Protein AF-A0A7S2BK67-F1 (afdb_monomer)

pLDDT: mean 71.45, std 19.51, range [27.22, 96.25]

Secondary structure (DSSP, 8-state):
-----------------------PPPP-PPPPPPP-PPPHHHHHHHHHHHHHH-S---SHHHHHHHHHS-----S-S-PPPPPGGGSPPPTT--HHHHHHHHHHHHHHHTT---TTEEEEE-SSTT-EEEEESS-B-TT-EEEEEEGGGSEEHHHHHH-TTTHHHHHHHHHH---TTHHHHHHHHHHHHHHHHH-----EEEEE---EETTTEEPPEEEEE---------TTHHHHHHS-PPPTTT----HHHHHHHHHHHHHHHHHHHHHHHHHHHHHHHHSSS-BPP--HHHHHHHHHHHHHHHHHHPBPPPPBSSS-----TTSSS----EE-TTHHHHBPPHHHHHHHHHTT---EEEEBPPTTS--EEEEEEESS-B-TTPBP-B--HHHHTGGG--TT-EEEE-SSTTTT-EEEEEEE-TTT--EEEEESSSSS--EEE--GGGEEEPP------------------------------

Foldseek 3Di:
DDDPPDDPDDDDDDDDDDDDDDDDDDDDDDDDDDDDDDDPVSVVVVVVLCVQPNDPPPDPVVVVVSVVPPRPPPPDPPPPDQQPLLDDDDPPDDPQRNLQVSLVSLQVVVPKDCQQKGWARDPDPQAIFIFTQAWDFAFDFNIFAFLVQWQWLVVLLVDPQQNVVLVVCCVVDDDPCSGLLSSLLSLLLLVLLQPPLVAFFDWDQPDDDPPPDGDTDTDGHHPDGRDDPDSCNSLSSNAPFDDLPPLDDDPVCVVVLQVSLVSSLVSNVVSNVVSVVVVCVPDPGDGDRCDSVNSSSSSSRSSVSSVQQWAQQFAAPDDDDDDARPPPDDRDTIHHRNCSNAEDDPVCVVVCVVVVVAFKEKHAYDPDDDSGSIIIGGNRIDGGGRTHHHYRSLLVLLVVADAQFKKAFCDDPRHRWIWGFHAADPPRSFTFTQTPDDPDRDTDRDRSVRIDTDPDPPPDDDDDDDDDDDDDDDDDDDDDDDDDD

Solvent-accessible surface area (backbone atoms only — not comparable to full-atom values): 29260 Å² total; per-residue (Å²): 144,81,84,92,82,87,87,89,87,86,88,89,86,88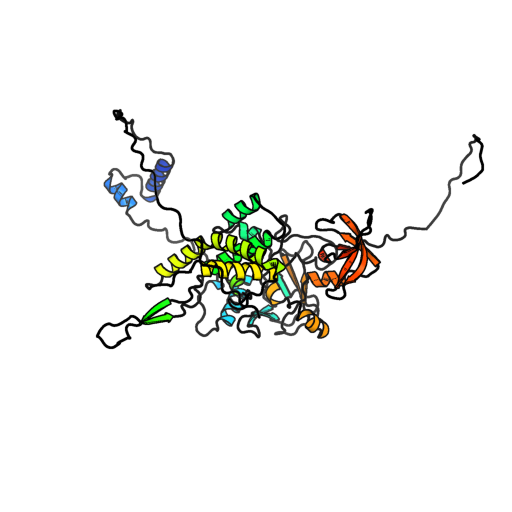,90,82,89,88,84,91,80,92,76,88,81,82,90,74,85,85,72,87,77,76,85,83,74,77,51,75,67,56,50,53,51,54,50,52,50,35,70,77,72,45,90,83,70,86,51,71,68,56,52,53,46,62,70,68,46,80,76,78,71,74,82,80,67,79,71,74,76,77,57,77,51,63,56,78,84,64,90,88,60,51,75,52,55,45,50,26,50,32,32,48,46,47,39,46,78,68,69,30,58,52,84,43,36,40,58,37,66,34,96,50,98,76,42,53,29,34,23,25,58,40,69,43,51,52,69,38,74,50,39,44,39,40,41,90,66,44,48,27,36,66,55,23,46,69,35,88,77,49,10,65,59,49,52,58,43,50,76,73,61,74,54,92,61,46,45,43,50,33,35,10,41,40,48,26,37,56,52,33,47,37,34,78,53,92,20,33,50,43,77,40,89,80,36,85,48,94,86,84,56,70,55,74,41,71,44,74,42,76,70,62,78,51,82,68,83,53,96,57,47,52,52,65,69,60,50,82,70,61,54,91,91,64,79,80,66,58,77,94,46,40,65,62,50,52,56,50,13,57,52,34,18,64,52,32,46,59,51,30,51,52,27,48,53,53,52,38,70,74,49,93,56,60,56,63,76,81,47,75,65,55,37,38,52,41,17,42,36,22,40,53,41,30,70,71,58,44,37,68,63,46,51,44,79,56,88,87,67,92,69,45,56,73,59,100,46,68,78,50,52,30,38,46,69,66,56,70,35,26,48,49,57,76,86,52,37,62,56,35,55,75,68,63,56,54,39,32,44,55,20,18,62,68,88,89,83,64,80,38,56,37,31,31,26,24,70,40,71,39,59,54,66,40,71,46,27,19,62,54,45,66,59,61,39,28,76,70,64,49,63,69,39,37,30,31,26,73,52,67,102,56,47,78,39,41,27,32,23,66,39,59,39,90,90,76,44,34,35,31,28,40,44,61,94,54,103,60,77,50,74,43,80,43,60,33,82,32,48,41,78,51,78,76,78,75,84,86,76,90,87,84,90,82,90,84,89,86,79,91,84,86,89,80,90,82,81,87,80,88,84,88,134

Radius of gyration: 33.38 Å; Cα contacts (8 Å, |Δi|>4): 685; chains: 1; bounding box: 79×78×126 Å

Organism: NCBI:txid156173

Sequence (485 aa):
MVTVRALILLVMSCWTATCMHSGRVPWVRARRCPPRMLTPDQRKETERLKQLFGRDFQNFEEKELARSAPVRQTKNFEEPEQEAWTTAKPFGSTAQQWSAERLTLWLEARGCNMDRIVVVPGEDSQSLALATAEPVKAGDTLFEIPDTLLLTADAAFADADVGADLRLLAAKQSGSGFDTFCIAAFLAAERVRRGSIRGRLRRQDEGILGGGKVLPKWSVEDLGTLQTNRAFEPLVESLPWPDEDECRIDVDRAEAVEQGAALIAKMIEKPARAAWMKATQSKGGLVQATSDEDCMCTAVQALLLAMEVQLEPPPPLGGQGTRFWGGETRDGPAICPLANLVLVPPEVEAAARAAGALNAQMGRPRSGVGNGAIRCLATRDLPSGELIISSDPSAAAADQFKAGDRVRVVLGPLEGRCGAVLRLRESDQRPIVRLEGGEEKRLVVIPGHKLVALEPNGSSEAAGGSSGAQGDEEVSERRRRRRVL

Mean predicted aligned error: 17.59 Å

Structure (mmCIF, N/CA/C/O backbone):
data_AF-A0A7S2BK67-F1
#
_entry.id   AF-A0A7S2BK67-F1
#
loop_
_atom_site.group_PDB
_atom_site.id
_atom_site.type_symbol
_atom_site.label_atom_id
_atom_site.label_alt_id
_atom_site.label_comp_id
_atom_site.label_asym_id
_atom_site.label_entity_id
_atom_site.label_seq_id
_atom_site.pdbx_PDB_ins_code
_atom_site.Cartn_x
_atom_site.Cartn_y
_atom_site.Cartn_z
_atom_site.occupancy
_atom_site.B_iso_or_equiv
_atom_site.auth_seq_id
_atom_site.auth_comp_id
_atom_site.auth_asym_id
_atom_site.auth_atom_id
_atom_site.pdbx_PDB_model_num
ATOM 1 N N . MET A 1 1 ? 9.189 31.867 -1.969 1.00 35.69 1 MET A N 1
ATOM 2 C CA . MET A 1 1 ? 9.381 31.972 -3.432 1.00 35.69 1 MET A CA 1
ATOM 3 C C . MET A 1 1 ? 10.840 32.286 -3.718 1.00 35.69 1 MET A C 1
ATOM 5 O O . MET A 1 1 ? 11.230 33.443 -3.672 1.00 35.69 1 MET A O 1
ATOM 9 N N . VAL A 1 2 ? 11.650 31.253 -3.945 1.00 27.22 2 VAL A N 1
ATOM 10 C CA . VAL A 1 2 ? 13.026 31.376 -4.443 1.00 27.22 2 VAL A CA 1
ATOM 11 C C . VAL A 1 2 ? 13.187 30.290 -5.499 1.00 27.22 2 VAL A C 1
ATOM 13 O O . VAL A 1 2 ? 13.061 29.106 -5.208 1.00 27.22 2 VAL A O 1
ATOM 16 N N . THR A 1 3 ? 13.356 30.712 -6.744 1.00 33.12 3 THR A N 1
ATOM 17 C CA . THR A 1 3 ? 13.521 29.864 -7.925 1.00 33.12 3 THR A CA 1
ATOM 18 C C . THR A 1 3 ? 14.954 29.344 -8.006 1.00 33.12 3 THR A C 1
ATOM 20 O O . THR A 1 3 ? 15.876 30.123 -8.242 1.00 33.12 3 THR A O 1
ATOM 23 N N . VAL A 1 4 ? 15.142 28.031 -7.861 1.00 33.06 4 VAL A N 1
ATOM 24 C CA . VAL A 1 4 ? 16.411 27.341 -8.134 1.00 33.06 4 VAL A CA 1
ATOM 25 C C . VAL A 1 4 ? 16.443 26.969 -9.619 1.00 33.06 4 VAL A C 1
ATOM 27 O O . VAL A 1 4 ? 15.959 25.926 -10.041 1.00 33.06 4 VAL A O 1
ATOM 30 N N . ARG A 1 5 ? 16.977 27.874 -10.440 1.00 36.38 5 ARG A N 1
ATOM 31 C CA . ARG A 1 5 ? 17.324 27.638 -11.850 1.00 36.38 5 ARG A CA 1
ATOM 32 C C . ARG A 1 5 ? 18.698 28.246 -12.105 1.00 36.38 5 ARG A C 1
ATOM 34 O O . ARG A 1 5 ? 18.773 29.381 -12.553 1.00 36.38 5 ARG A O 1
ATOM 41 N N . ALA A 1 6 ? 19.759 27.511 -11.766 1.00 39.62 6 ALA A N 1
ATOM 42 C CA . ALA A 1 6 ? 21.103 27.636 -12.351 1.00 39.62 6 ALA A CA 1
ATOM 43 C C . ALA A 1 6 ? 22.113 26.797 -11.551 1.00 39.62 6 ALA A C 1
ATOM 45 O O . ALA A 1 6 ? 22.746 27.344 -10.658 1.00 39.62 6 ALA A O 1
ATOM 46 N N . LEU A 1 7 ? 22.289 25.502 -11.866 1.00 33.59 7 LEU A N 1
ATOM 47 C CA . LEU A 1 7 ? 23.582 24.819 -11.654 1.00 33.59 7 LEU A CA 1
ATOM 48 C C . LEU A 1 7 ? 23.704 23.423 -12.317 1.00 33.59 7 LEU A C 1
ATOM 50 O O . LEU A 1 7 ? 24.283 22.516 -11.735 1.00 33.59 7 LEU A O 1
ATOM 54 N N . ILE A 1 8 ? 23.187 23.208 -13.533 1.00 34.47 8 ILE A N 1
ATOM 55 C CA . ILE A 1 8 ? 23.408 21.936 -14.261 1.00 34.47 8 ILE A CA 1
ATOM 56 C C . ILE A 1 8 ? 23.853 22.242 -15.689 1.00 34.47 8 ILE A C 1
ATOM 58 O O . ILE A 1 8 ? 23.093 22.120 -16.637 1.00 34.47 8 ILE A O 1
ATOM 62 N N . LEU A 1 9 ? 25.093 22.706 -15.831 1.00 32.34 9 LEU A N 1
ATOM 63 C CA . LEU A 1 9 ? 25.813 22.781 -17.106 1.00 32.34 9 LEU A CA 1
ATOM 64 C C . LEU A 1 9 ? 27.323 22.734 -16.822 1.00 32.34 9 LEU A C 1
ATOM 66 O O . LEU A 1 9 ? 28.015 23.713 -17.079 1.00 32.34 9 LEU A O 1
ATOM 70 N N . LEU A 1 10 ? 27.841 21.643 -16.227 1.00 32.34 10 LEU A N 1
ATOM 71 C CA . LEU A 1 10 ? 29.301 21.426 -16.158 1.00 32.34 10 LEU A CA 1
ATOM 72 C C . LEU A 1 10 ? 29.779 20.030 -15.704 1.00 32.34 10 LEU A C 1
ATOM 74 O O . LEU A 1 10 ? 30.680 19.955 -14.886 1.00 32.34 10 LEU A O 1
ATOM 78 N N . VAL A 1 11 ? 29.273 18.916 -16.252 1.00 33.78 11 VAL A N 1
ATOM 79 C CA . VAL A 1 11 ? 30.040 17.641 -16.247 1.00 33.78 11 VAL A CA 1
ATOM 80 C C . VAL A 1 11 ? 29.689 16.793 -17.480 1.00 33.78 11 VAL A C 1
ATOM 82 O O . VAL A 1 11 ? 28.936 15.832 -17.405 1.00 33.78 11 VAL A O 1
ATOM 85 N N . MET A 1 12 ? 30.233 17.148 -18.645 1.00 32.66 12 MET A N 1
ATOM 86 C CA . MET A 1 12 ? 30.310 16.253 -19.810 1.00 32.66 12 MET A CA 1
ATOM 87 C C . MET A 1 12 ? 31.582 16.563 -20.602 1.00 32.66 12 MET A C 1
ATOM 89 O O . MET A 1 12 ? 31.557 17.223 -21.634 1.00 32.66 12 MET A O 1
ATOM 93 N N . SER A 1 13 ? 32.721 16.098 -20.094 1.00 32.03 13 SER A N 1
ATOM 94 C CA . SER A 1 13 ? 33.934 15.914 -20.893 1.00 32.03 13 SER A CA 1
ATOM 95 C C . SER A 1 13 ? 34.927 15.072 -20.103 1.00 32.03 13 SER A C 1
ATOM 97 O O . SER A 1 13 ? 35.451 15.551 -19.102 1.00 32.03 13 SER A O 1
ATOM 99 N N . CYS A 1 14 ? 35.130 13.829 -20.542 1.00 30.62 14 CYS A N 1
ATOM 100 C CA . CYS A 1 14 ? 36.350 13.018 -20.433 1.00 30.62 14 CYS A CA 1
ATOM 101 C C . CYS A 1 14 ? 35.945 11.545 -20.388 1.00 30.62 14 CYS A C 1
ATOM 103 O O . CYS A 1 14 ? 35.603 11.048 -19.325 1.00 30.62 14 CYS A O 1
ATOM 105 N N . TRP A 1 15 ? 36.006 10.861 -21.533 1.00 30.20 15 TRP A N 1
ATOM 106 C CA . TRP A 1 15 ? 36.608 9.525 -21.659 1.00 30.20 15 TRP A CA 1
ATOM 107 C C . TRP A 1 15 ? 36.552 9.070 -23.120 1.00 30.20 15 TRP A C 1
ATOM 109 O O . TRP A 1 15 ? 35.616 8.418 -23.569 1.00 30.20 15 TRP A O 1
ATOM 119 N N . THR A 1 16 ? 37.601 9.412 -23.864 1.00 35.94 16 THR A N 1
ATOM 120 C CA . THR A 1 16 ? 37.994 8.727 -25.099 1.00 35.94 16 THR A CA 1
ATOM 121 C C . THR A 1 16 ? 39.519 8.691 -25.174 1.00 35.94 16 THR A C 1
ATOM 123 O O . THR A 1 16 ? 40.155 9.712 -24.919 1.00 35.94 16 THR A O 1
ATOM 126 N N . ALA A 1 17 ? 40.044 7.539 -25.617 1.00 31.17 17 ALA A N 1
ATOM 127 C CA . ALA A 1 17 ? 41.448 7.206 -25.921 1.00 31.17 17 ALA A CA 1
ATOM 128 C C . ALA A 1 17 ? 42.282 6.775 -24.686 1.00 31.17 17 ALA A C 1
ATOM 130 O O . ALA A 1 17 ? 42.188 7.382 -23.633 1.00 31.17 17 ALA A O 1
ATOM 131 N N . THR A 1 18 ? 43.126 5.736 -24.677 1.00 32.34 18 THR A N 1
ATOM 132 C CA . THR A 1 18 ? 43.760 4.893 -25.711 1.00 32.34 18 THR A CA 1
ATOM 133 C C . THR A 1 18 ? 44.356 3.670 -24.991 1.00 32.34 18 THR A C 1
ATOM 135 O O . THR A 1 18 ? 44.786 3.834 -23.855 1.00 32.34 18 THR A O 1
ATOM 138 N N . CYS A 1 19 ? 44.465 2.499 -25.634 1.00 30.25 19 CYS A N 1
ATOM 139 C CA . CYS A 1 19 ? 45.675 1.649 -25.611 1.00 30.25 19 CYS A CA 1
ATOM 140 C C . CYS A 1 19 ? 45.473 0.408 -26.500 1.00 30.25 19 CYS A C 1
ATOM 142 O O . CYS A 1 19 ? 44.968 -0.624 -26.067 1.00 30.25 19 CYS A O 1
ATOM 144 N N . MET A 1 20 ? 45.910 0.509 -27.758 1.00 33.06 20 MET A N 1
ATOM 145 C CA . MET A 1 20 ? 46.329 -0.655 -28.537 1.00 33.06 20 MET A CA 1
ATOM 146 C C . MET A 1 20 ? 47.716 -1.082 -28.049 1.00 33.06 20 MET A C 1
ATOM 148 O O . MET A 1 20 ? 48.626 -0.255 -28.016 1.00 33.06 20 MET A O 1
ATOM 152 N N . HIS A 1 21 ? 47.896 -2.360 -27.718 1.00 35.34 21 HIS A N 1
ATOM 153 C CA . HIS A 1 21 ? 49.212 -2.994 -27.642 1.00 35.34 21 HIS A CA 1
ATOM 154 C C . HIS A 1 21 ? 49.181 -4.319 -28.404 1.00 35.34 21 HIS A C 1
ATOM 156 O O . HIS A 1 21 ? 48.430 -5.240 -28.093 1.00 35.34 21 HIS A O 1
ATOM 162 N N . SER A 1 22 ? 50.008 -4.370 -29.443 1.00 37.50 22 SER A N 1
ATOM 163 C CA . SER A 1 22 ? 50.266 -5.514 -30.306 1.00 37.50 22 SER A CA 1
ATOM 164 C C . SER A 1 22 ? 51.171 -6.529 -29.601 1.00 37.50 22 SER A C 1
ATOM 166 O O . SER A 1 22 ? 52.355 -6.260 -29.395 1.00 37.50 22 SER A O 1
ATOM 168 N N . GLY A 1 23 ? 50.640 -7.708 -29.279 1.00 36.31 23 GLY A N 1
ATOM 169 C CA . GLY A 1 23 ? 51.409 -8.866 -28.817 1.00 36.31 23 GLY A CA 1
ATOM 170 C C . GLY A 1 23 ? 51.389 -9.983 -29.861 1.00 36.31 23 GLY A C 1
ATOM 171 O O . GLY A 1 23 ? 50.322 -10.425 -30.281 1.00 36.31 23 GLY A O 1
ATOM 172 N N . ARG A 1 24 ? 52.570 -10.427 -30.306 1.00 36.31 24 ARG A N 1
ATOM 173 C CA . ARG A 1 24 ? 52.755 -11.546 -31.245 1.00 36.31 24 ARG A CA 1
ATOM 174 C C . ARG A 1 24 ? 52.298 -12.865 -30.609 1.00 36.31 24 ARG A C 1
ATOM 176 O O . ARG A 1 24 ? 52.727 -13.196 -29.509 1.00 36.31 24 ARG A O 1
ATOM 183 N N . VAL A 1 25 ? 51.490 -13.637 -31.334 1.00 40.50 25 VAL A N 1
ATOM 184 C CA . VAL A 1 25 ? 51.033 -14.978 -30.932 1.00 40.50 25 VAL A CA 1
ATOM 185 C C . VAL A 1 25 ? 52.040 -16.033 -31.417 1.00 40.50 25 VAL A C 1
ATOM 187 O O . VAL A 1 25 ? 52.379 -16.028 -32.604 1.00 40.50 25 VAL A O 1
ATOM 190 N N . PRO A 1 26 ? 52.529 -16.950 -30.563 1.00 38.53 26 PRO A N 1
ATOM 191 C CA . PRO A 1 26 ? 53.332 -18.080 -31.011 1.00 38.53 26 PRO A CA 1
ATOM 192 C C . PRO A 1 26 ? 52.433 -19.204 -31.548 1.00 38.53 26 PRO A C 1
ATOM 194 O O . PRO A 1 26 ? 51.434 -19.583 -30.938 1.00 38.53 26 PRO A O 1
ATOM 197 N N . TRP A 1 27 ? 52.809 -19.759 -32.698 1.00 30.59 27 TRP A N 1
ATOM 198 C CA . TRP A 1 27 ? 52.142 -20.903 -33.316 1.00 30.59 27 TRP A CA 1
ATOM 199 C C . TRP A 1 27 ? 52.456 -22.190 -32.544 1.00 30.59 27 TRP A C 1
ATOM 201 O O . TRP A 1 27 ? 53.614 -22.597 -32.453 1.00 30.59 27 TRP A O 1
ATOM 211 N N . VAL A 1 28 ? 51.424 -22.868 -32.037 1.00 35.16 28 VAL A N 1
ATOM 212 C CA . VAL A 1 28 ? 51.525 -24.209 -31.439 1.00 35.16 28 VAL A CA 1
ATOM 213 C C . VAL A 1 28 ? 50.891 -25.225 -32.391 1.00 35.16 28 VAL A C 1
ATOM 215 O O . VAL A 1 28 ? 49.739 -25.085 -32.796 1.00 35.16 28 VAL A O 1
ATOM 218 N N . ARG A 1 29 ? 51.653 -26.262 -32.765 1.00 37.22 29 ARG A N 1
ATOM 219 C CA . ARG A 1 29 ? 51.190 -27.386 -33.599 1.00 37.22 29 ARG A CA 1
ATOM 220 C C . ARG A 1 29 ? 50.071 -28.162 -32.895 1.00 37.22 29 ARG A C 1
ATOM 222 O O . ARG A 1 29 ? 50.288 -28.722 -31.821 1.00 37.22 29 ARG A O 1
ATOM 229 N N . ALA A 1 30 ? 48.912 -28.266 -33.544 1.00 32.66 30 ALA A N 1
ATOM 230 C CA . ALA A 1 30 ? 47.783 -29.069 -33.086 1.00 32.66 30 ALA A CA 1
ATOM 231 C C . ALA A 1 30 ? 48.117 -30.574 -33.107 1.00 32.66 30 ALA A C 1
ATOM 233 O O . ALA A 1 30 ? 48.386 -31.155 -34.161 1.00 32.66 30 ALA A O 1
ATOM 234 N N . ARG A 1 31 ? 48.078 -31.220 -31.936 1.00 36.75 31 ARG A N 1
ATOM 235 C CA . ARG A 1 31 ? 47.964 -32.682 -31.822 1.00 36.75 31 ARG A CA 1
ATOM 236 C C . ARG A 1 31 ? 46.488 -33.066 -31.967 1.00 36.75 31 ARG A C 1
ATOM 238 O O . ARG A 1 31 ? 45.619 -32.352 -31.479 1.00 36.75 31 ARG A O 1
ATOM 245 N N . ARG A 1 32 ? 46.214 -34.182 -32.653 1.00 36.16 32 ARG A N 1
ATOM 246 C CA . ARG A 1 32 ? 44.858 -34.714 -32.881 1.00 36.16 32 ARG A CA 1
ATOM 247 C C . ARG A 1 32 ? 44.117 -34.889 -31.548 1.00 36.16 32 ARG A C 1
ATOM 249 O O . ARG A 1 32 ? 44.631 -35.555 -30.652 1.00 36.16 32 ARG A O 1
ATOM 256 N N . CYS A 1 33 ? 42.926 -34.301 -31.442 1.00 33.88 33 CYS A N 1
ATOM 257 C CA . CYS A 1 33 ? 42.051 -34.450 -30.281 1.00 33.88 33 CYS A CA 1
ATOM 258 C C . CYS A 1 33 ? 41.531 -35.896 -30.160 1.00 33.88 33 CYS A C 1
ATOM 260 O O . CYS A 1 33 ? 41.172 -36.492 -31.179 1.00 33.88 33 CYS A O 1
ATOM 262 N N . PRO A 1 34 ? 41.439 -36.454 -28.940 1.00 46.06 34 PRO A N 1
ATOM 263 C CA . PRO A 1 34 ? 40.710 -37.694 -28.692 1.00 46.06 34 PRO A CA 1
ATOM 264 C C . PRO A 1 34 ? 39.196 -37.504 -28.932 1.00 46.06 34 PRO A C 1
ATOM 266 O O . PRO A 1 34 ? 38.709 -36.368 -28.904 1.00 46.06 34 PRO A O 1
ATOM 269 N N . PRO A 1 35 ? 38.437 -38.589 -29.181 1.00 42.88 35 PRO A N 1
ATOM 270 C CA . PRO A 1 35 ? 37.003 -38.511 -29.450 1.00 42.88 35 PRO A CA 1
ATOM 271 C C . PRO A 1 35 ? 36.259 -37.825 -28.297 1.00 42.88 35 PRO A C 1
ATOM 273 O O . PRO A 1 35 ? 36.450 -38.154 -27.126 1.00 42.88 35 PRO A O 1
ATOM 276 N N . ARG A 1 36 ? 35.408 -36.852 -28.648 1.00 47.09 36 ARG A N 1
ATOM 277 C CA . ARG A 1 36 ? 34.554 -36.107 -27.714 1.00 47.09 36 ARG A CA 1
ATOM 278 C C . ARG A 1 36 ? 33.656 -37.087 -26.956 1.00 47.09 36 ARG A C 1
ATOM 280 O O . ARG A 1 36 ? 32.743 -37.666 -27.538 1.00 47.09 36 ARG A O 1
ATOM 287 N N . MET A 1 37 ? 33.891 -37.245 -25.656 1.00 51.06 37 MET A N 1
ATOM 288 C CA . MET A 1 37 ? 32.908 -37.869 -24.776 1.00 51.06 37 MET A CA 1
ATOM 289 C C . MET A 1 37 ? 31.749 -36.891 -24.565 1.00 51.06 37 MET A C 1
ATOM 291 O O . MET A 1 37 ? 31.978 -35.725 -24.246 1.00 51.06 37 MET A O 1
ATOM 295 N N . LEU A 1 38 ? 30.515 -37.365 -24.754 1.00 62.28 38 LEU A N 1
ATOM 296 C CA . LEU A 1 38 ?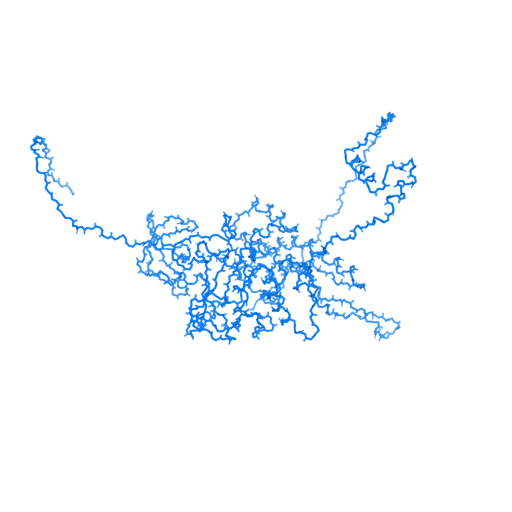 29.312 -36.584 -24.464 1.00 62.28 38 LEU A CA 1
ATOM 297 C C . LEU A 1 38 ? 29.294 -36.199 -22.982 1.00 62.28 38 LEU A C 1
ATOM 299 O O . LEU A 1 38 ? 29.483 -37.066 -22.118 1.00 62.28 38 LEU A O 1
ATOM 303 N N . THR A 1 39 ? 29.048 -34.920 -22.701 1.00 75.00 39 THR A N 1
ATOM 304 C CA . THR A 1 39 ? 28.878 -34.419 -21.332 1.00 75.00 39 THR A CA 1
ATOM 305 C C . THR A 1 39 ? 27.620 -35.027 -20.689 1.00 75.00 39 THR A C 1
ATOM 307 O O . THR A 1 39 ? 26.725 -35.490 -21.402 1.00 75.00 39 THR A O 1
ATOM 310 N N . PRO A 1 40 ? 27.514 -35.057 -19.348 1.00 70.56 40 PRO A N 1
ATOM 311 C CA . PRO A 1 40 ? 26.332 -35.580 -18.655 1.00 70.56 40 PRO A CA 1
ATOM 312 C C . PRO A 1 40 ? 25.014 -34.947 -19.129 1.00 70.56 40 PRO A C 1
ATOM 314 O O . PRO A 1 40 ? 24.016 -35.650 -19.277 1.00 70.56 40 PRO A O 1
ATOM 317 N N . ASP A 1 41 ? 25.034 -33.653 -19.457 1.00 68.31 41 ASP A N 1
ATOM 318 C CA . ASP A 1 41 ? 23.867 -32.936 -19.980 1.00 68.31 41 ASP A CA 1
ATOM 319 C C . ASP A 1 41 ? 23.484 -33.402 -21.387 1.00 68.31 41 ASP A C 1
ATOM 321 O O . ASP A 1 41 ? 22.310 -33.640 -21.663 1.00 68.31 41 ASP A O 1
ATOM 325 N N . GLN A 1 42 ? 24.472 -33.663 -22.247 1.00 70.69 42 GLN A N 1
ATOM 326 C CA . GLN A 1 42 ? 24.228 -34.216 -23.580 1.00 70.69 42 GLN A CA 1
ATOM 327 C C . GLN A 1 42 ? 23.664 -35.639 -23.518 1.00 70.69 42 GLN A C 1
ATOM 329 O O . GLN A 1 42 ? 22.846 -36.007 -24.359 1.00 70.69 42 GLN A O 1
ATOM 334 N N . ARG A 1 43 ? 24.052 -36.435 -22.508 1.00 74.31 43 ARG A N 1
ATOM 335 C CA . ARG A 1 43 ? 23.481 -37.774 -22.282 1.00 74.31 43 ARG A CA 1
ATOM 336 C C . ARG A 1 43 ? 22.005 -37.691 -21.892 1.00 74.31 43 ARG A C 1
ATOM 338 O O . ARG A 1 43 ? 21.193 -38.379 -22.511 1.00 74.31 43 ARG A O 1
ATOM 345 N N . LYS A 1 44 ? 21.655 -36.803 -20.953 1.00 72.81 44 LYS A N 1
ATOM 346 C CA . LYS A 1 44 ? 20.261 -36.553 -20.543 1.00 72.81 44 LYS A CA 1
ATOM 347 C C . LYS A 1 44 ? 19.401 -36.062 -21.705 1.00 72.81 44 LYS A C 1
ATOM 349 O O . LYS A 1 44 ? 18.276 -36.520 -21.877 1.00 72.81 44 LYS A O 1
ATOM 354 N N . GLU A 1 45 ? 19.940 -35.177 -22.537 1.00 71.88 45 GLU A N 1
ATOM 355 C CA . GLU A 1 45 ? 19.243 -34.675 -23.721 1.00 71.88 45 GLU A CA 1
ATOM 356 C C . GLU A 1 45 ? 18.998 -35.792 -24.750 1.00 71.88 45 GLU A C 1
ATOM 358 O O . GLU A 1 45 ? 17.882 -35.940 -25.250 1.00 71.88 45 GLU A O 1
ATOM 363 N N . THR A 1 46 ? 19.986 -36.663 -24.997 1.00 70.00 46 THR A N 1
ATOM 364 C CA . THR A 1 46 ? 19.782 -37.839 -25.861 1.00 70.00 46 THR A CA 1
ATOM 365 C C . THR A 1 46 ? 18.800 -38.863 -25.293 1.00 70.00 46 THR A C 1
ATOM 367 O O . THR A 1 46 ? 18.093 -39.501 -26.069 1.00 70.00 46 THR A O 1
ATOM 370 N N . GLU A 1 47 ? 18.721 -39.041 -23.973 1.00 72.69 47 GLU A N 1
ATOM 371 C CA . GLU A 1 47 ? 17.711 -39.909 -23.351 1.00 72.69 47 GLU A CA 1
ATOM 372 C C . GLU A 1 47 ? 16.305 -39.318 -23.461 1.00 72.69 47 GLU A C 1
ATOM 374 O O . GLU A 1 47 ? 15.372 -40.035 -23.821 1.00 72.69 47 GLU A O 1
ATOM 379 N N . ARG A 1 48 ? 16.162 -38.005 -23.251 1.00 70.06 48 ARG A N 1
ATOM 380 C CA . ARG A 1 48 ? 14.892 -37.289 -23.419 1.00 70.06 48 ARG A CA 1
ATOM 381 C C . ARG A 1 48 ? 14.379 -37.372 -24.859 1.00 70.06 48 ARG A C 1
ATOM 383 O O . ARG A 1 48 ? 13.197 -37.624 -25.073 1.00 70.06 48 ARG A O 1
ATOM 390 N N . LEU A 1 49 ? 15.264 -37.230 -25.848 1.00 66.31 49 LEU A N 1
ATOM 391 C CA . LEU A 1 49 ? 14.910 -37.385 -27.264 1.00 66.31 49 LEU A CA 1
ATOM 392 C C . LEU A 1 49 ? 14.497 -38.827 -27.605 1.00 66.31 49 LEU A C 1
ATOM 394 O O . LEU A 1 49 ? 13.521 -39.024 -28.324 1.00 66.31 49 LEU A O 1
ATOM 398 N N . LYS A 1 50 ? 15.164 -39.839 -27.033 1.00 71.75 50 LYS A N 1
ATOM 399 C CA . LYS A 1 50 ? 14.757 -41.250 -27.184 1.00 71.75 50 LYS A CA 1
ATOM 400 C C . LYS A 1 50 ? 13.385 -41.542 -26.570 1.00 71.75 50 LYS A C 1
ATOM 402 O O . LYS A 1 50 ? 12.655 -42.372 -27.102 1.00 71.75 50 LYS A O 1
ATOM 407 N N . GLN A 1 51 ? 13.038 -40.889 -25.459 1.00 68.38 51 GLN A N 1
ATOM 408 C CA . GLN A 1 51 ? 11.723 -41.036 -24.825 1.00 68.38 51 GLN A CA 1
ATOM 409 C C . GLN A 1 51 ? 10.603 -40.398 -25.651 1.00 68.38 51 GLN A C 1
ATOM 411 O O . GLN A 1 51 ? 9.532 -40.982 -25.765 1.00 68.38 51 GLN A O 1
ATOM 416 N N . LEU A 1 52 ? 10.847 -39.220 -26.230 1.00 61.50 52 LEU A N 1
ATOM 417 C CA . LEU A 1 52 ? 9.829 -38.481 -26.981 1.00 61.50 52 LEU A CA 1
ATOM 418 C C . LEU A 1 52 ? 9.561 -39.060 -28.373 1.00 61.50 52 LEU A C 1
ATOM 420 O O . LEU A 1 52 ? 8.447 -38.927 -28.874 1.00 61.50 52 LEU A O 1
ATOM 424 N N . PHE A 1 53 ? 10.560 -39.690 -28.994 1.00 60.72 53 PHE A N 1
ATOM 425 C CA . PHE A 1 53 ? 10.481 -40.049 -30.409 1.00 60.72 53 PHE A CA 1
ATOM 426 C C . PHE A 1 53 ? 10.803 -41.524 -30.733 1.00 60.72 53 PHE A C 1
ATOM 428 O O . PHE A 1 53 ? 10.722 -41.916 -31.894 1.00 60.72 53 PHE A O 1
ATOM 435 N N . GLY A 1 54 ? 11.133 -42.363 -29.743 1.00 68.25 54 GLY A N 1
ATOM 436 C CA . GLY A 1 54 ? 11.456 -43.785 -29.942 1.00 68.25 54 GLY A CA 1
ATOM 437 C C . GLY A 1 54 ? 12.955 -44.080 -30.128 1.00 68.25 54 GLY A C 1
ATOM 438 O O . GLY A 1 54 ? 13.796 -43.180 -30.162 1.00 68.25 54 GLY A O 1
ATOM 439 N N . ARG A 1 55 ? 13.322 -45.373 -30.187 1.00 59.34 55 ARG A N 1
ATOM 440 C CA . ARG A 1 55 ? 14.728 -45.844 -30.209 1.00 59.34 55 ARG A CA 1
ATOM 441 C C . ARG A 1 55 ? 15.406 -45.809 -31.590 1.00 59.34 55 ARG A C 1
ATOM 443 O O . ARG A 1 55 ? 16.622 -45.989 -31.639 1.00 59.34 55 ARG A O 1
ATOM 450 N N . ASP A 1 56 ? 14.680 -45.503 -32.663 1.00 54.88 56 ASP A N 1
ATOM 451 C CA . ASP A 1 56 ? 15.118 -45.769 -34.041 1.00 54.88 56 ASP A CA 1
ATOM 452 C C . ASP A 1 56 ? 15.571 -44.517 -34.813 1.00 54.88 56 ASP A C 1
ATOM 454 O O . ASP A 1 56 ? 15.170 -44.299 -35.947 1.00 54.88 56 ASP A O 1
ATOM 458 N N . PHE A 1 57 ? 16.444 -43.693 -34.223 1.00 58.66 57 PHE A N 1
ATOM 459 C CA . PHE A 1 57 ? 17.138 -42.619 -34.957 1.00 58.66 57 PHE A CA 1
ATOM 460 C C . PHE A 1 57 ? 18.533 -43.082 -35.358 1.00 58.66 57 PHE A C 1
ATOM 462 O O . PHE A 1 57 ? 19.496 -42.891 -34.599 1.00 58.66 57 PHE A O 1
ATOM 469 N N . GLN A 1 58 ? 18.648 -43.713 -36.527 1.00 57.44 58 GLN A N 1
ATOM 470 C CA . GLN A 1 58 ? 19.939 -44.203 -37.018 1.00 57.44 58 GLN A CA 1
ATOM 471 C C . GLN A 1 58 ? 20.692 -43.149 -37.840 1.00 57.44 58 GLN A C 1
ATOM 473 O O . GLN A 1 58 ? 21.923 -43.129 -37.787 1.00 57.44 58 GLN A O 1
ATOM 478 N N . ASN A 1 59 ? 19.997 -42.203 -38.486 1.00 66.88 59 ASN A N 1
ATOM 479 C CA . ASN A 1 59 ? 20.635 -41.210 -39.355 1.00 66.88 59 ASN A CA 1
ATOM 480 C C . ASN A 1 59 ? 20.680 -39.790 -38.757 1.00 66.88 59 ASN A C 1
ATOM 482 O O . ASN A 1 59 ? 19.838 -39.382 -37.957 1.00 66.88 59 ASN A O 1
ATOM 486 N N . PHE A 1 60 ? 21.710 -39.021 -39.139 1.00 67.50 60 PHE A N 1
ATOM 487 C CA . PHE A 1 60 ? 21.924 -37.637 -38.683 1.00 67.50 60 PHE A CA 1
ATOM 488 C C . PHE A 1 60 ? 20.772 -36.709 -39.096 1.00 67.50 60 PHE A C 1
ATOM 490 O 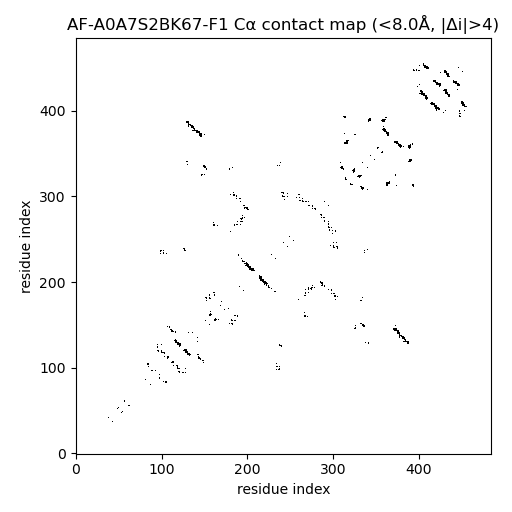O . PHE A 1 60 ? 20.336 -35.880 -38.302 1.00 67.50 60 PHE A O 1
ATOM 497 N N . GLU A 1 61 ? 20.231 -36.911 -40.297 1.00 65.31 61 GLU A N 1
ATOM 498 C CA . GLU A 1 61 ? 19.108 -36.137 -40.831 1.00 65.31 61 GLU A CA 1
ATOM 499 C C . GLU A 1 61 ? 17.821 -36.344 -40.026 1.00 65.31 61 GLU A C 1
ATOM 501 O O . GLU A 1 61 ? 17.115 -35.379 -39.762 1.00 65.31 61 GLU A O 1
ATOM 506 N N . GLU A 1 62 ? 17.546 -37.554 -39.531 1.00 63.66 62 GLU A N 1
ATOM 507 C CA . GLU A 1 62 ? 16.364 -37.821 -38.697 1.00 63.66 62 GLU A CA 1
ATOM 508 C C . GLU A 1 62 ? 16.479 -37.165 -37.312 1.00 63.66 62 GLU A C 1
ATOM 510 O O . GLU A 1 62 ? 15.477 -36.740 -36.739 1.00 63.66 62 GLU A O 1
ATOM 515 N N . LYS A 1 63 ? 17.702 -37.025 -36.777 1.00 65.56 63 LYS A N 1
ATOM 516 C CA . LYS A 1 63 ? 17.948 -36.283 -35.526 1.00 65.56 63 LYS A CA 1
ATOM 517 C C . LYS A 1 63 ? 17.772 -34.778 -35.704 1.00 65.56 63 LYS A C 1
ATOM 519 O O . LYS A 1 63 ? 17.248 -34.126 -34.805 1.00 65.56 63 LYS A O 1
ATOM 524 N N . GLU A 1 64 ? 18.194 -34.230 -36.840 1.00 67.44 64 GLU A N 1
ATOM 525 C CA . GLU A 1 64 ? 17.938 -32.831 -37.209 1.00 67.44 64 GLU A CA 1
ATOM 526 C C . GLU A 1 64 ? 16.439 -32.593 -37.481 1.00 67.44 64 GLU A C 1
ATOM 528 O O . GLU A 1 64 ? 15.881 -31.578 -37.056 1.00 67.44 64 GLU A O 1
ATOM 533 N N . LEU A 1 65 ? 15.745 -33.564 -38.086 1.00 67.38 65 LEU A N 1
ATOM 534 C CA . LEU A 1 65 ? 14.299 -33.514 -38.300 1.00 67.38 65 LEU A CA 1
ATOM 535 C C . LEU A 1 65 ? 13.517 -33.592 -36.980 1.00 67.38 65 LEU A C 1
ATOM 537 O O . LEU A 1 65 ? 12.565 -32.850 -36.792 1.00 67.38 65 LEU A O 1
ATOM 541 N N . ALA A 1 66 ? 13.936 -34.424 -36.023 1.00 62.03 66 ALA A N 1
ATOM 542 C CA . ALA A 1 66 ? 13.323 -34.492 -34.691 1.00 62.03 66 ALA A CA 1
ATOM 543 C C . ALA A 1 66 ? 13.601 -33.241 -33.837 1.00 62.03 66 ALA A C 1
ATOM 545 O O . ALA A 1 66 ? 12.785 -32.875 -32.995 1.00 62.03 66 ALA A O 1
ATOM 546 N N . ARG A 1 67 ? 14.735 -32.561 -34.067 1.00 63.50 67 ARG A N 1
ATOM 547 C CA . ARG A 1 67 ? 15.041 -31.254 -33.458 1.00 63.50 67 ARG A CA 1
ATOM 548 C C . ARG A 1 67 ? 14.199 -30.119 -34.032 1.00 63.50 67 ARG A C 1
ATOM 550 O O . ARG A 1 67 ? 13.919 -29.163 -33.317 1.00 63.50 67 ARG A O 1
ATOM 557 N N . SER A 1 68 ? 13.828 -30.216 -35.305 1.00 62.12 68 SER A N 1
ATOM 558 C CA . SER A 1 68 ? 13.024 -29.213 -36.010 1.00 62.12 68 SER A CA 1
ATOM 559 C C . SER A 1 68 ? 11.527 -29.533 -36.027 1.00 62.12 68 SER A C 1
ATOM 561 O O . SER A 1 68 ? 10.718 -28.648 -36.306 1.00 62.12 68 SER A O 1
ATOM 563 N N . ALA A 1 69 ? 11.135 -30.766 -35.689 1.00 55.53 69 ALA A N 1
ATOM 564 C CA . ALA A 1 69 ? 9.743 -31.157 -35.565 1.00 55.53 69 ALA A CA 1
ATOM 565 C C . ALA A 1 69 ? 9.097 -30.372 -34.412 1.00 55.53 69 ALA A C 1
ATOM 567 O O . ALA A 1 69 ? 9.597 -30.418 -33.283 1.00 55.53 69 ALA A O 1
ATOM 568 N N . PRO A 1 70 ? 7.981 -29.660 -34.656 1.00 51.19 70 PRO A N 1
ATOM 569 C CA . PRO A 1 70 ? 7.271 -28.962 -33.601 1.00 51.19 70 PRO A CA 1
ATOM 570 C C . PRO A 1 70 ? 6.837 -29.996 -32.567 1.00 51.19 70 PRO A C 1
ATOM 572 O O . PRO A 1 70 ? 6.048 -30.899 -32.861 1.00 51.19 70 PRO A O 1
ATOM 575 N N . VAL A 1 71 ? 7.400 -29.885 -31.362 1.00 48.50 71 VAL A N 1
ATOM 576 C CA . VAL A 1 71 ? 7.021 -30.693 -30.206 1.00 48.50 71 VAL A CA 1
ATOM 577 C C . VAL A 1 71 ? 5.504 -30.609 -30.096 1.00 48.50 71 VAL A C 1
ATOM 579 O O . VAL A 1 71 ? 4.960 -29.534 -29.840 1.00 48.50 71 VAL A O 1
ATOM 582 N N . ARG A 1 72 ? 4.808 -31.729 -30.332 1.00 46.38 72 ARG A N 1
ATOM 583 C CA . ARG A 1 72 ? 3.387 -31.846 -30.006 1.00 46.38 72 ARG A CA 1
ATOM 584 C C . ARG A 1 72 ? 3.296 -31.664 -28.500 1.00 46.38 72 ARG A C 1
ATOM 586 O O . ARG A 1 72 ? 3.531 -32.609 -27.753 1.00 46.38 72 ARG A O 1
ATOM 593 N N . GLN A 1 73 ? 3.024 -30.434 -28.067 1.00 47.78 73 GLN A N 1
ATOM 594 C CA . GLN A 1 73 ? 2.649 -30.149 -26.695 1.00 47.78 73 GLN A CA 1
ATOM 595 C C . GLN A 1 73 ? 1.508 -31.103 -26.370 1.00 47.78 73 GLN A C 1
ATOM 597 O O . GLN A 1 73 ? 0.472 -31.105 -27.040 1.00 47.78 73 GLN A O 1
ATOM 602 N N . THR A 1 74 ? 1.743 -31.984 -25.406 1.00 47.81 74 THR A N 1
ATOM 603 C CA . THR A 1 74 ? 0.694 -32.783 -24.796 1.00 47.81 74 THR A CA 1
ATOM 604 C C . THR A 1 74 ? -0.356 -31.802 -24.293 1.00 47.81 74 THR A C 1
ATOM 606 O O . THR A 1 74 ? -0.134 -31.108 -23.304 1.00 47.81 74 THR A O 1
ATOM 609 N N . LYS A 1 75 ? -1.465 -31.688 -25.034 1.00 52.31 75 LYS A N 1
ATOM 610 C CA . LYS A 1 75 ? -2.684 -31.044 -24.552 1.00 52.31 75 LYS A CA 1
ATOM 611 C C . LYS A 1 75 ? -3.075 -31.733 -23.246 1.00 52.31 75 LYS A C 1
ATOM 613 O O . LYS A 1 75 ? -2.998 -32.960 -23.177 1.00 52.31 75 LYS A O 1
ATOM 618 N N . ASN A 1 76 ? -3.513 -30.932 -22.278 1.00 43.97 76 ASN A N 1
ATOM 619 C CA . ASN A 1 76 ? -3.987 -31.307 -20.942 1.00 43.97 76 ASN A CA 1
ATOM 620 C C . ASN A 1 76 ? -2.906 -31.262 -19.847 1.00 43.97 76 ASN A C 1
ATOM 622 O O . ASN A 1 76 ? -2.684 -32.229 -19.127 1.00 43.97 76 ASN A O 1
ATOM 626 N N . PHE A 1 77 ? -2.265 -30.107 -19.682 1.00 48.03 77 PHE A N 1
ATOM 627 C CA . PHE A 1 77 ? -2.265 -29.524 -18.341 1.00 48.03 77 PHE A CA 1
ATOM 628 C C . PHE A 1 77 ? -3.542 -28.689 -18.291 1.00 48.03 77 PHE A C 1
ATOM 630 O O . PHE A 1 77 ? -3.753 -27.894 -19.206 1.00 48.03 77 PHE A O 1
ATOM 637 N N . GLU A 1 78 ? -4.421 -28.934 -17.321 1.00 51.28 78 GLU A N 1
ATOM 638 C CA . GLU A 1 78 ? -5.485 -27.984 -16.989 1.00 51.28 78 GLU A CA 1
ATOM 639 C C . GLU A 1 78 ? -4.795 -26.628 -16.824 1.00 51.28 78 GLU A C 1
ATOM 641 O O . GLU A 1 78 ? -3.936 -26.471 -15.952 1.00 51.28 78 GLU A O 1
ATOM 646 N N . GLU A 1 79 ? -5.038 -25.699 -17.756 1.00 50.94 79 GLU A N 1
ATOM 647 C CA . GLU A 1 79 ? -4.579 -24.329 -17.564 1.00 50.94 79 GLU A CA 1
ATOM 648 C C . GLU A 1 79 ? -5.175 -23.888 -16.228 1.00 50.94 79 GLU A C 1
ATOM 650 O O . GLU A 1 79 ? -6.382 -24.076 -16.042 1.00 50.94 79 GLU A O 1
ATOM 655 N N . PRO A 1 80 ? -4.354 -23.402 -15.277 1.00 57.91 80 PRO A N 1
ATOM 656 C CA . PRO A 1 80 ? -4.878 -22.928 -14.009 1.00 57.91 80 PRO A CA 1
ATOM 657 C C . PRO A 1 80 ? -5.998 -21.947 -14.330 1.00 57.91 80 PRO A C 1
ATOM 659 O O . PRO A 1 80 ? -5.805 -21.040 -15.147 1.00 57.91 80 PRO A O 1
ATOM 662 N N . GLU A 1 81 ? -7.175 -22.215 -13.768 1.00 64.81 81 GLU A N 1
ATOM 663 C CA . GLU A 1 81 ? -8.380 -21.430 -13.994 1.00 64.81 81 GLU A CA 1
ATOM 664 C C . GLU A 1 81 ? -8.003 -19.955 -13.823 1.00 64.81 81 GLU A C 1
ATOM 666 O O . GLU A 1 81 ? -7.447 -19.569 -12.792 1.00 64.81 81 GLU A O 1
ATOM 671 N N . GLN A 1 82 ? -8.155 -19.163 -14.889 1.00 68.31 82 GLN A N 1
ATOM 672 C CA . GLN A 1 82 ? -7.710 -17.772 -14.870 1.00 68.31 82 GLN A CA 1
ATOM 673 C C . GLN A 1 82 ? -8.437 -17.058 -13.736 1.00 68.31 82 GLN A C 1
ATOM 675 O O . GLN A 1 82 ? -9.664 -16.982 -13.732 1.00 68.31 82 GLN A O 1
ATOM 680 N N . GLU A 1 83 ? -7.677 -16.554 -12.765 1.00 80.69 83 GLU A N 1
ATOM 681 C CA . GLU A 1 83 ? -8.248 -15.894 -11.595 1.00 80.69 83 GLU A CA 1
ATOM 682 C C . GLU A 1 83 ? -9.118 -14.710 -12.054 1.00 80.69 83 GLU A C 1
ATOM 684 O O . GLU A 1 83 ? -8.697 -13.921 -12.903 1.00 80.69 83 GLU A O 1
ATOM 689 N N . ALA A 1 84 ? -10.333 -14.568 -11.516 1.00 80.12 84 ALA A N 1
ATOM 690 C CA . ALA A 1 84 ? -11.346 -13.644 -12.043 1.00 80.12 84 ALA A CA 1
ATOM 691 C C . ALA A 1 84 ? -10.872 -12.177 -12.146 1.00 80.12 84 ALA A C 1
ATOM 693 O O . ALA A 1 84 ? -11.243 -11.465 -13.079 1.00 80.12 84 ALA A O 1
ATOM 694 N N . TRP A 1 85 ? -9.987 -11.732 -11.250 1.00 81.25 85 TRP A N 1
ATOM 695 C CA . TRP A 1 85 ? -9.410 -10.378 -11.254 1.00 81.25 85 TRP A CA 1
ATOM 696 C C . TRP A 1 85 ? -8.400 -10.121 -12.392 1.00 81.25 85 TRP A C 1
ATOM 698 O O . TRP A 1 85 ? -7.983 -8.979 -12.609 1.00 81.25 85 TRP A O 1
ATOM 708 N N . THR A 1 86 ? -7.994 -11.167 -13.122 1.00 83.38 86 THR A N 1
ATOM 709 C CA . THR A 1 86 ? -7.124 -11.080 -14.311 1.00 83.38 86 THR A CA 1
ATOM 710 C C . THR A 1 86 ? -7.899 -10.842 -15.608 1.00 83.38 86 THR A C 1
ATOM 712 O O . THR A 1 86 ? -7.299 -10.695 -16.676 1.00 83.38 86 THR A O 1
ATOM 715 N N . THR A 1 87 ? -9.232 -10.800 -15.531 1.00 81.56 87 THR A N 1
ATOM 716 C CA . THR A 1 87 ? -10.090 -10.527 -16.684 1.00 81.56 87 THR A CA 1
ATOM 717 C C . THR A 1 87 ? -9.955 -9.078 -17.160 1.00 81.56 87 THR A C 1
ATOM 719 O O . THR A 1 87 ? -9.564 -8.168 -16.422 1.00 81.56 87 THR A O 1
ATOM 722 N N . ALA A 1 88 ? -10.237 -8.861 -18.446 1.00 79.56 88 ALA A N 1
ATOM 723 C CA . ALA A 1 88 ? -10.201 -7.527 -19.026 1.00 79.56 88 ALA A CA 1
ATOM 724 C C . ALA A 1 88 ? -11.318 -6.654 -18.443 1.00 79.56 88 ALA A C 1
ATOM 726 O O . ALA A 1 88 ? -12.428 -7.131 -18.208 1.00 79.56 88 ALA A O 1
ATOM 727 N N . LYS A 1 89 ? -11.032 -5.357 -18.288 1.00 80.88 89 LYS A N 1
ATOM 728 C CA . LYS A 1 89 ? -12.008 -4.370 -17.818 1.00 80.88 89 LYS A CA 1
ATOM 729 C C . LYS A 1 89 ? -13.338 -4.476 -18.601 1.00 80.88 89 LYS A C 1
ATOM 731 O O . LYS A 1 89 ? -13.307 -4.370 -19.833 1.00 80.88 89 LYS A O 1
ATOM 736 N N . PRO A 1 90 ? -14.494 -4.609 -17.921 1.00 83.69 90 PRO A N 1
ATOM 737 C CA . PRO A 1 90 ? -15.803 -4.647 -18.565 1.00 83.69 90 PRO A CA 1
ATOM 738 C C . PRO A 1 90 ? -16.094 -3.385 -19.382 1.00 83.69 90 PRO A C 1
ATOM 740 O O . PRO A 1 90 ? -15.706 -2.271 -19.020 1.00 83.69 90 PRO A O 1
ATOM 743 N N . PHE A 1 91 ? -16.831 -3.537 -20.482 1.00 83.06 91 PHE A N 1
ATOM 744 C CA . PHE A 1 91 ? -17.278 -2.388 -21.264 1.00 83.06 91 PHE A CA 1
ATOM 745 C C . PHE A 1 91 ? -18.278 -1.549 -20.453 1.00 83.06 91 PHE A C 1
ATOM 747 O O . PHE A 1 91 ? -19.267 -2.075 -19.952 1.00 83.06 91 PHE A O 1
ATOM 754 N N . GLY A 1 92 ? -18.033 -0.240 -20.346 1.00 82.31 92 GLY A N 1
ATOM 755 C CA . GLY A 1 92 ? -18.923 0.702 -19.660 1.00 82.31 92 GLY A CA 1
ATOM 756 C C . GLY A 1 92 ? -18.623 0.950 -18.177 1.00 82.31 92 GLY A C 1
ATOM 757 O O . GLY A 1 92 ? -19.199 1.880 -17.619 1.00 82.31 92 GLY A O 1
ATOM 758 N N . SER A 1 93 ? -17.703 0.209 -17.546 1.00 84.44 93 SER A N 1
ATOM 759 C CA . SER A 1 93 ? -17.262 0.525 -16.180 1.00 84.44 93 SER A CA 1
ATOM 760 C C . SER A 1 93 ? -16.314 1.729 -16.164 1.00 84.44 93 SER A C 1
ATOM 762 O O . SER A 1 93 ? -15.484 1.920 -17.067 1.00 84.44 93 SER A O 1
ATOM 764 N N . THR A 1 94 ? -16.397 2.573 -15.132 1.00 86.31 94 THR A N 1
ATOM 765 C CA . THR A 1 94 ? -15.385 3.624 -14.931 1.00 86.31 94 THR A CA 1
ATOM 766 C C . THR A 1 94 ? -14.051 2.996 -14.510 1.00 86.31 94 THR A C 1
ATOM 768 O O . THR A 1 94 ? -13.992 1.836 -14.105 1.00 86.31 94 THR A O 1
ATOM 771 N N . ALA A 1 95 ? -12.936 3.720 -14.664 1.00 82.19 95 ALA A N 1
ATOM 772 C CA . ALA A 1 95 ? -11.630 3.210 -14.226 1.00 82.19 95 ALA A CA 1
ATOM 773 C C . ALA A 1 95 ? -11.607 2.930 -12.712 1.00 82.19 95 ALA A C 1
ATOM 775 O O . ALA A 1 95 ? -11.099 1.894 -12.299 1.00 82.19 95 ALA A O 1
ATOM 776 N N . GLN A 1 96 ? -12.235 3.797 -11.913 1.00 84.56 96 GLN A N 1
ATOM 777 C CA . GLN A 1 96 ? -12.335 3.625 -10.463 1.00 84.56 96 GLN A CA 1
ATOM 778 C C . GLN A 1 96 ? -13.230 2.453 -10.057 1.00 84.56 96 GLN A C 1
ATOM 780 O O . GLN A 1 96 ? -12.829 1.662 -9.214 1.00 84.56 96 GLN A O 1
ATOM 785 N N . GLN A 1 97 ? -14.414 2.310 -10.667 1.00 88.44 97 GLN A N 1
ATOM 786 C CA . GLN A 1 97 ? -15.303 1.174 -10.388 1.00 88.44 97 GLN A CA 1
ATOM 787 C C . GLN A 1 97 ? -14.602 -0.149 -10.676 1.00 88.44 97 GLN A C 1
ATOM 789 O O . GLN A 1 97 ? -14.655 -1.068 -9.868 1.00 88.44 97 GLN A O 1
ATOM 794 N N . TRP A 1 98 ? -13.889 -0.212 -11.803 1.00 88.44 98 TRP A N 1
ATOM 795 C CA . TRP A 1 98 ? -13.104 -1.387 -12.139 1.00 88.44 98 TRP A CA 1
ATOM 796 C C . TRP A 1 98 ? -11.944 -1.619 -11.168 1.00 88.44 98 TRP A C 1
ATOM 798 O O . TRP A 1 98 ? -11.704 -2.757 -10.790 1.00 88.44 98 TRP A O 1
ATOM 808 N N . SER A 1 99 ? -11.242 -0.570 -10.733 1.00 88.06 99 SER A N 1
ATOM 809 C CA . SER A 1 99 ? -10.177 -0.694 -9.727 1.00 88.06 99 SER A CA 1
ATOM 810 C C . SER A 1 99 ? -10.713 -1.265 -8.406 1.00 88.06 99 SER A C 1
ATOM 812 O O . SER A 1 99 ? -10.137 -2.204 -7.858 1.00 88.06 99 SER A O 1
ATOM 814 N N . ALA A 1 100 ? -11.870 -0.775 -7.946 1.00 91.81 100 ALA A N 1
ATOM 815 C CA . ALA A 1 100 ? -12.545 -1.264 -6.745 1.00 91.81 100 ALA A CA 1
ATOM 816 C C . ALA A 1 100 ? -12.973 -2.738 -6.865 1.00 91.81 100 ALA A C 1
ATOM 818 O O . ALA A 1 100 ? -12.692 -3.550 -5.979 1.00 91.81 100 ALA A O 1
ATOM 819 N N . GLU A 1 101 ? -13.608 -3.103 -7.982 1.00 91.94 101 GLU A N 1
ATOM 820 C CA . GLU A 1 101 ? -14.030 -4.478 -8.273 1.00 91.94 101 GLU A CA 1
ATOM 821 C C . GLU A 1 101 ? -12.824 -5.420 -8.366 1.00 91.94 101 GLU A C 1
ATOM 823 O O . GLU A 1 101 ? -12.791 -6.474 -7.732 1.00 91.94 101 GLU A O 1
ATOM 828 N N . ARG A 1 102 ? -11.781 -5.008 -9.090 1.00 91.12 102 ARG A N 1
ATOM 829 C CA . ARG A 1 102 ? -10.550 -5.781 -9.266 1.00 91.12 102 ARG A CA 1
ATOM 830 C C . ARG A 1 102 ? -9.824 -6.007 -7.944 1.00 91.12 102 ARG A C 1
ATOM 832 O O . ARG A 1 102 ? -9.342 -7.115 -7.711 1.00 91.12 102 ARG A O 1
ATOM 839 N N . LEU A 1 103 ? -9.751 -4.991 -7.081 1.00 92.81 103 LEU A N 1
ATOM 840 C CA . LEU A 1 103 ? -9.180 -5.134 -5.743 1.00 92.81 103 LEU A CA 1
ATOM 841 C C . LEU A 1 103 ? -10.007 -6.107 -4.895 1.00 92.81 103 LEU A C 1
ATOM 843 O O . LEU A 1 103 ? -9.428 -6.971 -4.244 1.00 92.81 103 LEU A O 1
ATOM 847 N N . THR A 1 104 ? -11.338 -6.015 -4.946 1.00 94.25 104 THR A N 1
ATOM 848 C CA . THR A 1 104 ? -12.246 -6.919 -4.218 1.00 94.25 104 THR A CA 1
ATOM 849 C C . THR A 1 104 ? -12.027 -8.374 -4.636 1.00 94.25 104 THR A C 1
ATOM 851 O O . THR A 1 104 ? -11.708 -9.212 -3.795 1.00 94.25 104 THR A O 1
ATOM 854 N N . LEU A 1 105 ? -12.065 -8.659 -5.941 1.00 93.06 105 LEU A N 1
ATOM 855 C CA . LEU A 1 105 ? -11.834 -10.004 -6.482 1.00 93.06 105 LEU A CA 1
ATOM 856 C C . LEU A 1 105 ? -10.439 -10.546 -6.132 1.00 93.06 105 LEU A C 1
ATOM 858 O O . LEU A 1 105 ? -10.269 -11.738 -5.876 1.00 93.06 105 LEU A O 1
ATOM 862 N N . TRP A 1 106 ? -9.424 -9.679 -6.120 1.00 93.50 106 TRP A N 1
ATOM 863 C CA . TRP A 1 106 ? -8.065 -10.055 -5.731 1.00 93.50 106 TRP A CA 1
ATOM 864 C C . TRP A 1 106 ? -7.958 -10.409 -4.242 1.00 93.50 106 TRP A C 1
ATOM 866 O O . TRP A 1 106 ? -7.275 -11.371 -3.886 1.00 93.50 106 TRP A O 1
ATOM 876 N N . LEU A 1 107 ? -8.643 -9.663 -3.372 1.00 93.62 107 LEU A N 1
ATOM 877 C CA . LEU A 1 107 ? -8.693 -9.927 -1.934 1.00 93.62 107 LEU A CA 1
ATOM 878 C C . LEU A 1 107 ? -9.415 -11.243 -1.622 1.00 93.62 107 LEU A C 1
ATOM 880 O O . LEU A 1 107 ? -8.898 -12.045 -0.841 1.00 93.62 107 LEU A O 1
ATOM 884 N N . GLU A 1 108 ? -10.555 -11.495 -2.267 1.00 92.94 108 GLU A N 1
ATOM 885 C CA . GLU A 1 108 ? -11.321 -12.741 -2.128 1.00 92.94 108 GLU A CA 1
ATOM 886 C C . GLU A 1 108 ? -10.507 -13.956 -2.583 1.00 92.94 108 GLU A C 1
ATOM 888 O O . GLU A 1 108 ? -10.375 -14.933 -1.843 1.00 92.94 108 GLU A O 1
ATOM 893 N N . ALA A 1 109 ? -9.864 -13.867 -3.755 1.00 91.25 109 ALA A N 1
ATOM 894 C CA . ALA A 1 109 ? -8.998 -14.926 -4.282 1.00 91.25 109 ALA A CA 1
ATOM 895 C C . ALA A 1 109 ? -7.821 -15.258 -3.345 1.00 91.25 109 ALA A C 1
ATOM 897 O O . ALA A 1 109 ? -7.274 -16.360 -3.375 1.00 91.25 109 ALA A O 1
ATOM 898 N N . ARG A 1 110 ? -7.432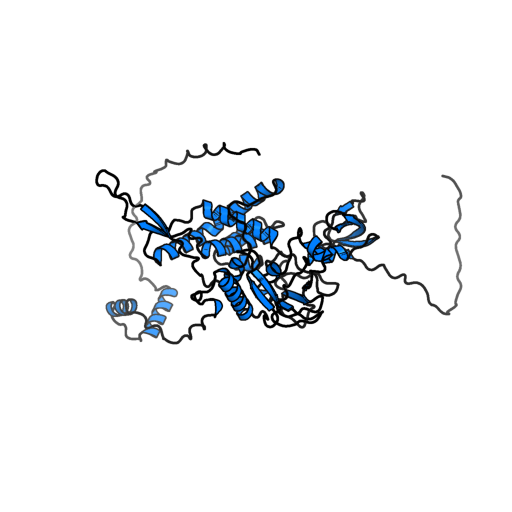 -14.308 -2.488 1.00 90.44 110 ARG A N 1
ATOM 899 C CA . ARG A 1 110 ? -6.349 -14.435 -1.504 1.00 90.44 110 ARG A CA 1
ATOM 900 C C . ARG A 1 110 ? -6.841 -14.772 -0.094 1.00 90.44 110 ARG A C 1
ATOM 902 O O . ARG A 1 110 ? -6.041 -14.759 0.842 1.00 90.44 110 ARG A O 1
ATOM 909 N N . GLY A 1 111 ? -8.124 -15.098 0.060 1.00 89.38 111 GLY A N 1
ATOM 910 C CA . GLY A 1 111 ? -8.709 -15.566 1.314 1.00 89.38 111 GLY A CA 1
ATOM 911 C C . GLY A 1 111 ? -9.083 -14.461 2.303 1.00 89.38 111 GLY A C 1
ATOM 912 O O . GLY A 1 111 ? -9.242 -14.750 3.488 1.00 89.38 111 GLY A O 1
ATOM 913 N N . CYS A 1 112 ? -9.213 -13.209 1.858 1.00 91.25 112 CYS A N 1
ATOM 914 C CA . CYS A 1 112 ? -9.833 -12.168 2.674 1.00 91.25 112 CYS A CA 1
ATOM 915 C C . CYS A 1 112 ? -11.358 -12.345 2.653 1.00 91.25 112 CYS A C 1
ATOM 917 O O . CYS A 1 112 ? -11.944 -12.526 1.587 1.00 91.25 112 CYS A O 1
ATOM 919 N N . ASN A 1 113 ? -12.001 -12.302 3.822 1.00 91.06 113 ASN A N 1
ATOM 920 C CA . ASN A 1 113 ? -13.460 -12.311 3.894 1.00 91.06 113 ASN A CA 1
ATOM 921 C C . ASN A 1 113 ? -13.992 -10.900 3.588 1.00 91.06 113 ASN A C 1
ATOM 923 O O . ASN A 1 113 ? -13.747 -9.975 4.365 1.00 91.06 113 ASN A O 1
ATOM 927 N N . MET A 1 114 ? -14.726 -10.778 2.479 1.00 93.06 114 MET A N 1
ATOM 928 C CA . MET A 1 114 ? -15.356 -9.541 2.011 1.00 93.06 114 MET A CA 1
ATOM 929 C C . MET A 1 114 ? -16.883 -9.523 2.227 1.00 93.06 114 MET A C 1
ATOM 931 O O . MET A 1 114 ? -17.532 -8.562 1.847 1.00 93.06 114 MET A O 1
ATOM 935 N N . ASP A 1 115 ? -17.489 -10.520 2.881 1.00 93.44 115 ASP A N 1
ATOM 936 C CA . ASP A 1 115 ? -18.955 -10.646 3.020 1.00 93.44 115 ASP A CA 1
ATOM 937 C C . ASP A 1 115 ? -19.606 -9.407 3.665 1.00 93.44 115 ASP A C 1
ATOM 939 O O . ASP A 1 115 ? -20.749 -9.051 3.381 1.00 93.44 115 ASP A O 1
ATOM 943 N N . ARG A 1 116 ? -18.860 -8.744 4.554 1.00 94.25 116 ARG A N 1
ATOM 944 C CA . ARG A 1 116 ? -19.322 -7.603 5.356 1.00 94.25 116 ARG A CA 1
ATOM 945 C C . ARG A 1 116 ? -18.908 -6.252 4.811 1.00 94.25 116 ARG A C 1
ATOM 947 O O . ARG A 1 116 ? -19.378 -5.234 5.323 1.00 94.25 116 ARG A O 1
ATOM 954 N N . ILE A 1 117 ? -18.030 -6.221 3.816 1.00 95.44 117 ILE A N 1
ATOM 955 C CA . ILE A 1 117 ? -17.408 -4.992 3.334 1.00 95.44 117 ILE A CA 1
ATOM 956 C C . ILE A 1 117 ? -17.376 -4.945 1.814 1.00 95.44 117 ILE A C 1
ATOM 958 O O . ILE A 1 117 ? -17.244 -5.950 1.134 1.00 95.44 117 ILE A O 1
ATOM 962 N N . VAL A 1 118 ? -17.448 -3.747 1.263 1.00 95.44 118 VAL A N 1
ATOM 963 C CA . VAL A 1 118 ? -17.330 -3.527 -0.172 1.00 95.44 118 VAL A CA 1
ATOM 964 C C . VAL A 1 118 ? -16.364 -2.382 -0.420 1.00 95.44 118 VAL A C 1
ATOM 966 O O . VAL A 1 118 ? -16.401 -1.360 0.268 1.00 95.44 118 VAL A O 1
ATOM 969 N N . VAL A 1 119 ? -15.476 -2.566 -1.396 1.00 94.56 119 VAL A N 1
ATOM 970 C CA . VAL A 1 119 ? -14.618 -1.485 -1.881 1.00 94.56 119 VAL A CA 1
ATOM 971 C C . VAL A 1 119 ? -15.450 -0.621 -2.818 1.00 94.56 119 VAL A C 1
ATOM 973 O O . VAL A 1 119 ? -16.020 -1.112 -3.792 1.00 94.56 119 VAL A O 1
ATOM 976 N N . VAL A 1 120 ? -15.524 0.672 -2.527 1.00 92.81 120 VAL A N 1
ATOM 977 C CA . VAL A 1 120 ? -16.275 1.653 -3.313 1.00 92.81 120 VAL A CA 1
ATOM 978 C C . VAL A 1 120 ? -15.345 2.761 -3.807 1.00 92.81 120 VAL A C 1
ATOM 980 O O . VAL A 1 120 ? -14.312 3.018 -3.185 1.00 92.81 120 VAL A O 1
ATOM 983 N N . PRO A 1 121 ? -15.668 3.435 -4.923 1.00 89.81 121 PRO A N 1
ATOM 984 C CA . PRO A 1 121 ? -14.990 4.673 -5.290 1.00 89.81 121 PRO A CA 1
ATOM 985 C C . PRO A 1 121 ? -15.131 5.712 -4.168 1.00 89.81 121 PRO A C 1
ATOM 987 O O . PRO A 1 121 ? -16.225 5.880 -3.626 1.00 89.81 121 PRO A O 1
ATOM 990 N N . GLY A 1 122 ? -14.033 6.378 -3.814 1.00 84.75 122 GLY A N 1
ATOM 991 C CA . GLY A 1 122 ? -14.030 7.480 -2.856 1.00 84.75 122 GLY A CA 1
ATOM 992 C C . GLY A 1 122 ? -14.620 8.766 -3.441 1.00 84.75 122 GLY A C 1
ATOM 993 O O . GLY A 1 122 ? -15.007 8.818 -4.611 1.00 84.75 122 GLY A O 1
ATOM 994 N N . GLU A 1 123 ? -14.691 9.816 -2.618 1.00 78.62 123 GLU A N 1
ATOM 995 C CA . GLU A 1 123 ? -15.135 11.144 -3.069 1.00 78.62 123 GLU A CA 1
ATOM 996 C C . GLU A 1 123 ? -14.164 11.751 -4.093 1.00 78.62 123 GLU A C 1
ATOM 998 O O . GLU A 1 123 ? -14.591 12.427 -5.032 1.00 78.62 123 GLU A O 1
ATOM 1003 N N . ASP A 1 124 ? -12.868 11.455 -3.962 1.00 77.19 124 ASP A N 1
ATOM 1004 C CA . ASP A 1 124 ? -11.863 11.903 -4.916 1.00 77.19 124 ASP A CA 1
ATOM 1005 C C . ASP A 1 124 ? -11.800 10.971 -6.126 1.00 77.19 124 ASP A C 1
ATOM 1007 O O . ASP A 1 124 ? -11.881 9.746 -6.023 1.00 77.19 124 ASP A O 1
ATOM 1011 N N . SER A 1 125 ? -11.553 11.552 -7.301 1.00 66.81 125 SER A N 1
ATOM 1012 C CA . SER A 1 125 ? -11.455 10.828 -8.581 1.00 66.81 125 SER A CA 1
ATOM 1013 C C . SER A 1 125 ? -10.335 9.774 -8.665 1.00 66.81 125 SER A C 1
ATOM 1015 O O . SER A 1 125 ? -10.242 9.054 -9.662 1.00 66.81 125 SER A O 1
ATOM 1017 N N . GLN A 1 126 ? -9.506 9.651 -7.626 1.00 69.62 126 GLN A N 1
ATOM 1018 C CA . GLN A 1 126 ? -8.437 8.658 -7.535 1.00 69.62 126 GLN A CA 1
ATOM 1019 C C . GLN A 1 126 ? -8.473 7.805 -6.261 1.00 69.62 126 GLN A C 1
ATOM 1021 O O . GLN A 1 126 ? -7.757 6.809 -6.206 1.00 69.62 126 GLN A O 1
ATOM 1026 N N . SER A 1 127 ? -9.301 8.133 -5.262 1.00 82.31 127 SER A N 1
ATOM 1027 C CA . SER A 1 127 ? -9.335 7.377 -4.008 1.00 82.31 127 SER A CA 1
ATOM 1028 C C . SER A 1 127 ? -10.352 6.235 -4.060 1.00 82.31 127 SER A C 1
ATOM 1030 O O . SER A 1 127 ? -11.353 6.276 -4.782 1.00 82.31 127 SER A O 1
ATOM 1032 N N . LEU A 1 128 ? -10.063 5.177 -3.306 1.00 89.88 128 LEU A N 1
ATOM 1033 C CA . LEU A 1 128 ? -11.005 4.113 -2.977 1.00 89.88 128 LEU A CA 1
ATOM 1034 C C . LEU A 1 128 ? -11.340 4.220 -1.489 1.00 89.88 128 LEU A C 1
ATOM 1036 O O . LEU A 1 128 ? -10.529 4.700 -0.699 1.00 89.88 128 LEU A O 1
ATOM 1040 N N . ALA A 1 129 ? -12.519 3.751 -1.109 1.00 91.00 129 ALA A N 1
ATOM 1041 C CA . ALA A 1 129 ? -12.967 3.690 0.272 1.00 91.00 129 ALA A CA 1
ATOM 1042 C C . ALA A 1 129 ? -13.585 2.321 0.569 1.00 91.00 129 ALA A C 1
ATOM 1044 O O . ALA A 1 129 ? -13.913 1.551 -0.338 1.00 91.00 129 ALA A O 1
ATOM 1045 N N . LEU A 1 130 ? -13.753 2.017 1.852 1.00 93.88 130 LEU A N 1
ATOM 1046 C CA . LEU A 1 130 ? -14.470 0.831 2.305 1.00 93.88 130 LEU A CA 1
ATOM 1047 C C . LEU A 1 130 ? -15.807 1.222 2.905 1.00 93.88 130 LEU A C 1
ATOM 1049 O O . LEU A 1 130 ? -15.879 2.134 3.725 1.00 93.88 130 LEU A O 1
ATOM 1053 N N . ALA A 1 131 ? -16.848 0.494 2.524 1.00 93.75 131 ALA A N 1
ATOM 1054 C CA . ALA A 1 131 ? -18.174 0.612 3.104 1.00 93.75 131 ALA A CA 1
ATOM 1055 C C . ALA A 1 131 ? -18.650 -0.743 3.629 1.00 93.75 131 ALA A C 1
ATOM 1057 O O . ALA A 1 131 ? -18.193 -1.794 3.177 1.00 93.75 131 ALA A O 1
ATOM 1058 N N . THR A 1 132 ? -19.583 -0.734 4.572 1.00 95.88 132 THR A N 1
ATOM 1059 C CA . THR A 1 132 ? -20.272 -1.948 5.017 1.00 95.88 132 THR A CA 1
ATOM 1060 C C . THR A 1 132 ? -21.203 -2.471 3.920 1.00 95.88 132 THR A C 1
ATOM 1062 O O . THR A 1 132 ? -21.992 -1.725 3.340 1.00 95.88 132 THR A O 1
ATOM 1065 N N . ALA A 1 133 ? -21.144 -3.768 3.625 1.00 94.88 133 ALA A N 1
ATOM 1066 C CA . ALA A 1 133 ? -22.070 -4.410 2.689 1.00 94.88 133 ALA A CA 1
ATOM 1067 C C . ALA A 1 133 ? -23.424 -4.707 3.363 1.00 94.88 133 ALA A C 1
ATOM 1069 O O . ALA A 1 133 ? -24.488 -4.486 2.784 1.00 94.88 133 ALA A O 1
ATOM 1070 N N . GLU A 1 134 ? -23.393 -5.123 4.628 1.00 96.00 134 GLU A N 1
ATOM 1071 C CA . GLU A 1 134 ? -24.558 -5.438 5.459 1.00 96.00 134 GLU A CA 1
ATOM 1072 C C . GLU A 1 134 ? -24.501 -4.693 6.805 1.00 96.00 134 GLU A C 1
ATOM 1074 O O . GLU A 1 134 ? -23.461 -4.132 7.146 1.00 96.00 134 GLU A O 1
ATOM 1079 N N . PRO A 1 135 ? -25.595 -4.645 7.588 1.00 96.25 135 PRO A N 1
ATOM 1080 C CA . PRO A 1 135 ? -25.542 -4.099 8.940 1.00 96.25 135 PRO A CA 1
ATOM 1081 C C . PRO A 1 135 ? -24.607 -4.914 9.851 1.00 96.25 135 PRO A C 1
ATOM 1083 O O . PRO A 1 135 ? -24.752 -6.131 9.956 1.00 96.25 135 PRO A O 1
ATOM 1086 N N . VAL A 1 136 ? -23.697 -4.242 10.559 1.00 95.94 136 VAL A N 1
ATOM 1087 C CA . VAL A 1 136 ? -22.683 -4.855 11.439 1.00 95.94 136 VAL A CA 1
ATOM 1088 C C . VAL A 1 136 ? -22.867 -4.367 12.876 1.00 95.94 136 VAL A C 1
ATOM 1090 O O . VAL A 1 136 ? -23.131 -3.186 13.098 1.00 95.94 136 VAL A O 1
ATOM 1093 N N . LYS A 1 137 ? -22.741 -5.256 13.869 1.00 95.56 137 LYS A N 1
ATOM 1094 C CA . LYS A 1 137 ? -22.867 -4.879 15.288 1.00 95.56 137 LYS A CA 1
ATOM 1095 C C . LYS A 1 137 ? -21.540 -4.412 15.878 1.00 95.56 137 LYS A C 1
ATOM 1097 O O . LYS A 1 137 ? -20.468 -4.813 15.435 1.00 95.56 137 LYS A O 1
ATOM 1102 N N . ALA A 1 138 ? -21.600 -3.625 16.945 1.00 92.44 138 ALA A N 1
ATOM 1103 C CA . ALA A 1 138 ? -20.422 -3.261 17.720 1.00 92.44 138 ALA A CA 1
ATOM 1104 C C . ALA A 1 138 ? -19.647 -4.512 18.189 1.00 92.44 138 ALA A C 1
ATOM 1106 O O . ALA A 1 138 ? -20.224 -5.447 18.747 1.00 92.44 138 ALA A O 1
ATOM 1107 N N . GLY A 1 139 ? -18.329 -4.514 17.986 1.00 88.38 139 GLY A N 1
ATOM 1108 C CA . GLY A 1 139 ? -17.422 -5.613 18.325 1.00 88.38 139 GLY A CA 1
ATOM 1109 C C . GLY A 1 139 ? -17.308 -6.709 17.261 1.00 88.38 139 GLY A C 1
ATOM 1110 O O . GLY A 1 139 ? -16.407 -7.547 17.356 1.00 88.38 139 GLY A O 1
ATOM 1111 N N . ASP A 1 140 ? -18.165 -6.700 16.238 1.00 91.69 140 ASP A N 1
ATOM 1112 C CA . ASP A 1 140 ? -18.063 -7.641 15.130 1.00 91.69 140 ASP A CA 1
ATOM 1113 C C . ASP A 1 140 ? -16.818 -7.368 14.279 1.00 91.69 140 ASP A C 1
ATOM 1115 O O . ASP A 1 140 ? -16.356 -6.235 14.123 1.00 91.69 140 ASP A O 1
ATOM 1119 N N . THR A 1 141 ? -16.272 -8.436 13.695 1.00 91.62 141 THR A N 1
ATOM 1120 C CA . THR A 1 141 ? -15.172 -8.324 12.733 1.00 91.62 141 THR A CA 1
ATOM 1121 C C . THR A 1 141 ? -15.704 -7.837 11.392 1.00 91.62 141 THR A C 1
ATOM 1123 O O . THR A 1 141 ? -16.612 -8.455 10.833 1.00 91.62 141 THR A O 1
ATOM 1126 N N . LEU A 1 142 ? -15.132 -6.737 10.903 1.00 92.44 142 LEU A N 1
ATOM 1127 C CA . LEU A 1 142 ? -15.400 -6.177 9.580 1.00 92.44 142 LEU A CA 1
ATOM 1128 C C . LEU A 1 142 ? -14.614 -6.942 8.519 1.00 92.44 142 LEU A C 1
ATOM 1130 O O . LEU A 1 142 ? -15.194 -7.429 7.559 1.00 92.44 142 LEU A O 1
ATOM 1134 N N . PHE A 1 143 ? -13.308 -7.099 8.734 1.00 92.31 143 PHE A N 1
ATOM 1135 C CA . PHE A 1 143 ? -12.434 -7.881 7.866 1.00 92.31 143 PHE A CA 1
ATOM 1136 C C . PHE A 1 143 ? -11.206 -8.402 8.619 1.00 92.31 143 PHE A C 1
ATOM 1138 O O . PHE A 1 143 ? -10.793 -7.861 9.652 1.00 92.31 143 PHE A O 1
ATOM 1145 N N . GLU A 1 144 ? -10.606 -9.454 8.068 1.00 90.38 144 GLU A N 1
ATOM 1146 C CA . GLU A 1 144 ? -9.338 -10.028 8.511 1.00 90.38 144 GLU A CA 1
ATOM 1147 C C . GLU A 1 144 ? -8.427 -10.239 7.295 1.00 90.38 144 GLU A C 1
ATOM 1149 O O . GLU A 1 144 ? -8.860 -10.749 6.261 1.00 90.38 144 GLU A O 1
ATOM 1154 N N . ILE A 1 145 ? -7.168 -9.815 7.408 1.00 88.69 145 ILE A N 1
ATOM 1155 C CA . ILE A 1 145 ? -6.200 -9.804 6.306 1.00 88.69 145 ILE A CA 1
ATOM 1156 C C . ILE A 1 145 ? -5.093 -10.802 6.622 1.00 88.69 145 ILE A C 1
ATOM 1158 O O . ILE A 1 145 ? -4.382 -10.592 7.605 1.00 88.69 145 ILE A O 1
ATOM 1162 N N . PRO A 1 146 ? -4.914 -11.856 5.812 1.00 87.31 146 PRO A N 1
ATOM 1163 C CA . PRO A 1 146 ? -3.795 -12.789 5.927 1.00 87.31 146 PRO A CA 1
ATOM 1164 C C . PRO A 1 146 ? -2.417 -12.121 5.807 1.00 87.31 146 PRO A C 1
ATOM 1166 O O . PRO A 1 146 ? -2.250 -11.159 5.057 1.00 87.31 146 PRO A O 1
ATOM 1169 N N . ASP A 1 147 ? -1.396 -12.689 6.460 1.00 82.81 147 ASP A N 1
ATOM 1170 C CA . ASP A 1 147 ? 0.007 -12.241 6.321 1.00 82.81 147 ASP A CA 1
ATOM 1171 C C . ASP A 1 147 ? 0.488 -12.262 4.859 1.00 82.81 147 ASP A C 1
ATOM 1173 O O . ASP A 1 147 ? 1.267 -11.411 4.440 1.00 82.81 147 ASP A O 1
ATOM 1177 N N . THR A 1 148 ? -0.027 -13.189 4.046 1.00 84.62 148 THR A N 1
ATOM 1178 C CA . THR A 1 148 ? 0.320 -13.336 2.622 1.00 84.62 148 THR A CA 1
ATOM 1179 C C . THR A 1 148 ? -0.139 -12.172 1.742 1.00 84.62 148 THR A C 1
ATOM 1181 O O . THR A 1 148 ? 0.282 -12.078 0.587 1.00 84.62 148 THR A O 1
ATOM 1184 N N . LEU A 1 149 ? -1.032 -11.317 2.248 1.00 88.31 149 LEU A N 1
ATOM 1185 C CA . LEU A 1 149 ? -1.515 -10.121 1.558 1.00 88.31 149 LEU A CA 1
ATOM 1186 C C . LEU A 1 149 ? -0.742 -8.854 1.924 1.00 88.31 149 LEU A C 1
ATOM 1188 O O . LEU A 1 149 ? -0.942 -7.818 1.288 1.00 88.31 149 LEU A O 1
ATOM 1192 N N . LEU A 1 150 ? 0.130 -8.922 2.929 1.00 87.88 150 LEU A N 1
ATOM 1193 C CA . LEU A 1 150 ? 0.934 -7.785 3.339 1.00 87.88 150 LEU A CA 1
ATOM 1194 C C . LEU A 1 150 ? 2.120 -7.594 2.401 1.00 87.88 150 LEU A C 1
ATOM 1196 O O . LEU A 1 150 ? 2.855 -8.534 2.093 1.00 87.88 150 LEU A O 1
ATOM 1200 N N . LEU A 1 151 ? 2.345 -6.347 1.999 1.00 90.00 151 LEU A N 1
ATOM 1201 C CA . LEU A 1 151 ? 3.568 -5.971 1.315 1.00 90.00 151 LEU A CA 1
ATOM 1202 C C . LEU A 1 151 ? 4.624 -5.594 2.361 1.00 90.00 151 LEU A C 1
ATOM 1204 O O . LEU A 1 151 ? 4.622 -4.489 2.902 1.00 90.00 151 LEU A O 1
ATOM 1208 N N . THR A 1 152 ? 5.507 -6.547 2.652 1.00 89.81 152 THR A N 1
ATOM 1209 C CA . THR A 1 152 ? 6.620 -6.420 3.604 1.00 89.81 152 THR A CA 1
ATOM 1210 C C . THR A 1 152 ? 7.965 -6.314 2.878 1.00 89.81 152 THR A C 1
ATOM 1212 O O . THR A 1 152 ? 8.067 -6.560 1.672 1.00 89.81 152 THR A O 1
ATOM 1215 N N . ALA A 1 153 ? 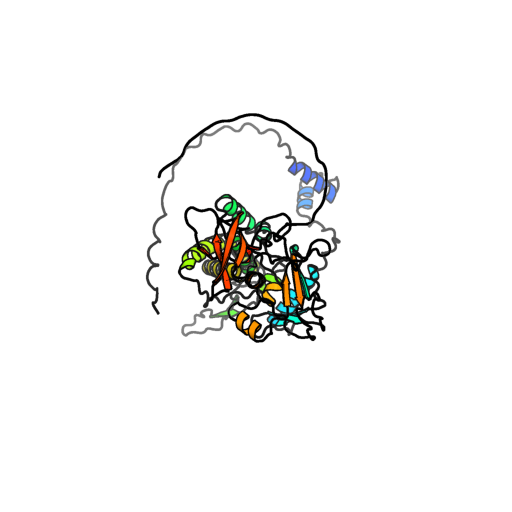9.038 -6.005 3.614 1.00 89.88 153 ALA A N 1
ATOM 1216 C CA . ALA A 1 153 ? 10.395 -6.085 3.071 1.00 89.88 153 ALA A CA 1
ATOM 1217 C C . ALA A 1 153 ? 10.745 -7.505 2.582 1.00 89.88 153 ALA A C 1
ATOM 1219 O O . ALA A 1 153 ? 11.423 -7.652 1.568 1.00 89.88 153 ALA A O 1
ATOM 1220 N N . ASP A 1 154 ? 10.235 -8.554 3.233 1.00 89.00 154 ASP A N 1
ATOM 1221 C CA . ASP A 1 154 ? 10.441 -9.944 2.806 1.00 89.00 154 ASP A CA 1
ATOM 1222 C C . ASP A 1 154 ? 9.781 -10.238 1.455 1.00 89.00 154 ASP A C 1
ATOM 1224 O O . ASP A 1 154 ? 10.394 -10.880 0.596 1.00 89.00 154 ASP A O 1
ATOM 1228 N N . ALA A 1 155 ? 8.583 -9.694 1.213 1.00 89.25 155 ALA A N 1
ATOM 1229 C CA . ALA A 1 155 ? 7.952 -9.745 -0.104 1.00 89.25 155 ALA A CA 1
ATOM 1230 C C . ALA A 1 155 ? 8.807 -9.022 -1.163 1.00 89.25 155 ALA A C 1
ATOM 1232 O O . ALA A 1 155 ? 8.987 -9.535 -2.269 1.00 89.25 155 ALA A O 1
ATOM 1233 N N . ALA A 1 156 ? 9.418 -7.886 -0.806 1.00 92.19 156 ALA A N 1
ATOM 1234 C CA . ALA A 1 156 ? 10.344 -7.175 -1.685 1.00 92.19 156 ALA A CA 1
ATOM 1235 C C . ALA A 1 156 ? 11.637 -7.965 -1.964 1.00 92.19 156 ALA A C 1
ATOM 1237 O O . ALA A 1 156 ? 12.106 -8.003 -3.101 1.00 92.19 156 ALA A O 1
ATOM 1238 N N . PHE A 1 157 ? 12.203 -8.659 -0.971 1.00 92.44 157 PHE A N 1
ATOM 1239 C CA . PHE A 1 157 ? 13.354 -9.541 -1.187 1.00 92.44 157 PHE A CA 1
ATOM 1240 C C . PHE A 1 157 ? 13.002 -10.751 -2.056 1.00 92.44 157 PHE A C 1
ATOM 1242 O O . PHE A 1 157 ? 13.849 -11.218 -2.822 1.00 92.44 157 PHE A O 1
ATOM 1249 N N . ALA A 1 158 ? 11.785 -11.281 -1.943 1.00 91.69 158 ALA A N 1
ATOM 1250 C CA . ALA A 1 158 ? 11.313 -12.402 -2.753 1.00 91.69 158 ALA A CA 1
ATOM 1251 C C . ALA A 1 158 ? 11.118 -12.038 -4.237 1.00 91.69 158 ALA A C 1
ATOM 1253 O O . ALA A 1 158 ? 11.068 -12.933 -5.081 1.00 91.69 158 ALA A O 1
ATOM 1254 N N . ASP A 1 159 ? 11.059 -10.747 -4.568 1.00 93.31 159 ASP A N 1
ATOM 1255 C CA . ASP A 1 159 ? 10.898 -10.274 -5.935 1.00 93.31 159 ASP A CA 1
ATOM 1256 C C . ASP A 1 159 ? 12.082 -10.651 -6.846 1.00 93.31 159 ASP A C 1
ATOM 1258 O O . ASP A 1 159 ? 13.256 -10.540 -6.483 1.00 93.31 159 ASP A O 1
ATOM 1262 N N . ALA A 1 160 ? 11.764 -11.092 -8.065 1.00 91.56 160 ALA A N 1
ATOM 1263 C CA . ALA A 1 160 ? 12.750 -11.605 -9.009 1.00 91.56 160 ALA A CA 1
ATOM 1264 C C . ALA A 1 160 ? 13.621 -10.522 -9.670 1.00 91.56 160 ALA A C 1
ATOM 1266 O O . ALA A 1 160 ? 14.737 -10.833 -10.090 1.00 91.56 160 ALA A O 1
ATOM 1267 N N . ASP A 1 161 ? 13.136 -9.280 -9.789 1.00 90.44 161 ASP A N 1
ATOM 1268 C CA . ASP A 1 161 ? 13.879 -8.217 -10.476 1.00 90.44 161 ASP A CA 1
ATOM 1269 C C . ASP A 1 161 ? 14.680 -7.357 -9.495 1.00 90.44 161 ASP A C 1
ATOM 1271 O O . ASP A 1 161 ? 15.843 -7.080 -9.775 1.00 90.44 161 ASP A O 1
ATOM 1275 N N . VAL A 1 162 ? 14.100 -6.970 -8.351 1.00 94.69 162 VAL A N 1
ATOM 1276 C CA . VAL A 1 162 ? 14.778 -6.089 -7.374 1.00 94.69 162 VAL A CA 1
ATOM 1277 C C . VAL A 1 162 ? 15.364 -6.836 -6.177 1.00 94.69 162 VAL A C 1
ATOM 1279 O O . VAL A 1 162 ? 16.299 -6.355 -5.538 1.00 94.69 162 VAL A O 1
ATOM 1282 N N . GLY A 1 163 ? 14.883 -8.045 -5.878 1.00 94.88 163 GLY A N 1
ATOM 1283 C CA . GLY A 1 163 ? 15.254 -8.757 -4.655 1.00 94.88 163 GLY A CA 1
ATOM 1284 C C . GLY A 1 163 ? 16.737 -9.125 -4.566 1.00 94.88 163 GLY A C 1
ATOM 1285 O O . GLY A 1 163 ? 17.290 -9.216 -3.470 1.00 94.88 163 GLY A O 1
ATOM 1286 N N . ALA A 1 164 ? 17.422 -9.351 -5.692 1.00 94.62 164 ALA A N 1
ATOM 1287 C CA . ALA A 1 164 ? 18.864 -9.620 -5.695 1.00 94.62 164 ALA A CA 1
ATOM 1288 C C . ALA A 1 164 ? 19.678 -8.386 -5.260 1.00 94.62 164 ALA A C 1
ATOM 1290 O O . ALA A 1 164 ? 20.557 -8.502 -4.401 1.00 94.62 164 ALA A O 1
ATOM 1291 N N . ASP A 1 165 ? 19.338 -7.212 -5.792 1.00 94.88 165 ASP A N 1
ATOM 1292 C CA . ASP A 1 165 ? 20.001 -5.946 -5.469 1.00 94.88 165 ASP A CA 1
ATOM 1293 C C . ASP A 1 165 ? 19.704 -5.514 -4.031 1.00 94.88 165 ASP A C 1
ATOM 1295 O O . ASP A 1 165 ? 20.613 -5.108 -3.302 1.00 94.88 165 ASP A O 1
ATOM 1299 N N . LEU A 1 166 ? 18.461 -5.701 -3.575 1.00 95.06 166 LEU A N 1
ATOM 1300 C CA . LEU A 1 166 ? 18.077 -5.453 -2.187 1.00 95.06 166 LEU A CA 1
ATOM 1301 C C . LEU A 1 166 ? 18.884 -6.319 -1.214 1.00 95.06 166 LEU A C 1
ATOM 1303 O O . LEU A 1 166 ? 19.402 -5.800 -0.227 1.00 95.06 166 LEU A O 1
ATOM 1307 N N . ARG A 1 167 ? 19.063 -7.620 -1.491 1.00 95.00 167 ARG A N 1
ATOM 1308 C CA . ARG A 1 167 ? 19.902 -8.499 -0.650 1.00 95.00 167 ARG A CA 1
ATOM 1309 C C . ARG A 1 167 ? 21.363 -8.041 -0.624 1.00 95.00 167 ARG A C 1
ATOM 1311 O O . ARG A 1 167 ? 21.996 -8.078 0.431 1.00 95.00 167 ARG A O 1
ATOM 1318 N N . LEU A 1 168 ? 21.899 -7.590 -1.761 1.00 93.81 168 LEU A N 1
ATOM 1319 C CA . LEU A 1 168 ? 23.267 -7.071 -1.850 1.00 93.81 168 LEU A CA 1
ATOM 1320 C C . LEU A 1 168 ? 23.447 -5.790 -1.023 1.00 93.81 168 LEU A C 1
ATOM 1322 O O . LEU A 1 168 ? 24.479 -5.623 -0.372 1.00 93.81 168 LEU A O 1
ATOM 1326 N N . LEU A 1 169 ? 22.463 -4.889 -1.048 1.00 92.19 169 LEU A N 1
ATOM 1327 C CA . LEU A 1 169 ? 22.474 -3.675 -0.235 1.00 92.19 169 LEU A CA 1
ATOM 1328 C C . LEU A 1 169 ? 22.286 -3.977 1.247 1.00 92.19 169 LEU A C 1
ATOM 1330 O O . LEU A 1 169 ? 23.042 -3.448 2.057 1.00 92.19 169 LEU A O 1
ATOM 1334 N N . ALA A 1 170 ? 21.370 -4.881 1.598 1.00 91.25 170 ALA A N 1
ATOM 1335 C CA . ALA A 1 170 ? 21.147 -5.309 2.976 1.00 91.25 170 ALA A CA 1
ATOM 1336 C C . ALA A 1 170 ? 22.434 -5.848 3.618 1.00 91.25 170 ALA A C 1
ATOM 1338 O O . ALA A 1 170 ? 22.708 -5.569 4.781 1.00 91.25 170 ALA A O 1
ATOM 1339 N N . ALA A 1 171 ? 23.255 -6.573 2.848 1.00 90.81 171 ALA A N 1
ATOM 1340 C CA . ALA A 1 171 ? 24.545 -7.087 3.307 1.00 90.81 171 ALA A CA 1
ATOM 1341 C C . ALA A 1 171 ? 25.600 -5.991 3.550 1.00 90.81 171 ALA A C 1
ATOM 1343 O O . ALA A 1 171 ? 26.556 -6.216 4.290 1.00 90.81 171 ALA A O 1
ATOM 1344 N N . LYS A 1 172 ? 25.461 -4.820 2.916 1.00 87.31 172 LYS A N 1
ATOM 1345 C CA . LYS A 1 172 ? 26.413 -3.704 3.025 1.00 87.31 172 LYS A CA 1
ATOM 1346 C C . LYS A 1 172 ? 25.969 -2.650 4.035 1.00 87.31 172 LYS A C 1
ATOM 1348 O O . LYS A 1 172 ? 26.812 -2.092 4.731 1.00 87.31 172 LYS A O 1
ATOM 1353 N N . GLN A 1 173 ? 24.677 -2.335 4.065 1.00 73.19 173 GLN A N 1
ATOM 1354 C CA . GLN A 1 173 ? 24.102 -1.198 4.780 1.00 73.19 173 GLN A CA 1
ATOM 1355 C C . GLN A 1 173 ? 22.650 -1.502 5.189 1.00 73.19 173 GLN A C 1
ATOM 1357 O O . GLN A 1 173 ? 21.704 -1.033 4.564 1.00 73.19 173 GLN A O 1
ATOM 1362 N N . SER A 1 174 ? 22.458 -2.278 6.259 1.00 76.06 174 SER A N 1
ATOM 1363 C CA . SER A 1 174 ? 21.147 -2.419 6.905 1.00 76.06 174 SER A CA 1
ATOM 1364 C C . SER A 1 174 ? 21.001 -1.376 8.018 1.00 76.06 174 SER A C 1
ATOM 1366 O O . SER A 1 174 ? 21.500 -1.571 9.128 1.00 76.06 174 SER A O 1
ATOM 1368 N N . GLY A 1 175 ? 20.366 -0.248 7.703 1.00 77.50 175 GLY A N 1
ATOM 1369 C CA . GLY A 1 175 ? 20.038 0.812 8.661 1.00 77.50 175 GLY A CA 1
ATOM 1370 C C . GLY A 1 175 ? 18.553 0.844 9.029 1.00 77.50 175 GLY A C 1
ATOM 1371 O O . GLY A 1 175 ? 17.730 0.154 8.427 1.00 77.50 175 GLY A O 1
ATOM 1372 N N . SER A 1 176 ? 18.195 1.689 9.999 1.00 76.94 176 SER A N 1
ATOM 1373 C CA . SER A 1 176 ? 16.792 2.016 10.279 1.00 76.94 176 SER A CA 1
ATOM 1374 C C . SER A 1 176 ? 16.141 2.636 9.039 1.00 76.94 176 SER A C 1
ATOM 1376 O O . SER A 1 176 ? 16.689 3.589 8.488 1.00 76.94 176 SER A O 1
ATOM 1378 N N . GLY A 1 177 ? 14.988 2.115 8.612 1.00 82.06 177 GLY A N 1
ATOM 1379 C CA . GLY A 1 177 ? 14.290 2.567 7.399 1.00 82.06 177 GLY A CA 1
ATOM 1380 C C . GLY A 1 177 ? 14.662 1.805 6.123 1.00 82.06 177 GLY A C 1
ATOM 1381 O O . GLY A 1 177 ? 14.096 2.078 5.066 1.00 82.06 177 GLY A O 1
ATOM 1382 N N . PHE A 1 178 ? 15.565 0.818 6.200 1.00 89.44 178 PHE A N 1
ATOM 1383 C CA . PHE A 1 178 ? 15.881 -0.026 5.044 1.00 89.44 178 PHE A CA 1
ATOM 1384 C C . PHE A 1 178 ? 14.672 -0.849 4.569 1.00 89.44 178 PHE A C 1
ATOM 1386 O O . PHE A 1 178 ? 14.521 -1.085 3.375 1.00 89.44 178 PHE A O 1
ATOM 1393 N N . ASP A 1 179 ? 13.769 -1.229 5.472 1.00 90.00 179 ASP A N 1
ATOM 1394 C CA . ASP A 1 179 ? 12.545 -1.948 5.107 1.00 90.00 179 ASP A CA 1
ATOM 1395 C C . ASP A 1 179 ? 11.579 -1.063 4.309 1.00 90.00 179 ASP A C 1
ATOM 1397 O O . ASP A 1 179 ? 11.053 -1.500 3.287 1.00 90.00 179 ASP A O 1
ATOM 1401 N N . THR A 1 180 ? 11.420 0.207 4.700 1.00 91.25 180 THR A N 1
ATOM 1402 C CA . THR A 1 180 ? 10.666 1.211 3.930 1.00 91.25 180 THR A CA 1
ATOM 1403 C C . THR A 1 180 ? 11.262 1.376 2.533 1.00 91.25 180 THR A C 1
ATOM 1405 O O . THR A 1 180 ? 10.535 1.396 1.544 1.00 91.25 180 THR A O 1
ATOM 1408 N N . PHE A 1 181 ? 12.594 1.418 2.436 1.00 93.62 181 PHE A N 1
ATOM 1409 C CA . PHE A 1 181 ? 13.301 1.451 1.157 1.00 93.62 181 PHE A CA 1
ATOM 1410 C C . PHE A 1 181 ? 13.040 0.192 0.310 1.00 93.62 181 PHE A C 1
ATOM 1412 O O . PHE A 1 181 ? 12.810 0.302 -0.893 1.00 93.62 181 PHE A O 1
ATOM 1419 N N . CYS A 1 182 ? 13.030 -1.002 0.914 1.00 94.31 182 CYS A N 1
ATOM 1420 C CA . CYS A 1 182 ? 12.720 -2.253 0.213 1.00 94.31 182 CYS A CA 1
ATOM 1421 C C . CYS A 1 182 ? 11.289 -2.250 -0.339 1.00 94.31 182 CYS A C 1
ATOM 1423 O O . CYS A 1 182 ? 11.075 -2.596 -1.501 1.00 94.31 182 CYS A O 1
ATOM 1425 N N . ILE A 1 183 ? 10.321 -1.817 0.474 1.00 94.38 183 ILE A N 1
ATOM 1426 C CA . ILE A 1 183 ? 8.919 -1.674 0.068 1.00 94.38 183 ILE A CA 1
ATOM 1427 C C . ILE A 1 183 ? 8.802 -0.670 -1.086 1.00 94.38 183 ILE A C 1
ATOM 1429 O O . ILE A 1 183 ? 8.184 -0.980 -2.103 1.00 94.38 183 ILE A O 1
ATOM 1433 N N . ALA A 1 184 ? 9.457 0.490 -0.984 1.00 95.50 184 ALA A N 1
ATOM 1434 C CA . ALA A 1 184 ? 9.489 1.495 -2.045 1.00 95.50 184 ALA A CA 1
ATOM 1435 C C . ALA A 1 184 ? 10.075 0.948 -3.356 1.00 95.50 184 ALA A C 1
ATOM 1437 O O . ALA A 1 184 ? 9.511 1.168 -4.426 1.00 95.50 184 ALA A O 1
ATOM 1438 N N . ALA A 1 185 ? 11.174 0.191 -3.287 1.00 96.12 185 ALA A N 1
ATOM 1439 C CA . ALA A 1 185 ? 11.781 -0.431 -4.461 1.00 96.12 185 ALA A CA 1
ATOM 1440 C C . ALA A 1 185 ? 10.830 -1.426 -5.142 1.00 96.12 185 ALA A C 1
ATOM 1442 O O . ALA A 1 185 ? 10.728 -1.441 -6.370 1.00 96.12 185 ALA A O 1
ATOM 1443 N N . PHE A 1 186 ? 10.101 -2.223 -4.356 1.00 95.56 186 PHE A N 1
ATOM 1444 C CA . PHE A 1 186 ? 9.089 -3.140 -4.876 1.00 95.56 186 PHE A CA 1
ATOM 1445 C C . PHE A 1 186 ? 7.915 -2.398 -5.528 1.00 95.56 186 PHE A C 1
ATOM 1447 O O . PHE A 1 186 ? 7.535 -2.727 -6.651 1.00 95.56 186 PHE A O 1
ATOM 1454 N N . LEU A 1 187 ? 7.371 -1.372 -4.863 1.00 94.12 187 LEU A N 1
ATOM 1455 C CA . LEU A 1 187 ? 6.291 -0.538 -5.402 1.00 94.12 187 LEU A CA 1
ATOM 1456 C C . LEU A 1 187 ? 6.696 0.114 -6.726 1.00 94.12 187 LEU A C 1
ATOM 1458 O O . LEU A 1 187 ? 5.944 0.068 -7.700 1.00 94.12 187 LEU A O 1
ATOM 1462 N N . ALA A 1 188 ? 7.899 0.690 -6.774 1.00 93.12 188 ALA A N 1
ATOM 1463 C CA . ALA A 1 188 ? 8.445 1.297 -7.976 1.00 93.12 188 ALA A CA 1
ATOM 1464 C C . ALA A 1 188 ? 8.600 0.262 -9.099 1.00 93.12 188 ALA A C 1
ATOM 1466 O O . ALA A 1 188 ? 8.213 0.530 -10.236 1.00 93.12 188 ALA A O 1
ATOM 1467 N N . ALA A 1 189 ? 9.100 -0.938 -8.780 1.00 92.56 189 ALA A N 1
ATOM 1468 C CA . ALA A 1 189 ? 9.231 -2.029 -9.737 1.00 92.56 189 ALA A CA 1
ATOM 1469 C C . ALA A 1 189 ? 7.868 -2.444 -10.315 1.00 92.56 189 ALA A C 1
ATOM 1471 O O . ALA A 1 189 ? 7.721 -2.501 -11.535 1.00 92.56 189 ALA A O 1
ATOM 1472 N N . GLU A 1 190 ? 6.859 -2.690 -9.473 1.00 90.06 190 GLU A N 1
ATOM 1473 C CA . GLU A 1 190 ? 5.492 -3.012 -9.914 1.00 90.06 190 GLU A CA 1
ATOM 1474 C C . GLU A 1 190 ? 4.889 -1.896 -10.780 1.00 90.06 190 GLU A C 1
ATOM 1476 O O . GLU A 1 190 ? 4.334 -2.176 -11.846 1.00 90.06 190 GLU A O 1
ATOM 1481 N N . ARG A 1 191 ? 5.089 -0.627 -10.405 1.00 87.12 191 ARG A N 1
ATOM 1482 C CA . ARG A 1 191 ? 4.608 0.521 -11.185 1.00 87.12 191 ARG A CA 1
ATOM 1483 C C . ARG A 1 191 ? 5.256 0.609 -12.567 1.00 87.12 191 ARG A C 1
ATOM 1485 O O . ARG A 1 191 ? 4.542 0.793 -13.552 1.00 87.12 191 ARG A O 1
ATOM 1492 N N . VAL A 1 192 ? 6.574 0.424 -12.689 1.00 86.25 192 VAL A N 1
ATOM 1493 C CA . VAL A 1 192 ? 7.225 0.447 -14.014 1.00 86.25 192 VAL A CA 1
ATOM 1494 C C . VAL A 1 192 ? 6.894 -0.788 -14.855 1.00 86.25 192 VAL A C 1
ATOM 1496 O O . VAL A 1 192 ? 6.822 -0.686 -16.079 1.00 86.25 192 VAL A O 1
ATOM 1499 N N . ARG A 1 193 ? 6.634 -1.947 -14.231 1.00 82.81 193 ARG A N 1
ATOM 1500 C CA . ARG A 1 193 ? 6.237 -3.191 -14.924 1.00 82.81 193 ARG A CA 1
ATOM 1501 C C . ARG A 1 193 ? 4.875 -3.092 -15.587 1.00 82.81 193 ARG A C 1
ATOM 1503 O O . ARG A 1 193 ? 4.703 -3.643 -16.675 1.00 82.81 193 ARG A O 1
ATOM 1510 N N . ARG A 1 194 ? 3.941 -2.380 -14.950 1.00 72.25 194 ARG A N 1
ATOM 1511 C CA . ARG A 1 194 ? 2.652 -2.003 -15.546 1.00 72.25 194 ARG A CA 1
ATOM 1512 C C . ARG A 1 194 ? 2.851 -1.254 -16.866 1.00 72.25 194 ARG A C 1
ATOM 1514 O O . ARG A 1 194 ? 2.014 -1.325 -17.757 1.00 72.25 194 ARG A O 1
ATOM 1521 N N . GLY A 1 195 ? 3.990 -0.576 -17.005 1.00 60.78 195 GLY A N 1
ATOM 1522 C CA . GLY A 1 195 ? 4.276 0.305 -18.115 1.00 60.78 195 GLY A CA 1
ATOM 1523 C C . GLY A 1 195 ? 3.418 1.550 -17.974 1.00 60.78 195 GLY A C 1
ATOM 1524 O O . GLY A 1 195 ? 2.309 1.601 -18.502 1.00 60.78 195 GLY A O 1
ATOM 1525 N N . SER A 1 196 ? 3.949 2.573 -17.299 1.00 53.72 196 SER A N 1
ATOM 1526 C CA . SER A 1 196 ? 3.470 3.945 -17.490 1.00 53.72 196 SER A CA 1
ATOM 1527 C C . SER A 1 196 ? 3.868 4.380 -18.899 1.00 53.72 196 SER A C 1
ATOM 1529 O O . SER A 1 196 ? 4.831 5.105 -19.130 1.00 53.72 196 SER A O 1
ATOM 1531 N N . ILE A 1 197 ? 3.201 3.811 -19.896 1.00 52.56 197 ILE A N 1
ATOM 1532 C CA . ILE A 1 197 ? 3.340 4.266 -21.262 1.00 52.56 197 ILE A CA 1
ATOM 1533 C C . ILE A 1 197 ? 2.499 5.526 -21.313 1.00 52.56 197 ILE A C 1
ATOM 1535 O O . ILE A 1 197 ? 1.284 5.441 -21.460 1.00 52.56 197 ILE A O 1
ATOM 1539 N N . ARG A 1 198 ? 3.159 6.686 -21.200 1.00 51.09 198 ARG A N 1
ATOM 1540 C CA . ARG A 1 198 ? 2.553 8.032 -21.298 1.00 51.09 198 ARG A CA 1
ATOM 1541 C C . ARG A 1 198 ? 1.708 8.244 -22.566 1.00 51.09 198 ARG A C 1
ATOM 1543 O O . ARG A 1 198 ? 0.984 9.223 -22.687 1.00 51.09 198 ARG A O 1
ATOM 1550 N N . GLY A 1 199 ? 1.795 7.311 -23.506 1.00 52.97 199 GLY A N 1
ATOM 1551 C CA . GLY A 1 199 ? 0.874 7.113 -24.608 1.00 52.97 199 GLY A CA 1
ATOM 1552 C C . GLY A 1 199 ? 1.600 6.513 -25.804 1.00 52.97 199 GLY A C 1
ATOM 1553 O O . GLY A 1 199 ? 2.821 6.329 -25.821 1.00 52.97 199 GLY A O 1
ATOM 1554 N N . ARG A 1 200 ? 0.841 6.182 -26.839 1.00 58.41 200 ARG A N 1
ATOM 1555 C CA . ARG A 1 200 ? 1.384 5.842 -28.148 1.00 58.41 200 ARG A CA 1
ATOM 1556 C C . ARG A 1 200 ? 1.524 7.113 -28.956 1.00 58.41 200 ARG A C 1
ATOM 1558 O O . ARG A 1 200 ? 0.557 7.847 -29.125 1.00 58.41 200 ARG A O 1
ATOM 1565 N N . LEU A 1 201 ? 2.693 7.333 -29.541 1.00 53.00 201 LEU A N 1
ATOM 1566 C CA . LEU A 1 201 ? 2.822 8.360 -30.564 1.00 53.00 201 LEU A CA 1
ATOM 1567 C C . LEU A 1 201 ? 2.221 7.803 -31.855 1.00 53.00 201 LEU A C 1
ATOM 1569 O O . LEU A 1 201 ? 2.836 7.011 -32.573 1.00 53.00 201 LEU A O 1
ATOM 1573 N N . ARG A 1 202 ? 0.980 8.194 -32.144 1.00 61.94 202 ARG A N 1
ATOM 1574 C CA . ARG A 1 202 ? 0.336 7.898 -33.418 1.00 61.94 202 ARG A CA 1
ATOM 1575 C C . ARG A 1 202 ? 0.763 8.955 -34.425 1.00 61.94 202 ARG A C 1
ATOM 1577 O O . ARG A 1 202 ? 0.524 10.147 -34.240 1.00 61.94 202 ARG A O 1
ATOM 1584 N N . ARG A 1 203 ? 1.408 8.506 -35.500 1.00 60.72 203 ARG A N 1
ATOM 1585 C CA . ARG A 1 203 ? 1.720 9.357 -36.645 1.00 60.72 203 ARG A CA 1
ATOM 1586 C C . ARG A 1 203 ? 0.415 9.698 -37.367 1.00 60.72 203 ARG A C 1
ATOM 1588 O O . ARG A 1 203 ? -0.273 8.803 -37.850 1.00 60.72 203 ARG A O 1
ATOM 1595 N N . GLN A 1 204 ? 0.084 10.979 -37.416 1.00 63.00 204 GLN A N 1
ATOM 1596 C CA . GLN A 1 204 ? -0.954 11.545 -38.266 1.00 63.00 204 GLN A CA 1
ATOM 1597 C C . GLN A 1 204 ? -0.275 12.164 -39.491 1.00 63.00 204 GLN A C 1
ATOM 1599 O O . GLN A 1 204 ? 0.520 13.101 -39.375 1.00 63.00 204 GLN A O 1
ATOM 1604 N N . ASP A 1 205 ? -0.580 11.641 -40.675 1.00 58.56 205 ASP A N 1
ATOM 1605 C CA . ASP A 1 205 ? -0.018 12.111 -41.950 1.00 58.56 205 ASP A CA 1
ATOM 1606 C C . ASP A 1 205 ? -0.766 13.339 -42.521 1.00 58.56 205 ASP A C 1
ATOM 1608 O O . ASP A 1 205 ? -0.780 13.567 -43.726 1.00 58.56 205 ASP A O 1
ATOM 1612 N N . GLU A 1 206 ? -1.387 14.164 -41.673 1.00 54.06 206 GLU A N 1
ATOM 1613 C CA . GLU A 1 206 ? -2.328 15.215 -42.107 1.00 54.06 206 GLU A CA 1
ATOM 1614 C C . GLU A 1 206 ? -1.726 16.636 -42.188 1.00 54.06 206 GLU A C 1
ATOM 1616 O O . GLU A 1 206 ? -2.442 17.631 -42.292 1.00 54.06 206 GLU A O 1
ATOM 1621 N N . GLY A 1 207 ? -0.400 16.787 -42.141 1.00 51.84 207 GLY A N 1
ATOM 1622 C CA . GLY A 1 207 ? 0.248 18.104 -42.168 1.00 51.84 207 GLY A CA 1
ATOM 1623 C C . GLY A 1 207 ? 0.748 18.544 -43.546 1.00 51.84 207 GLY A C 1
ATOM 1624 O O . GLY A 1 207 ? 1.918 18.323 -43.844 1.00 51.84 207 GLY A O 1
ATOM 1625 N N . ILE A 1 208 ? -0.057 19.246 -44.356 1.00 48.09 208 ILE A N 1
ATOM 1626 C CA . ILE A 1 208 ? 0.476 20.032 -45.489 1.00 48.09 208 ILE A CA 1
ATOM 1627 C C . ILE A 1 208 ? 0.891 21.412 -44.966 1.00 48.09 208 ILE A C 1
ATOM 1629 O O . ILE A 1 208 ? 0.045 22.235 -44.624 1.00 48.09 208 ILE A O 1
ATOM 1633 N N . LEU A 1 209 ? 2.194 21.685 -44.934 1.00 49.69 209 LEU A N 1
ATOM 1634 C CA . LEU A 1 209 ? 2.726 23.048 -44.866 1.00 49.69 209 LEU A CA 1
ATOM 1635 C C . LEU A 1 209 ? 3.336 23.407 -46.225 1.00 49.69 209 LEU A C 1
ATOM 1637 O O . LEU A 1 209 ? 3.855 22.542 -46.937 1.00 49.69 209 LEU A O 1
ATOM 1641 N N . GLY A 1 210 ? 3.221 24.683 -46.603 1.00 47.09 210 GLY A N 1
ATOM 1642 C CA . GLY A 1 210 ? 3.665 25.206 -47.896 1.00 47.09 210 GLY A CA 1
ATOM 1643 C C . GLY A 1 210 ? 5.080 24.744 -48.260 1.00 47.09 210 GLY A C 1
ATOM 1644 O O . GLY A 1 210 ? 5.999 24.842 -47.451 1.00 47.09 210 GLY A O 1
ATOM 1645 N N . GLY A 1 211 ? 5.237 24.215 -49.477 1.00 57.19 211 GLY A N 1
ATOM 1646 C CA . GLY A 1 211 ? 6.506 23.679 -49.991 1.00 57.19 211 GLY A CA 1
ATOM 1647 C C . GLY A 1 211 ? 6.522 22.173 -50.292 1.00 57.19 211 GLY A C 1
ATOM 1648 O O . GLY A 1 211 ? 7.560 21.659 -50.699 1.00 57.19 211 GLY A O 1
ATOM 1649 N N . GLY A 1 212 ? 5.405 21.453 -50.122 1.00 58.44 212 GLY A N 1
ATOM 1650 C CA . GLY A 1 212 ? 5.258 20.066 -50.598 1.00 58.44 212 GLY A CA 1
ATOM 1651 C C . GLY A 1 212 ? 5.935 18.988 -49.740 1.00 58.44 212 GLY A C 1
ATOM 1652 O O . GLY A 1 212 ? 6.025 17.841 -50.170 1.00 58.44 212 GLY A O 1
ATOM 1653 N N . LYS A 1 213 ? 6.397 19.321 -48.527 1.00 54.16 213 LYS A N 1
ATOM 1654 C CA . LYS A 1 213 ? 6.920 18.348 -47.554 1.00 54.16 213 LYS A CA 1
ATOM 1655 C C . LYS A 1 213 ? 5.935 18.188 -46.398 1.00 54.16 213 LYS A C 1
ATOM 1657 O O . LYS A 1 213 ? 5.699 19.133 -45.653 1.00 54.16 213 LYS A O 1
ATOM 1662 N N . VAL A 1 214 ? 5.380 16.985 -46.256 1.00 56.94 214 VAL A N 1
ATOM 1663 C CA . VAL A 1 214 ? 4.519 16.612 -45.127 1.00 56.94 214 VAL A CA 1
ATOM 1664 C C . VAL A 1 214 ? 5.412 16.316 -43.925 1.00 56.94 214 VAL A C 1
ATOM 1666 O O . VAL A 1 214 ? 6.183 15.356 -43.946 1.00 56.94 214 VAL A O 1
ATOM 1669 N N . LEU A 1 215 ? 5.340 17.154 -42.888 1.00 52.66 215 LEU A N 1
ATOM 1670 C CA . LEU A 1 215 ? 5.930 16.828 -41.591 1.00 52.66 215 LEU A CA 1
ATOM 1671 C C . LEU A 1 215 ? 4.930 15.955 -40.821 1.00 52.66 215 LEU A C 1
ATOM 1673 O O . LEU A 1 215 ? 3.767 16.348 -40.701 1.00 52.66 215 LEU A O 1
ATOM 1677 N N . PRO A 1 216 ? 5.347 14.787 -40.300 1.00 56.91 216 PRO A N 1
ATOM 1678 C CA . PRO A 1 216 ? 4.462 13.954 -39.502 1.00 56.91 216 PRO A CA 1
ATOM 1679 C C . PRO A 1 216 ? 4.047 14.715 -38.242 1.00 56.91 216 PRO A C 1
ATOM 1681 O O . PRO A 1 216 ? 4.901 15.160 -37.472 1.00 56.91 216 PRO A O 1
ATOM 1684 N N . LYS A 1 217 ? 2.738 14.855 -38.022 1.00 61.28 217 LYS A N 1
ATOM 1685 C CA . LYS A 1 217 ? 2.216 15.250 -36.713 1.00 61.28 217 LYS A CA 1
ATOM 1686 C C . LYS A 1 217 ? 2.137 13.994 -35.859 1.00 61.28 217 LYS A C 1
ATOM 1688 O O . LYS A 1 217 ? 1.656 12.963 -36.317 1.00 61.28 217 LYS A O 1
ATOM 1693 N N . TRP A 1 218 ? 2.623 14.066 -34.631 1.00 60.84 218 TRP A N 1
ATOM 1694 C CA . TRP A 1 218 ? 2.496 12.976 -33.672 1.00 60.84 218 TRP A CA 1
ATOM 1695 C C . TRP A 1 218 ? 1.429 13.368 -32.660 1.00 60.84 218 TRP A C 1
ATOM 1697 O O . TRP A 1 218 ? 1.538 14.418 -32.033 1.00 60.84 218 TRP A O 1
ATOM 1707 N N . SER A 1 219 ? 0.388 12.553 -32.531 1.00 56.28 219 SER A N 1
ATOM 1708 C CA . SER A 1 219 ? -0.592 12.677 -31.452 1.00 56.28 219 SER A CA 1
ATOM 1709 C C . SER A 1 219 ? -0.312 11.607 -30.407 1.00 56.28 219 SER A C 1
ATOM 1711 O O . SER A 1 219 ? -0.078 10.453 -30.773 1.00 56.28 219 SER A O 1
ATOM 1713 N N . VAL A 1 220 ? -0.360 11.976 -29.129 1.00 59.38 220 VAL A N 1
ATOM 1714 C CA . VAL A 1 220 ? -0.310 11.019 -28.022 1.00 59.38 220 VAL A CA 1
ATOM 1715 C C . VAL A 1 220 ? -1.694 10.382 -27.904 1.00 59.38 220 VAL A C 1
ATOM 1717 O O . VAL A 1 220 ? -2.673 11.059 -27.609 1.00 59.38 220 VAL A O 1
ATOM 1720 N N . GLU A 1 221 ? -1.788 9.098 -28.217 1.00 58.19 221 GLU A N 1
ATOM 1721 C CA . GLU A 1 221 ? -2.960 8.272 -27.948 1.00 58.19 221 GLU A CA 1
ATOM 1722 C C . GLU A 1 221 ? -2.755 7.621 -26.581 1.00 58.19 221 GLU A C 1
ATOM 1724 O O . GLU A 1 221 ? -1.797 6.867 -26.397 1.00 58.19 221 GLU A O 1
ATOM 1729 N N . ASP A 1 222 ? -3.624 7.928 -25.621 1.00 57.47 222 ASP A N 1
ATOM 1730 C CA . ASP A 1 222 ? -3.604 7.257 -24.327 1.00 57.47 222 ASP A CA 1
ATOM 1731 C C . ASP A 1 222 ? -3.936 5.775 -24.549 1.00 57.47 222 ASP A C 1
ATOM 1733 O O . ASP A 1 222 ? -5.009 5.419 -25.040 1.00 57.47 222 ASP A O 1
ATOM 1737 N N . LEU A 1 223 ? -2.969 4.899 -24.276 1.00 52.81 223 LEU A N 1
ATOM 1738 C CA . LEU A 1 223 ? -3.123 3.461 -24.499 1.00 52.81 223 LEU A CA 1
ATOM 1739 C C . LEU A 1 223 ? -3.947 2.788 -23.401 1.00 52.81 223 LEU A C 1
ATOM 1741 O O . LEU A 1 223 ? -4.177 1.574 -23.479 1.00 52.81 223 LEU A O 1
ATOM 1745 N N . GLY A 1 224 ? -4.355 3.558 -22.391 1.00 55.69 224 GLY A N 1
ATOM 1746 C CA . GLY A 1 224 ? -4.769 3.019 -21.117 1.00 55.69 224 GLY A CA 1
ATOM 1747 C C . GLY A 1 224 ? -3.607 2.305 -20.435 1.00 55.69 224 GLY A C 1
ATOM 1748 O O . GLY A 1 224 ? -2.527 2.070 -20.988 1.00 55.69 224 GLY A O 1
ATOM 1749 N N . THR A 1 225 ? -3.837 1.918 -19.196 1.00 57.22 225 THR A N 1
ATOM 1750 C CA . THR A 1 225 ? -2.876 1.126 -18.449 1.00 57.22 225 THR A CA 1
ATOM 1751 C C . THR A 1 225 ? -2.870 -0.303 -18.984 1.00 57.22 225 THR A C 1
ATOM 1753 O O . THR A 1 225 ? -3.905 -0.967 -19.061 1.00 57.22 225 THR A O 1
ATOM 1756 N N . LEU A 1 226 ? -1.695 -0.790 -19.400 1.00 60.78 226 LEU A N 1
ATOM 1757 C CA . LEU A 1 226 ? -1.533 -2.202 -19.729 1.00 60.78 226 LEU A CA 1
ATOM 1758 C C . LEU A 1 226 ? -1.769 -2.995 -18.444 1.00 60.78 226 LEU A C 1
ATOM 1760 O O . LEU A 1 226 ? -1.012 -2.865 -17.485 1.00 60.78 226 LEU A O 1
ATOM 1764 N N . GLN A 1 227 ? -2.830 -3.801 -18.426 1.00 63.78 227 GLN A N 1
ATOM 1765 C CA . GLN A 1 227 ? -3.043 -4.749 -17.343 1.00 63.78 227 GLN A CA 1
ATOM 1766 C C . GLN A 1 227 ? -1.900 -5.757 -17.377 1.00 63.78 227 GLN A C 1
ATOM 1768 O O . GLN A 1 227 ? -1.668 -6.432 -18.389 1.00 63.78 227 GLN A O 1
ATOM 1773 N N . THR A 1 228 ? -1.166 -5.839 -16.276 1.00 66.50 228 THR A N 1
ATOM 1774 C CA . THR A 1 228 ? -0.373 -7.027 -16.005 1.00 66.50 228 THR A CA 1
ATOM 1775 C C . THR A 1 228 ? -1.239 -7.979 -15.160 1.00 66.50 228 THR A C 1
ATOM 1777 O O . THR A 1 228 ? -2.303 -7.618 -14.665 1.00 66.50 228 THR A O 1
ATOM 1780 N N . ASN A 1 229 ? -0.878 -9.257 -15.081 1.00 76.44 229 ASN A N 1
ATOM 1781 C CA . ASN A 1 229 ? -1.569 -10.211 -14.201 1.00 76.44 229 ASN A CA 1
ATOM 1782 C C . ASN A 1 229 ? -0.646 -10.533 -13.028 1.00 76.44 229 ASN A C 1
ATOM 1784 O O . ASN A 1 229 ? -0.393 -11.694 -12.712 1.00 76.44 229 ASN A O 1
ATOM 1788 N N . ARG A 1 230 ? -0.023 -9.490 -12.462 1.00 83.31 230 ARG A N 1
ATOM 1789 C CA . ARG A 1 230 ? 0.952 -9.654 -11.387 1.00 83.31 230 ARG A CA 1
ATOM 1790 C C . ARG A 1 230 ? 0.272 -9.705 -10.032 1.00 83.31 230 ARG A C 1
ATOM 1792 O O . ARG A 1 230 ? -0.750 -9.075 -9.787 1.00 83.31 230 ARG A O 1
ATOM 1799 N N . ALA A 1 231 ? 0.906 -10.457 -9.143 1.00 83.69 231 ALA A N 1
ATOM 1800 C CA . ALA A 1 231 ? 0.374 -10.833 -7.848 1.00 83.69 231 ALA A CA 1
ATOM 1801 C C . ALA A 1 231 ? -0.012 -9.653 -6.943 1.00 83.69 231 ALA A C 1
ATOM 1803 O O . ALA A 1 231 ? -0.861 -9.859 -6.089 1.00 83.69 231 ALA A O 1
ATOM 1804 N N . PHE A 1 232 ? 0.597 -8.474 -7.076 1.00 87.56 232 PHE A N 1
ATOM 1805 C CA . PHE A 1 232 ? 0.328 -7.314 -6.216 1.00 87.56 232 PHE A CA 1
ATOM 1806 C C . PHE A 1 232 ? -0.216 -6.109 -6.985 1.00 87.56 232 PHE A C 1
ATOM 1808 O O . PHE A 1 232 ? -0.387 -5.040 -6.409 1.00 87.56 232 PHE A O 1
ATOM 1815 N N . GLU A 1 233 ? -0.519 -6.261 -8.271 1.00 86.50 233 GLU A N 1
ATOM 1816 C CA . GLU A 1 233 ? -0.942 -5.132 -9.092 1.00 86.50 233 GLU A CA 1
ATOM 1817 C C . GLU A 1 233 ? -2.248 -4.481 -8.625 1.00 86.50 233 GLU A C 1
ATOM 1819 O O . GLU A 1 233 ? -2.250 -3.254 -8.539 1.00 86.50 233 GLU A O 1
ATOM 1824 N N . PRO A 1 234 ? -3.320 -5.222 -8.266 1.00 90.06 234 PRO A N 1
ATOM 1825 C CA . PRO A 1 234 ? -4.542 -4.588 -7.770 1.00 90.06 234 PRO A CA 1
ATOM 1826 C C . PRO A 1 234 ? -4.295 -3.750 -6.509 1.00 90.06 234 PRO A C 1
ATOM 1828 O O . PRO A 1 234 ? -4.812 -2.642 -6.396 1.00 90.06 234 PRO A O 1
ATOM 1831 N N . LEU A 1 235 ? -3.428 -4.227 -5.603 1.00 90.50 235 LEU A N 1
ATOM 1832 C CA . LEU A 1 235 ? -2.987 -3.449 -4.443 1.00 90.50 235 LEU A CA 1
ATOM 1833 C C . LEU A 1 235 ? -2.257 -2.178 -4.891 1.00 90.50 235 LEU A C 1
ATOM 1835 O O . LEU A 1 235 ? -2.641 -1.086 -4.491 1.00 90.50 235 LEU A O 1
ATOM 1839 N N . VAL A 1 236 ? -1.220 -2.303 -5.720 1.00 89.38 236 VAL A N 1
ATOM 1840 C CA . VAL A 1 236 ? -0.383 -1.168 -6.144 1.00 89.38 236 VAL A CA 1
ATOM 1841 C C . VAL A 1 236 ? -1.190 -0.112 -6.906 1.00 89.38 236 VAL A C 1
ATOM 1843 O O . VAL A 1 236 ? -0.914 1.079 -6.773 1.00 89.38 236 VAL A O 1
ATOM 1846 N N . GLU A 1 237 ? -2.188 -0.534 -7.682 1.00 86.00 237 GLU A N 1
ATOM 1847 C CA . GLU A 1 237 ? -3.123 0.339 -8.395 1.00 86.00 237 GLU A CA 1
ATOM 1848 C C . GLU A 1 237 ? -4.063 1.101 -7.455 1.00 86.00 237 GLU A C 1
ATOM 1850 O O . GLU A 1 237 ? -4.413 2.238 -7.757 1.00 86.00 237 GLU A O 1
ATOM 1855 N N . SER A 1 238 ? -4.441 0.502 -6.325 1.00 87.56 238 SER A N 1
ATOM 1856 C CA . SER A 1 238 ? -5.345 1.121 -5.348 1.00 87.56 238 SER A CA 1
ATOM 1857 C C . SER A 1 238 ? -4.689 2.165 -4.438 1.00 87.56 238 SER A C 1
ATOM 1859 O O . SER A 1 238 ? -5.391 2.868 -3.716 1.00 87.56 238 SER A O 1
ATOM 1861 N N . LEU A 1 239 ? -3.354 2.251 -4.428 1.00 88.62 239 LEU A N 1
ATOM 1862 C CA . LEU A 1 239 ? -2.633 3.166 -3.545 1.00 88.62 239 LEU A CA 1
ATOM 1863 C C . LEU A 1 239 ? -2.735 4.627 -4.027 1.00 88.62 239 LEU A C 1
ATOM 1865 O O . LEU A 1 239 ? -2.681 4.872 -5.235 1.00 88.62 239 LEU A O 1
ATOM 1869 N N . PRO A 1 240 ? -2.797 5.604 -3.104 1.00 84.25 240 PRO A N 1
ATOM 1870 C CA . PRO A 1 240 ? -2.855 7.027 -3.431 1.00 84.25 240 PRO A CA 1
ATOM 1871 C C . PRO A 1 240 ? -1.466 7.549 -3.820 1.00 84.25 240 PRO A C 1
ATOM 1873 O O . PRO A 1 240 ? -0.755 8.150 -3.022 1.00 84.25 240 PRO A O 1
ATOM 1876 N N . TRP A 1 241 ? -1.032 7.259 -5.044 1.00 84.31 241 TRP A N 1
ATOM 1877 C CA . TRP A 1 241 ? 0.272 7.704 -5.529 1.00 84.31 241 TRP A CA 1
ATOM 1878 C C . TRP A 1 241 ? 0.349 9.235 -5.590 1.00 84.31 241 TRP A C 1
ATOM 1880 O O . TRP A 1 241 ? -0.540 9.840 -6.185 1.00 84.31 241 TRP A O 1
ATOM 1890 N N . PRO A 1 242 ? 1.412 9.860 -5.052 1.00 81.81 242 PRO A N 1
ATOM 1891 C CA . PRO A 1 242 ? 1.550 11.310 -5.099 1.00 81.81 242 PRO A CA 1
ATOM 1892 C C . PRO A 1 242 ? 1.671 11.798 -6.545 1.00 81.81 242 PRO A C 1
ATOM 1894 O O . PRO A 1 242 ? 2.380 11.189 -7.356 1.00 81.81 242 PRO A O 1
ATOM 1897 N N . ASP A 1 243 ? 1.004 12.908 -6.859 1.00 75.75 243 ASP A N 1
ATOM 1898 C CA . ASP A 1 243 ? 1.061 13.527 -8.181 1.00 75.75 243 ASP A CA 1
ATOM 1899 C C . ASP A 1 243 ? 2.497 13.949 -8.539 1.00 75.75 243 ASP A C 1
ATOM 1901 O O . ASP A 1 243 ? 3.287 14.356 -7.681 1.00 75.75 243 ASP A O 1
ATOM 1905 N N . GLU A 1 244 ? 2.853 13.853 -9.827 1.00 68.12 244 GLU A N 1
ATOM 1906 C CA . GLU A 1 244 ? 4.201 14.201 -10.318 1.00 68.12 244 GLU A CA 1
ATOM 1907 C C . GLU A 1 244 ? 4.581 15.654 -9.971 1.00 68.12 244 GLU A C 1
ATOM 1909 O O . GLU A 1 244 ? 5.742 15.931 -9.668 1.00 68.12 244 GLU A O 1
ATOM 1914 N N . ASP A 1 245 ? 3.594 16.555 -9.937 1.00 64.88 245 ASP A N 1
ATOM 1915 C CA . ASP A 1 245 ? 3.779 17.988 -9.694 1.00 64.88 245 ASP A CA 1
ATOM 1916 C C . ASP A 1 245 ? 3.734 18.385 -8.202 1.00 64.88 245 ASP A C 1
ATOM 1918 O O . ASP A 1 245 ? 4.094 19.515 -7.856 1.00 64.88 245 ASP A O 1
ATOM 1922 N N . GLU A 1 246 ? 3.327 17.482 -7.299 1.00 63.97 246 GLU A N 1
ATOM 1923 C CA . GLU A 1 246 ? 3.050 17.807 -5.888 1.00 63.97 246 GLU A CA 1
ATOM 1924 C C . GLU A 1 246 ? 3.933 17.082 -4.861 1.00 63.97 246 GLU A C 1
ATOM 1926 O O . GLU A 1 246 ? 3.678 17.179 -3.661 1.00 63.97 246 GLU A O 1
ATOM 1931 N N . CYS A 1 247 ? 5.022 16.425 -5.278 1.00 66.81 247 CYS A N 1
ATOM 1932 C CA . CYS A 1 247 ? 5.973 15.792 -4.352 1.00 66.81 247 CYS A CA 1
ATOM 1933 C C . CYS A 1 247 ? 6.638 16.824 -3.410 1.00 66.81 247 CYS A C 1
ATOM 1935 O O . CYS A 1 247 ? 7.695 17.386 -3.711 1.00 66.81 247 CYS A O 1
ATOM 1937 N N . ARG A 1 248 ? 6.032 17.079 -2.244 1.00 73.00 248 ARG A N 1
ATOM 1938 C CA . ARG A 1 248 ? 6.570 17.958 -1.196 1.00 73.00 248 ARG A CA 1
ATOM 1939 C C . ARG A 1 248 ? 7.366 17.126 -0.200 1.00 73.00 248 ARG A C 1
ATOM 1941 O O . ARG A 1 248 ? 6.805 16.330 0.539 1.00 73.00 248 ARG A O 1
ATOM 1948 N N . ILE A 1 249 ? 8.678 17.336 -0.169 1.00 74.25 249 ILE A N 1
ATOM 1949 C CA . ILE A 1 249 ? 9.577 16.677 0.782 1.00 74.25 249 ILE A CA 1
ATOM 1950 C C . ILE A 1 249 ? 10.068 17.721 1.784 1.00 74.25 249 ILE A C 1
ATOM 1952 O O . ILE A 1 249 ? 10.518 18.799 1.387 1.00 74.25 249 ILE A O 1
ATOM 1956 N N . ASP A 1 250 ? 10.014 17.394 3.076 1.00 75.12 250 ASP A N 1
ATOM 1957 C CA . ASP A 1 250 ? 10.657 18.201 4.115 1.00 75.12 250 ASP A CA 1
ATOM 1958 C C . ASP A 1 250 ? 12.136 18.410 3.781 1.00 75.12 250 ASP A C 1
ATOM 1960 O O . ASP A 1 250 ? 12.850 17.458 3.459 1.00 75.12 250 ASP A O 1
ATOM 1964 N N . VAL A 1 251 ? 12.621 19.647 3.908 1.00 74.69 251 VAL A N 1
ATOM 1965 C CA . VAL A 1 251 ? 14.000 20.016 3.538 1.00 74.69 251 VAL A CA 1
ATOM 1966 C C . VAL A 1 251 ? 15.032 19.122 4.235 1.00 74.69 251 VAL A C 1
ATOM 1968 O O . VAL A 1 251 ? 15.993 18.689 3.604 1.00 74.69 251 VAL A O 1
ATOM 1971 N N . ASP A 1 252 ? 14.784 18.760 5.495 1.00 76.75 252 ASP A N 1
ATOM 1972 C CA . ASP A 1 252 ? 15.670 17.904 6.295 1.00 76.75 252 ASP A CA 1
ATOM 1973 C C . ASP A 1 252 ? 15.741 16.450 5.793 1.00 76.75 252 ASP A C 1
ATOM 1975 O O . ASP A 1 252 ? 16.657 15.708 6.146 1.00 76.75 252 ASP A O 1
ATOM 1979 N N . ARG A 1 253 ? 14.767 16.017 4.983 1.00 77.69 253 ARG A N 1
ATOM 1980 C CA . ARG A 1 253 ? 14.676 14.661 4.420 1.00 77.69 253 ARG A CA 1
ATOM 1981 C C . ARG A 1 253 ? 14.997 14.615 2.929 1.00 77.69 253 ARG A C 1
ATOM 1983 O O . ARG A 1 253 ? 15.220 13.525 2.408 1.00 77.69 253 ARG A O 1
ATOM 1990 N N . ALA A 1 254 ? 15.040 15.766 2.257 1.00 80.50 254 ALA A N 1
ATOM 1991 C CA . ALA A 1 254 ? 15.185 15.869 0.808 1.00 80.50 254 ALA A CA 1
ATOM 1992 C C . ALA A 1 254 ? 16.416 15.122 0.279 1.00 80.50 254 ALA A C 1
ATOM 1994 O O . ALA A 1 254 ? 16.287 14.322 -0.642 1.00 80.50 254 ALA A O 1
ATOM 1995 N N . GLU A 1 255 ? 17.580 15.298 0.911 1.00 85.44 255 GLU A N 1
ATOM 1996 C CA . GLU A 1 255 ? 18.818 14.631 0.485 1.00 85.44 255 GLU A CA 1
ATOM 1997 C C . GLU A 1 255 ? 18.725 13.101 0.615 1.00 85.44 255 GLU A C 1
ATOM 1999 O O . GLU A 1 255 ? 19.108 12.367 -0.296 1.00 85.44 255 GLU A O 1
ATOM 2004 N N . ALA A 1 256 ? 18.174 12.602 1.726 1.00 84.94 256 ALA A N 1
ATOM 2005 C CA . ALA A 1 256 ? 18.012 11.166 1.944 1.00 84.94 256 ALA A CA 1
ATOM 2006 C C . ALA A 1 256 ? 17.011 10.549 0.952 1.00 84.94 256 ALA A C 1
ATOM 2008 O O . ALA A 1 256 ? 17.247 9.453 0.439 1.00 84.94 256 ALA A O 1
ATOM 2009 N N . VAL A 1 257 ? 15.918 11.260 0.657 1.00 86.75 257 VAL A N 1
ATOM 2010 C CA . VAL A 1 257 ? 14.914 10.842 -0.331 1.00 86.75 257 VAL A CA 1
ATOM 2011 C C . VAL A 1 257 ? 15.509 10.838 -1.737 1.00 86.75 257 VAL A C 1
ATOM 2013 O O . VAL A 1 257 ? 15.331 9.861 -2.457 1.00 86.75 257 VAL A O 1
ATOM 2016 N N . GLU A 1 258 ? 16.266 11.866 -2.118 1.00 88.62 258 GLU A N 1
ATOM 2017 C CA . GLU A 1 258 ? 16.931 11.944 -3.423 1.00 88.62 258 GLU A CA 1
ATOM 2018 C C . GLU A 1 258 ? 17.940 10.801 -3.612 1.00 88.62 258 GLU A C 1
ATOM 2020 O O . GLU A 1 258 ? 17.908 10.098 -4.625 1.00 88.62 258 GLU A O 1
ATOM 2025 N N . GLN A 1 259 ? 18.797 10.553 -2.616 1.00 90.94 259 GLN A N 1
ATOM 2026 C CA . GLN A 1 259 ? 19.773 9.460 -2.658 1.00 90.94 259 GLN A CA 1
ATOM 2027 C C . GLN A 1 259 ? 19.092 8.085 -2.698 1.00 90.94 259 GLN A C 1
ATOM 2029 O O . GLN A 1 259 ? 19.490 7.219 -3.482 1.00 90.94 259 GLN A O 1
ATOM 2034 N N . GLY A 1 260 ? 18.050 7.885 -1.884 1.00 91.44 260 GLY A N 1
ATOM 2035 C CA . GLY A 1 260 ? 17.251 6.662 -1.883 1.00 91.44 260 GLY A CA 1
ATOM 2036 C C . GLY A 1 260 ? 16.573 6.425 -3.233 1.00 91.44 260 GLY A C 1
ATOM 2037 O O . GLY A 1 260 ? 16.728 5.357 -3.829 1.00 91.44 260 GLY A O 1
ATOM 2038 N N . ALA A 1 261 ? 15.901 7.440 -3.773 1.00 92.56 261 ALA A N 1
ATOM 2039 C CA . ALA A 1 261 ? 15.252 7.369 -5.075 1.00 92.56 261 ALA A CA 1
ATOM 2040 C C . ALA A 1 261 ? 16.255 7.089 -6.203 1.00 92.56 261 ALA A C 1
ATOM 2042 O O . ALA A 1 261 ? 15.981 6.262 -7.068 1.00 92.56 261 ALA A O 1
ATOM 2043 N N . ALA A 1 262 ? 17.451 7.685 -6.164 1.00 93.31 262 ALA A N 1
ATOM 2044 C CA . ALA A 1 262 ? 18.501 7.425 -7.149 1.00 93.31 262 ALA A CA 1
ATOM 2045 C C . ALA A 1 262 ? 19.001 5.972 -7.137 1.00 93.31 262 ALA A C 1
ATOM 2047 O O . ALA A 1 262 ? 19.369 5.429 -8.183 1.00 93.31 262 ALA A O 1
ATOM 2048 N N . LEU A 1 263 ? 19.023 5.320 -5.971 1.00 94.44 263 LEU A N 1
ATOM 2049 C CA . LEU A 1 263 ? 19.337 3.894 -5.874 1.00 94.44 263 LEU A CA 1
ATOM 2050 C C . LEU A 1 263 ? 18.191 3.034 -6.413 1.00 94.44 263 LEU A C 1
ATOM 2052 O O . LEU A 1 263 ? 18.447 2.116 -7.191 1.00 94.44 263 LEU A O 1
ATOM 2056 N N . ILE A 1 264 ? 16.946 3.346 -6.044 1.00 95.12 264 ILE A N 1
ATOM 2057 C CA . ILE A 1 264 ? 15.757 2.626 -6.522 1.00 95.12 264 ILE A CA 1
ATOM 2058 C C . ILE A 1 264 ? 15.639 2.732 -8.047 1.00 95.12 264 ILE A C 1
ATOM 2060 O O . ILE A 1 264 ? 15.448 1.717 -8.712 1.00 95.12 264 ILE A O 1
ATOM 2064 N N . ALA A 1 265 ? 15.825 3.925 -8.616 1.00 93.56 265 ALA A N 1
ATOM 2065 C CA . ALA A 1 265 ? 15.749 4.165 -10.055 1.00 93.56 265 ALA A CA 1
ATOM 2066 C C . ALA A 1 265 ? 16.689 3.243 -10.850 1.00 93.56 265 ALA A C 1
ATOM 2068 O O . ALA A 1 265 ? 16.288 2.668 -11.861 1.00 93.56 265 ALA A O 1
ATOM 2069 N N . LYS A 1 266 ? 17.911 3.022 -10.348 1.00 93.62 266 LYS A N 1
ATOM 2070 C CA . LYS A 1 266 ? 18.877 2.091 -10.956 1.00 93.62 266 LYS A CA 1
ATOM 2071 C C . LYS A 1 266 ? 18.407 0.636 -10.908 1.00 93.62 266 LYS A C 1
ATOM 2073 O O . LYS A 1 266 ? 18.640 -0.106 -11.856 1.00 93.62 266 LYS A O 1
ATOM 2078 N N . MET A 1 267 ? 17.748 0.221 -9.825 1.00 94.31 267 MET A N 1
ATOM 2079 C CA . MET A 1 267 ? 17.214 -1.144 -9.703 1.00 94.31 267 MET A CA 1
ATOM 2080 C C . MET A 1 267 ? 16.046 -1.375 -10.661 1.00 94.31 267 MET A C 1
ATOM 2082 O O . MET A 1 267 ? 15.938 -2.436 -11.276 1.00 94.31 267 MET A O 1
ATOM 2086 N N . ILE A 1 268 ? 15.171 -0.377 -10.807 1.00 93.06 268 ILE A N 1
ATOM 2087 C CA . ILE A 1 268 ? 13.955 -0.509 -11.614 1.00 93.06 268 ILE A CA 1
ATOM 2088 C C . ILE A 1 268 ? 14.179 -0.236 -13.109 1.00 93.06 268 ILE A C 1
ATOM 2090 O O . ILE A 1 268 ? 13.308 -0.556 -13.915 1.00 93.06 268 ILE A O 1
ATOM 2094 N N . GLU A 1 269 ? 15.345 0.275 -13.513 1.00 91.06 269 GLU A N 1
ATOM 2095 C CA . GLU A 1 269 ? 15.685 0.532 -14.921 1.00 91.06 269 GLU A CA 1
ATOM 2096 C C . GLU A 1 269 ? 15.535 -0.734 -15.785 1.00 91.06 269 GLU A C 1
ATOM 2098 O O . GLU A 1 269 ? 14.956 -0.714 -16.876 1.00 91.06 269 GLU A O 1
ATOM 2103 N N . LYS A 1 270 ? 16.018 -1.878 -15.283 1.00 89.06 270 LYS A N 1
ATOM 2104 C CA . LYS A 1 270 ? 15.922 -3.167 -15.981 1.00 89.06 270 LYS A CA 1
ATOM 2105 C C . LYS A 1 270 ? 14.467 -3.630 -16.163 1.00 89.06 270 LYS A C 1
ATOM 2107 O O . LYS A 1 270 ? 14.105 -3.916 -17.311 1.00 89.06 270 LYS A O 1
ATOM 2112 N N . PRO A 1 271 ? 13.625 -3.738 -15.112 1.00 88.38 271 PRO A N 1
ATOM 2113 C CA . PRO A 1 271 ? 12.222 -4.102 -15.293 1.00 88.38 271 PRO A CA 1
ATOM 2114 C C . PRO A 1 271 ? 11.439 -3.062 -16.108 1.00 88.38 271 PRO A C 1
ATOM 2116 O O . PRO A 1 271 ? 10.607 -3.469 -16.920 1.00 88.38 271 PRO A O 1
ATOM 2119 N N . ALA A 1 272 ? 11.744 -1.764 -15.994 1.00 85.69 272 ALA A N 1
ATOM 2120 C CA . ALA A 1 272 ? 11.146 -0.716 -16.827 1.00 85.69 272 ALA A CA 1
ATOM 2121 C C . ALA A 1 272 ? 11.443 -0.940 -18.318 1.00 85.69 272 ALA A C 1
ATOM 2123 O O . ALA A 1 272 ? 10.529 -1.019 -19.142 1.00 85.69 272 ALA A O 1
ATOM 2124 N N . ARG A 1 273 ? 12.718 -1.156 -18.672 1.00 83.69 273 ARG A N 1
ATOM 2125 C CA . ARG A 1 273 ? 13.130 -1.458 -20.051 1.00 83.69 273 ARG A CA 1
ATOM 2126 C C . ARG A 1 273 ? 12.479 -2.738 -20.569 1.00 83.69 273 ARG A C 1
ATOM 2128 O O . ARG A 1 273 ? 12.049 -2.779 -21.719 1.00 83.69 273 ARG A O 1
ATOM 2135 N N . ALA A 1 274 ? 12.389 -3.782 -19.746 1.00 84.38 274 ALA A N 1
ATOM 2136 C CA . ALA A 1 274 ? 11.735 -5.032 -20.127 1.00 84.38 274 ALA A CA 1
ATOM 2137 C C . ALA A 1 274 ? 10.235 -4.833 -20.412 1.00 84.38 274 ALA A C 1
ATOM 2139 O O . ALA A 1 274 ? 9.729 -5.341 -21.417 1.00 84.38 274 ALA A O 1
ATOM 2140 N N . ALA A 1 275 ? 9.537 -4.060 -19.576 1.00 79.25 275 ALA A N 1
ATOM 2141 C CA . ALA A 1 275 ? 8.135 -3.709 -19.780 1.00 79.25 275 ALA A CA 1
ATOM 2142 C C . ALA A 1 275 ? 7.937 -2.888 -21.063 1.00 79.25 275 ALA A C 1
ATOM 2144 O O . ALA A 1 275 ? 7.074 -3.216 -21.881 1.00 79.25 275 ALA A O 1
ATOM 2145 N N . TRP A 1 276 ? 8.797 -1.897 -21.302 1.00 76.75 276 TRP A N 1
ATOM 2146 C CA . TRP A 1 276 ? 8.782 -1.099 -22.527 1.00 76.75 276 TRP A CA 1
ATOM 2147 C C . TRP A 1 276 ? 9.032 -1.942 -23.790 1.00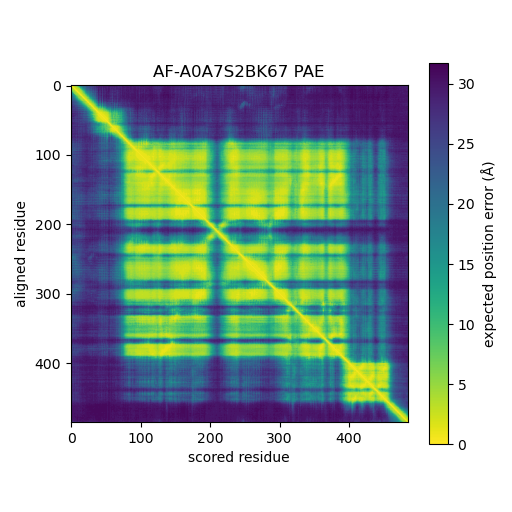 76.75 276 TRP A C 1
ATOM 2149 O O . TRP A 1 276 ? 8.302 -1.833 -24.779 1.00 76.75 276 TRP A O 1
ATOM 2159 N N . MET A 1 277 ? 10.011 -2.853 -23.756 1.00 78.50 277 MET A N 1
ATOM 2160 C CA . MET A 1 277 ? 10.280 -3.784 -24.860 1.00 78.50 277 MET A CA 1
ATOM 2161 C C . MET A 1 277 ? 9.087 -4.711 -25.132 1.00 78.50 277 MET A C 1
ATOM 2163 O O . MET A 1 277 ? 8.736 -4.960 -26.283 1.00 78.50 277 MET A O 1
ATOM 2167 N N . LYS A 1 278 ? 8.410 -5.193 -24.085 1.00 77.25 278 LYS A N 1
ATOM 2168 C CA . LYS A 1 278 ? 7.195 -6.008 -24.233 1.00 77.25 278 LYS A CA 1
ATOM 2169 C C . LYS A 1 278 ? 6.047 -5.206 -24.859 1.00 77.25 278 LYS A C 1
ATOM 2171 O O . LYS A 1 278 ? 5.313 -5.709 -25.713 1.00 77.25 278 LYS A O 1
ATOM 2176 N N . ALA A 1 279 ? 5.895 -3.947 -24.463 1.00 70.38 279 ALA A N 1
ATOM 2177 C CA . ALA A 1 279 ? 4.864 -3.072 -25.000 1.00 70.38 279 ALA A CA 1
ATOM 2178 C C . ALA A 1 279 ? 5.093 -2.709 -26.475 1.00 70.38 279 ALA A C 1
ATOM 2180 O O . ALA A 1 279 ? 4.161 -2.780 -27.274 1.00 70.38 279 ALA A O 1
ATOM 2181 N N . THR A 1 280 ? 6.333 -2.390 -26.855 1.00 70.56 280 THR A N 1
ATOM 2182 C CA . THR A 1 280 ? 6.705 -2.093 -28.251 1.00 70.56 280 THR A CA 1
ATOM 2183 C C . THR A 1 280 ? 6.520 -3.294 -29.177 1.00 70.56 280 THR A C 1
ATOM 2185 O O . THR A 1 280 ? 6.088 -3.128 -30.316 1.00 70.56 280 THR A O 1
ATOM 2188 N N . GLN A 1 281 ? 6.800 -4.509 -28.698 1.00 72.38 281 GLN A N 1
ATOM 2189 C CA . GLN A 1 281 ? 6.645 -5.736 -29.488 1.00 72.38 281 GLN A CA 1
ATOM 2190 C C . GLN A 1 281 ? 5.183 -6.162 -29.673 1.00 72.38 281 GLN A C 1
ATOM 2192 O O . GLN A 1 281 ? 4.839 -6.732 -30.706 1.00 72.38 281 GLN A O 1
ATOM 2197 N N . SER A 1 282 ? 4.319 -5.904 -28.688 1.00 64.56 282 SER A N 1
ATOM 2198 C CA . SER A 1 282 ? 2.928 -6.385 -28.702 1.00 64.56 282 SER A CA 1
ATOM 2199 C C . SER A 1 282 ? 1.979 -5.545 -29.563 1.00 64.56 282 SER A C 1
ATOM 2201 O O . SER A 1 282 ? 0.969 -6.064 -30.037 1.00 64.56 282 SER A O 1
ATOM 2203 N N . LYS A 1 283 ? 2.276 -4.260 -29.791 1.00 59.44 283 LYS A N 1
ATOM 2204 C CA . LYS A 1 283 ? 1.382 -3.330 -30.497 1.00 59.44 283 LYS A CA 1
ATOM 2205 C C . LYS A 1 283 ? 2.173 -2.559 -31.555 1.00 59.44 283 LYS A C 1
ATOM 2207 O O . LYS A 1 283 ? 2.787 -1.550 -31.240 1.00 59.44 283 LYS A O 1
ATOM 2212 N N . GLY A 1 284 ? 2.160 -3.023 -32.810 1.00 53.59 284 GLY A N 1
ATOM 2213 C CA . GLY A 1 284 ? 2.969 -2.477 -33.913 1.00 53.59 284 GLY A CA 1
ATOM 2214 C C . GLY A 1 284 ? 2.880 -0.951 -34.080 1.00 53.59 284 GLY A C 1
ATOM 2215 O O . GLY A 1 284 ? 1.986 -0.445 -34.750 1.00 53.59 284 GLY A O 1
ATOM 2216 N N . GLY A 1 285 ? 3.798 -0.204 -33.465 1.00 59.72 285 GLY A N 1
ATOM 2217 C CA . GLY A 1 285 ? 3.903 1.258 -33.487 1.00 59.72 285 GLY A CA 1
ATOM 2218 C C . GLY A 1 285 ? 5.084 1.743 -32.637 1.00 59.72 285 GLY A C 1
ATOM 2219 O O . GLY A 1 285 ? 5.621 0.978 -31.839 1.00 59.72 285 GLY A O 1
ATOM 2220 N N . LEU A 1 286 ? 5.501 3.006 -32.802 1.00 58.22 286 LEU A N 1
ATOM 2221 C CA . LEU A 1 286 ? 6.496 3.606 -31.908 1.00 58.22 286 LEU A CA 1
ATOM 2222 C C . LEU A 1 286 ? 5.841 3.908 -30.555 1.00 58.22 286 LEU A C 1
ATOM 2224 O O . LEU A 1 286 ? 4.969 4.771 -30.450 1.00 58.22 286 LEU A O 1
ATOM 2228 N N . VAL A 1 287 ? 6.275 3.192 -29.523 1.00 59.50 287 VAL A N 1
ATOM 2229 C CA . VAL A 1 287 ? 5.981 3.532 -28.129 1.00 59.50 287 VAL A CA 1
ATOM 2230 C C . VAL A 1 287 ? 7.070 4.485 -27.653 1.00 59.50 287 VAL A C 1
ATOM 2232 O O . VAL A 1 287 ? 8.251 4.246 -27.916 1.00 59.50 287 VAL A O 1
ATOM 2235 N N . GLN A 1 288 ? 6.691 5.566 -26.971 1.00 57.78 288 GLN A N 1
ATOM 2236 C CA . GLN A 1 288 ? 7.661 6.480 -26.373 1.00 57.78 288 GLN A CA 1
ATOM 2237 C C . GLN A 1 288 ? 8.524 5.704 -25.368 1.00 57.78 288 GLN A C 1
ATOM 2239 O O . GLN A 1 288 ? 7.997 4.911 -24.589 1.00 57.78 288 GLN A O 1
ATOM 2244 N N . ALA A 1 289 ? 9.849 5.852 -25.450 1.00 56.09 289 ALA A N 1
ATOM 2245 C CA . ALA A 1 289 ? 10.754 5.265 -24.466 1.00 56.09 289 ALA A CA 1
ATOM 2246 C C . ALA A 1 289 ? 10.411 5.819 -23.083 1.00 56.09 289 ALA A C 1
ATOM 2248 O O . ALA A 1 289 ? 10.259 7.032 -22.947 1.00 56.09 289 ALA A O 1
ATOM 2249 N N . THR A 1 290 ? 10.304 4.939 -22.087 1.00 55.94 290 THR A N 1
ATOM 2250 C CA . THR A 1 290 ? 10.383 5.352 -20.682 1.00 55.94 290 THR A CA 1
ATOM 2251 C C . THR A 1 290 ? 11.750 6.002 -20.499 1.00 55.94 290 THR A C 1
ATOM 2253 O O . THR A 1 290 ? 12.765 5.332 -20.721 1.00 55.94 290 THR A O 1
ATOM 2256 N N . SER A 1 291 ? 11.791 7.301 -20.217 1.00 54.59 291 SER A N 1
ATOM 2257 C CA . SER A 1 291 ? 13.053 8.015 -20.023 1.00 54.59 291 SER A CA 1
ATOM 2258 C C . SER A 1 291 ? 13.658 7.652 -18.663 1.00 54.59 291 SER A C 1
ATOM 2260 O O . SER A 1 291 ? 12.962 7.177 -17.763 1.00 54.59 291 SER A O 1
ATOM 2262 N N . ASP A 1 292 ? 14.958 7.891 -18.482 1.00 57.41 292 ASP A N 1
ATOM 2263 C CA . ASP A 1 292 ? 15.602 7.744 -17.167 1.00 57.41 292 ASP A CA 1
ATOM 2264 C C . ASP A 1 292 ? 14.945 8.666 -16.114 1.00 57.41 292 ASP A C 1
ATOM 2266 O O . ASP A 1 292 ? 14.891 8.331 -14.929 1.00 57.41 292 ASP A O 1
ATOM 2270 N N . GLU A 1 293 ? 14.374 9.794 -16.557 1.00 58.53 293 GLU A N 1
ATOM 2271 C CA . GLU A 1 293 ? 13.589 10.711 -15.722 1.00 58.53 293 GLU A CA 1
ATOM 2272 C C . GLU A 1 293 ? 12.323 10.029 -15.177 1.00 58.53 293 GLU A C 1
ATOM 2274 O O . GLU A 1 293 ? 11.997 10.209 -14.006 1.00 58.53 293 GLU A O 1
ATOM 2279 N N . ASP A 1 294 ? 11.669 9.160 -15.959 1.00 76.38 294 ASP A N 1
ATOM 2280 C CA . ASP A 1 294 ? 10.472 8.431 -15.517 1.00 76.38 294 ASP A CA 1
ATOM 2281 C C . ASP A 1 294 ? 10.792 7.443 -14.379 1.00 76.38 294 ASP A C 1
ATOM 2283 O O . ASP A 1 294 ? 9.991 7.271 -13.453 1.00 76.38 294 ASP A O 1
ATOM 2287 N N . CYS A 1 295 ? 11.974 6.811 -14.408 1.00 86.50 295 CYS A N 1
ATOM 2288 C CA . CYS A 1 295 ? 12.417 5.911 -13.337 1.00 86.50 295 CYS A CA 1
ATOM 2289 C C . CYS A 1 295 ? 12.713 6.684 -12.048 1.00 86.50 295 CYS A C 1
ATOM 2291 O O . CYS A 1 295 ? 12.316 6.246 -10.969 1.00 86.50 295 CYS A O 1
ATOM 2293 N N . MET A 1 296 ? 13.368 7.845 -12.154 1.00 87.88 296 MET A N 1
ATOM 2294 C CA . MET A 1 296 ? 13.625 8.715 -11.004 1.00 87.88 296 MET A CA 1
ATOM 2295 C C . MET A 1 296 ? 12.327 9.240 -10.385 1.00 87.88 296 MET A C 1
ATOM 2297 O O . MET A 1 296 ? 12.144 9.106 -9.177 1.00 87.88 296 MET A O 1
ATOM 2301 N N . CYS A 1 297 ? 11.401 9.770 -11.190 1.00 86.25 297 CYS A N 1
ATOM 2302 C CA . CYS A 1 297 ? 10.098 10.235 -10.707 1.00 86.25 297 CYS A CA 1
ATOM 2303 C C . CYS A 1 297 ? 9.320 9.105 -10.021 1.00 86.25 297 CYS A C 1
ATOM 2305 O O . CYS A 1 297 ? 8.852 9.270 -8.895 1.00 86.25 297 CYS A O 1
ATOM 2307 N N . THR A 1 298 ? 9.263 7.923 -10.644 1.00 89.12 298 THR A N 1
ATOM 2308 C CA . THR A 1 298 ? 8.591 6.748 -10.066 1.00 89.12 298 THR A CA 1
ATOM 2309 C C . THR A 1 298 ? 9.221 6.324 -8.739 1.00 89.12 298 THR A C 1
ATOM 2311 O O . THR A 1 298 ? 8.510 5.986 -7.794 1.00 89.12 298 THR A O 1
ATOM 2314 N N . ALA A 1 299 ? 10.551 6.356 -8.647 1.00 91.81 299 ALA A N 1
ATOM 2315 C CA . ALA A 1 299 ? 11.276 6.023 -7.429 1.00 91.81 299 ALA A CA 1
ATOM 2316 C C . ALA A 1 299 ? 10.992 7.013 -6.287 1.00 91.81 299 ALA A C 1
ATOM 2318 O O . ALA A 1 299 ? 10.778 6.579 -5.156 1.00 91.81 299 ALA A O 1
ATOM 2319 N N . VAL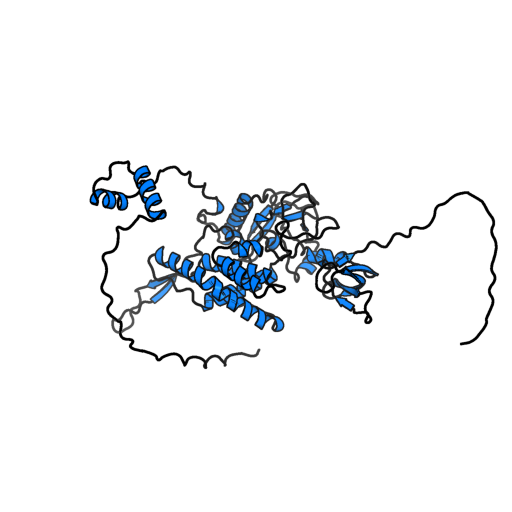 A 1 300 ? 10.948 8.320 -6.578 1.00 90.44 300 VAL A N 1
ATOM 2320 C CA . VAL A 1 300 ? 10.588 9.355 -5.593 1.00 90.44 300 VAL A CA 1
ATOM 2321 C C . VAL A 1 300 ? 9.161 9.143 -5.092 1.00 90.44 300 VAL A C 1
ATOM 2323 O O . VAL A 1 300 ? 8.950 9.066 -3.883 1.00 90.44 300 VAL A O 1
ATOM 2326 N N . GLN A 1 301 ? 8.199 8.975 -6.005 1.00 90.56 301 GLN A N 1
ATOM 2327 C CA . GLN A 1 301 ? 6.796 8.753 -5.645 1.00 90.56 301 GLN A CA 1
ATOM 2328 C C . GLN A 1 301 ? 6.621 7.490 -4.793 1.00 90.56 301 GLN A C 1
ATOM 2330 O O . GLN A 1 301 ? 5.914 7.516 -3.792 1.00 90.56 301 GLN A O 1
ATOM 2335 N N . ALA A 1 302 ? 7.290 6.393 -5.158 1.00 92.56 302 ALA A N 1
ATOM 2336 C CA . ALA A 1 302 ? 7.199 5.134 -4.424 1.00 92.56 302 ALA A CA 1
ATOM 2337 C C . ALA A 1 302 ? 7.808 5.234 -3.022 1.00 92.56 302 ALA A C 1
ATOM 2339 O O . ALA A 1 302 ? 7.296 4.623 -2.086 1.00 92.56 302 ALA A O 1
ATOM 2340 N N . LEU A 1 303 ? 8.898 5.992 -2.874 1.00 92.06 303 LEU A N 1
ATOM 2341 C CA . LEU A 1 303 ? 9.547 6.198 -1.586 1.00 92.06 303 LEU A CA 1
ATOM 2342 C C . LEU A 1 303 ? 8.694 7.064 -0.660 1.00 92.06 303 LEU A C 1
ATOM 2344 O O . LEU A 1 303 ? 8.513 6.696 0.497 1.00 92.06 303 LEU A O 1
ATOM 2348 N N . LEU A 1 304 ? 8.120 8.152 -1.178 1.00 90.19 304 LEU A N 1
ATOM 2349 C CA . LEU A 1 304 ? 7.163 8.981 -0.444 1.00 90.19 304 LEU A CA 1
ATOM 2350 C C . LEU A 1 304 ? 5.942 8.171 -0.007 1.00 90.19 304 LEU A C 1
ATOM 2352 O O . LEU A 1 304 ? 5.633 8.115 1.181 1.00 90.19 304 LEU A O 1
ATOM 2356 N N . LEU A 1 305 ? 5.342 7.437 -0.944 1.00 89.69 305 LEU A N 1
ATOM 2357 C CA . LEU A 1 305 ? 4.199 6.575 -0.672 1.00 89.69 305 LEU A CA 1
ATOM 2358 C C . LEU A 1 305 ? 4.518 5.522 0.399 1.00 89.69 305 LEU A C 1
ATOM 2360 O O . LEU A 1 305 ? 3.739 5.321 1.325 1.00 89.69 305 LEU A O 1
ATOM 2364 N N . ALA A 1 306 ? 5.679 4.866 0.320 1.00 90.62 306 ALA A N 1
ATOM 2365 C CA . ALA A 1 306 ? 6.093 3.894 1.329 1.00 90.62 306 ALA A CA 1
ATOM 2366 C C . ALA A 1 306 ? 6.331 4.537 2.704 1.00 90.62 306 ALA A C 1
ATOM 2368 O O . ALA A 1 306 ? 6.063 3.906 3.722 1.00 90.62 306 ALA A O 1
ATOM 2369 N N . MET A 1 307 ? 6.830 5.774 2.753 1.00 87.06 307 MET A N 1
ATOM 2370 C CA . MET A 1 307 ? 7.030 6.507 4.005 1.00 87.06 307 MET A CA 1
ATOM 2371 C C . MET A 1 307 ? 5.709 6.918 4.662 1.00 87.06 307 MET A C 1
ATOM 2373 O O . MET A 1 307 ? 5.643 6.929 5.892 1.00 87.06 307 MET A O 1
ATOM 2377 N N . GLU A 1 308 ? 4.696 7.242 3.859 1.00 83.62 308 GLU A N 1
ATOM 2378 C CA . GLU A 1 308 ? 3.380 7.716 4.305 1.00 83.62 308 GLU A CA 1
ATOM 2379 C C . GLU A 1 308 ? 2.427 6.577 4.674 1.00 83.62 308 GLU A C 1
ATOM 2381 O O . GLU A 1 308 ? 1.720 6.661 5.673 1.00 83.62 308 GLU A O 1
ATOM 2386 N N . VAL A 1 309 ? 2.419 5.504 3.882 1.00 82.19 309 VAL A N 1
ATOM 2387 C CA . VAL A 1 309 ? 1.385 4.456 3.930 1.00 82.19 309 VAL A CA 1
ATOM 2388 C C . VAL A 1 309 ? 1.834 3.219 4.720 1.00 82.19 309 VAL A C 1
ATOM 2390 O O . VAL A 1 309 ? 1.064 2.287 4.953 1.00 82.19 309 VAL A O 1
ATOM 2393 N N . GLN A 1 310 ? 3.093 3.176 5.155 1.00 80.50 310 GLN A N 1
ATOM 2394 C CA . GLN A 1 310 ? 3.570 2.083 5.994 1.00 80.50 310 GLN A CA 1
ATOM 2395 C C . GLN A 1 310 ? 2.859 2.040 7.347 1.00 80.50 310 GLN A C 1
ATOM 2397 O O . GLN A 1 310 ? 2.733 3.040 8.050 1.00 80.50 310 GLN A O 1
ATOM 2402 N N . LEU A 1 311 ? 2.493 0.829 7.751 1.00 73.06 311 LEU A N 1
ATOM 2403 C CA . LEU A 1 311 ? 1.957 0.552 9.070 1.00 73.06 311 LEU A CA 1
ATOM 2404 C C . LEU A 1 311 ? 3.026 -0.083 9.938 1.00 73.06 311 LEU A C 1
ATOM 2406 O O . LEU A 1 311 ? 3.608 -1.125 9.607 1.00 73.06 311 LEU A O 1
ATOM 2410 N N . GLU A 1 312 ? 3.237 0.529 11.095 1.00 71.81 312 GLU A N 1
ATOM 2411 C CA . GLU A 1 312 ? 3.880 -0.151 12.207 1.00 71.81 312 GLU A CA 1
ATOM 2412 C C . GLU A 1 312 ? 2.984 -1.314 12.673 1.00 71.81 312 GLU A C 1
ATOM 2414 O O . GLU A 1 312 ? 1.757 -1.256 12.529 1.00 71.81 312 GLU A O 1
ATOM 2419 N N . PRO A 1 313 ? 3.566 -2.405 13.202 1.00 66.38 313 PRO A N 1
ATOM 2420 C CA . PRO A 1 313 ? 2.786 -3.539 13.676 1.00 66.38 313 PRO A CA 1
ATOM 2421 C C . PRO A 1 313 ? 1.757 -3.076 14.722 1.00 66.38 313 PRO A C 1
ATOM 2423 O O . PRO A 1 313 ? 2.149 -2.546 15.765 1.00 66.38 313 PRO A O 1
ATOM 2426 N N . PRO A 1 314 ? 0.446 -3.275 14.483 1.00 64.81 314 PRO A N 1
ATOM 2427 C CA . PRO A 1 314 ? -0.571 -2.784 15.382 1.00 64.81 314 PRO A CA 1
ATOM 2428 C C . PRO A 1 314 ? -0.550 -3.606 16.672 1.00 64.81 314 PRO A C 1
ATOM 2430 O O . PRO A 1 314 ? -0.188 -4.793 16.657 1.00 64.81 314 PRO A O 1
ATOM 2433 N N . PRO A 1 315 ? -0.961 -3.010 17.801 1.00 65.44 315 PRO A N 1
ATOM 2434 C CA . PRO A 1 315 ? -1.067 -3.740 19.050 1.00 65.44 315 PRO A CA 1
ATOM 2435 C C . PRO A 1 315 ? -2.105 -4.875 18.931 1.00 65.44 315 PRO A C 1
ATOM 2437 O O . PRO A 1 315 ? -3.023 -4.819 18.101 1.00 65.44 315 PRO A O 1
ATOM 2440 N N . PRO A 1 316 ? -1.998 -5.934 19.755 1.00 66.62 316 PRO A N 1
ATOM 2441 C CA . PRO A 1 316 ? -3.068 -6.919 19.871 1.00 66.62 316 PRO A CA 1
ATOM 2442 C C . PRO A 1 316 ? -4.354 -6.247 20.367 1.00 66.62 316 PRO A C 1
ATOM 2444 O O . PRO A 1 316 ? -4.290 -5.323 21.178 1.00 66.62 316 PRO A O 1
ATOM 2447 N N . LEU A 1 317 ? -5.522 -6.755 19.951 1.00 66.19 317 LEU A N 1
ATOM 2448 C CA . LEU A 1 317 ? -6.861 -6.301 20.390 1.00 66.19 317 LEU A CA 1
ATOM 2449 C C . LEU A 1 317 ? -7.175 -6.637 21.873 1.00 66.19 317 LEU A C 1
ATOM 2451 O O . LEU A 1 317 ? -8.274 -7.031 22.245 1.00 66.19 317 LEU A O 1
ATOM 2455 N N . GLY A 1 318 ? -6.172 -6.517 22.739 1.00 54.44 318 GLY A N 1
ATOM 2456 C CA . GLY A 1 318 ? -6.203 -6.719 24.176 1.00 54.44 318 GLY A CA 1
ATOM 2457 C C . GLY A 1 318 ? -4.770 -6.845 24.692 1.00 54.44 318 GLY A C 1
ATOM 2458 O O . GLY A 1 318 ? -3.987 -7.630 24.153 1.00 54.44 318 GLY A O 1
ATOM 2459 N N . GLY A 1 319 ? -4.452 -6.100 25.752 1.00 50.00 319 GLY A N 1
ATOM 2460 C CA . GLY A 1 319 ? -3.092 -5.819 26.216 1.00 50.00 319 GLY A CA 1
ATOM 2461 C C . GLY A 1 319 ? -2.148 -7.017 26.390 1.00 50.00 319 GLY A C 1
ATOM 2462 O O . GLY A 1 319 ? -2.563 -8.103 26.794 1.00 50.00 319 GLY A O 1
ATOM 2463 N N . GLN A 1 320 ? -0.875 -6.703 26.124 1.00 45.91 320 GLN A N 1
ATOM 2464 C CA . GLN A 1 320 ? 0.375 -7.471 26.216 1.00 45.91 320 GLN A CA 1
ATOM 2465 C C . GLN A 1 320 ? 0.701 -8.443 25.068 1.00 45.91 320 GLN A C 1
ATOM 2467 O O . GLN A 1 320 ? 0.184 -9.552 24.961 1.00 45.91 320 GLN A O 1
ATOM 2472 N N . GLY A 1 321 ? 1.650 -8.000 24.238 1.00 53.81 321 GLY A N 1
ATOM 2473 C CA . GLY A 1 321 ? 2.386 -8.788 23.253 1.00 53.81 321 GLY A CA 1
ATOM 2474 C C . GLY A 1 321 ? 3.021 -7.881 22.199 1.00 53.81 321 GLY A C 1
ATOM 2475 O O . GLY A 1 321 ? 2.304 -7.168 21.504 1.00 53.81 321 GLY A O 1
ATOM 2476 N N . THR A 1 322 ? 4.348 -7.906 22.070 1.00 52.34 322 THR A N 1
ATOM 2477 C CA . THR A 1 322 ? 5.039 -7.427 20.864 1.00 52.34 322 THR A CA 1
ATOM 2478 C C . THR A 1 322 ? 4.886 -8.502 19.786 1.00 52.34 322 THR A C 1
ATOM 2480 O O . THR A 1 322 ? 5.055 -9.689 20.071 1.00 52.34 322 THR A O 1
ATOM 2483 N N . ARG A 1 323 ? 4.481 -8.134 18.565 1.00 55.94 323 ARG A N 1
ATOM 2484 C CA . ARG A 1 323 ? 4.363 -9.081 17.442 1.00 55.94 323 ARG A CA 1
ATOM 2485 C C . ARG A 1 323 ? 4.802 -8.443 16.124 1.00 55.94 323 ARG A C 1
ATOM 2487 O O . ARG A 1 323 ? 4.581 -7.255 15.915 1.00 55.94 323 ARG A O 1
ATOM 2494 N N . PHE A 1 324 ? 5.369 -9.269 15.246 1.00 58.78 324 PHE A N 1
ATOM 2495 C CA . PHE A 1 324 ? 6.038 -8.900 13.989 1.00 58.78 324 PHE A CA 1
ATOM 2496 C C . PHE A 1 324 ? 5.187 -9.269 12.773 1.00 58.78 324 PHE A C 1
ATOM 2498 O O . PHE A 1 324 ? 4.336 -10.157 12.859 1.00 58.78 324 PHE A O 1
ATOM 2505 N N . TRP A 1 325 ? 5.271 -8.525 11.669 1.00 60.91 325 TRP A N 1
ATOM 2506 C CA . TRP A 1 325 ? 4.532 -8.877 10.443 1.00 60.91 325 TRP A CA 1
ATOM 2507 C C . TRP A 1 325 ? 5.152 -10.125 9.811 1.00 60.91 325 TRP A C 1
ATOM 2509 O O . TRP A 1 325 ? 6.369 -10.218 9.768 1.00 60.91 325 TRP A O 1
ATOM 2519 N N . GLY A 1 326 ? 4.347 -11.065 9.302 1.00 51.16 326 GLY A N 1
ATOM 2520 C CA . GLY A 1 326 ? 4.891 -12.201 8.545 1.00 51.16 326 GLY A CA 1
ATOM 2521 C C . GLY A 1 326 ? 5.473 -13.361 9.370 1.00 51.16 326 GLY A C 1
ATOM 2522 O O . GLY A 1 326 ? 6.293 -14.115 8.854 1.00 51.16 326 GLY A O 1
ATOM 2523 N N . GLY A 1 327 ? 5.039 -13.559 10.620 1.00 54.62 327 GLY A N 1
ATOM 2524 C CA . GLY A 1 327 ? 5.441 -14.713 11.443 1.00 54.62 327 GLY A CA 1
ATOM 2525 C C . GLY A 1 327 ? 6.694 -14.484 12.302 1.00 54.62 327 GLY A C 1
ATOM 2526 O O . GLY A 1 327 ? 6.848 -13.422 12.896 1.00 54.62 327 GLY A O 1
ATOM 2527 N N . GLU A 1 328 ? 7.553 -15.505 12.444 1.00 48.69 328 GLU A N 1
ATOM 2528 C CA . GLU A 1 328 ? 8.773 -15.486 13.289 1.00 48.69 328 GLU A CA 1
ATOM 2529 C C . GLU A 1 328 ? 9.888 -14.545 12.783 1.00 48.69 328 GLU A C 1
ATOM 2531 O O . GLU A 1 328 ? 10.925 -14.420 13.436 1.00 48.69 328 GLU A O 1
ATOM 2536 N N . THR A 1 329 ? 9.721 -13.897 11.627 1.00 50.94 329 THR A N 1
ATOM 2537 C CA . THR A 1 329 ? 10.762 -13.077 10.994 1.00 50.94 329 THR A CA 1
ATOM 2538 C C . THR A 1 329 ? 10.490 -11.573 11.066 1.00 50.94 329 THR A C 1
ATOM 2540 O O . THR A 1 329 ? 9.361 -11.134 11.247 1.00 50.94 329 THR A O 1
ATOM 2543 N N . ARG A 1 330 ? 11.608 -10.829 10.992 1.00 58.00 330 ARG A N 1
ATOM 2544 C CA . ARG A 1 330 ? 11.818 -9.370 11.048 1.00 58.00 330 ARG A CA 1
ATOM 2545 C C . ARG A 1 330 ? 10.614 -8.483 11.396 1.00 58.00 330 ARG A C 1
ATOM 2547 O O . ARG A 1 330 ? 9.704 -8.270 10.602 1.00 58.00 330 ARG A O 1
ATOM 2554 N N . ASP A 1 331 ? 10.744 -7.803 12.530 1.00 60.97 331 ASP A N 1
ATOM 2555 C CA . ASP A 1 331 ? 10.076 -6.543 12.839 1.00 60.97 331 ASP A CA 1
ATOM 2556 C C . ASP A 1 331 ? 10.263 -5.579 11.668 1.00 60.97 331 ASP A C 1
ATOM 2558 O O . ASP A 1 331 ? 11.393 -5.305 11.262 1.00 60.97 331 ASP A O 1
ATOM 2562 N N . GLY A 1 332 ? 9.173 -5.030 11.147 1.00 69.88 332 GLY A N 1
ATOM 2563 C CA . GLY A 1 332 ? 9.279 -4.046 10.084 1.00 69.88 332 GLY A CA 1
ATOM 2564 C C . GLY A 1 332 ? 7.968 -3.322 9.819 1.00 69.88 332 GLY A C 1
ATOM 2565 O O . GLY A 1 332 ? 6.943 -3.681 10.392 1.00 69.88 332 GLY A O 1
ATOM 2566 N N . PRO A 1 333 ? 7.987 -2.282 8.984 1.00 81.12 333 PRO A N 1
ATOM 2567 C CA . PRO A 1 333 ? 6.798 -1.726 8.358 1.00 81.12 333 PRO A CA 1
ATOM 2568 C C . PRO A 1 333 ? 6.170 -2.712 7.364 1.00 81.12 333 PRO A C 1
ATOM 2570 O O . PRO A 1 333 ? 6.855 -3.549 6.771 1.00 81.12 333 PRO A O 1
ATOM 2573 N N . ALA A 1 334 ? 4.866 -2.574 7.136 1.00 86.38 334 ALA A N 1
ATOM 2574 C CA . ALA A 1 334 ? 4.163 -3.251 6.051 1.00 86.38 334 ALA A CA 1
ATOM 2575 C C . ALA A 1 334 ? 3.118 -2.326 5.425 1.00 86.38 334 ALA A C 1
ATOM 2577 O O . ALA A 1 334 ? 2.517 -1.508 6.118 1.00 86.38 334 ALA A O 1
ATOM 2578 N N . ILE A 1 335 ? 2.868 -2.487 4.127 1.00 87.19 335 ILE A N 1
ATOM 2579 C CA . ILE A 1 335 ? 1.715 -1.877 3.459 1.00 87.19 335 ILE A CA 1
ATOM 2580 C C . ILE A 1 335 ? 0.586 -2.902 3.427 1.00 87.19 335 ILE A C 1
ATOM 2582 O O . ILE A 1 335 ? 0.788 -4.064 3.062 1.00 87.19 335 ILE A O 1
ATOM 2586 N N . CYS A 1 336 ? -0.609 -2.463 3.812 1.00 86.81 336 CYS A N 1
ATOM 2587 C CA . CYS A 1 336 ? -1.777 -3.317 3.936 1.00 86.81 336 CYS A CA 1
ATOM 2588 C C . CYS A 1 336 ? -2.933 -2.818 3.047 1.00 86.81 336 CYS A C 1
ATOM 2590 O O . CYS A 1 336 ? -3.352 -1.675 3.214 1.00 86.81 336 CYS A O 1
ATOM 2592 N N . PRO A 1 337 ? -3.509 -3.668 2.170 1.00 84.81 337 PRO A N 1
ATOM 2593 C CA . PRO A 1 337 ? -4.516 -3.252 1.189 1.00 84.81 337 PRO A CA 1
ATOM 2594 C C . PRO A 1 337 ? -5.717 -2.529 1.793 1.00 84.81 337 PRO A C 1
ATOM 2596 O O . PRO A 1 337 ? -6.013 -1.412 1.393 1.00 84.81 337 PRO A O 1
ATOM 2599 N N . LEU A 1 338 ? -6.401 -3.145 2.761 1.00 86.50 338 LEU A N 1
ATOM 2600 C CA . LEU A 1 338 ? -7.637 -2.578 3.305 1.00 86.50 338 LEU A CA 1
ATOM 2601 C C . LEU A 1 338 ? -7.377 -1.527 4.382 1.00 86.50 338 LEU A C 1
ATOM 2603 O O . LEU A 1 338 ? -8.169 -0.607 4.534 1.00 86.50 338 LEU A O 1
ATOM 2607 N N . ALA A 1 339 ? -6.267 -1.618 5.118 1.00 83.50 339 ALA A N 1
ATOM 2608 C CA . ALA A 1 339 ? -5.952 -0.623 6.138 1.00 83.50 339 ALA A CA 1
ATOM 2609 C C . ALA A 1 339 ? -5.776 0.773 5.527 1.00 83.50 339 ALA A C 1
ATOM 2611 O O . ALA A 1 339 ? -6.295 1.744 6.068 1.00 83.50 339 ALA A O 1
ATOM 2612 N N . ASN A 1 340 ? -5.141 0.859 4.358 1.00 81.62 340 ASN A N 1
ATOM 2613 C CA . ASN A 1 340 ? -4.935 2.124 3.651 1.00 81.62 340 ASN A CA 1
ATOM 2614 C C . ASN A 1 340 ? -6.242 2.785 3.191 1.00 81.62 340 ASN A C 1
ATOM 2616 O O . ASN A 1 340 ? -6.244 3.975 2.904 1.00 81.62 340 ASN A O 1
ATOM 2620 N N . LEU A 1 341 ? -7.336 2.021 3.112 1.00 84.56 341 LEU A N 1
ATOM 2621 C CA . LEU A 1 341 ? -8.656 2.517 2.716 1.00 84.56 341 LEU A CA 1
ATOM 2622 C C . LEU A 1 341 ? -9.510 2.970 3.908 1.00 84.56 341 LEU A C 1
ATOM 2624 O O . LEU A 1 341 ? -10.502 3.664 3.715 1.00 84.56 341 LEU A O 1
ATOM 2628 N N . VAL A 1 342 ? -9.162 2.542 5.127 1.00 84.56 342 VAL A N 1
ATOM 2629 C CA . VAL A 1 342 ? -9.911 2.856 6.359 1.00 84.56 342 VAL A CA 1
ATOM 2630 C C . VAL A 1 342 ? -9.219 3.938 7.190 1.00 84.56 342 VAL A C 1
ATOM 2632 O O . VAL A 1 342 ? -9.868 4.640 7.969 1.00 84.56 342 VAL A O 1
ATOM 2635 N N . LEU A 1 343 ? -7.893 4.038 7.088 1.00 79.56 343 LEU A N 1
ATOM 2636 C CA . LEU A 1 343 ? -7.106 4.945 7.909 1.00 79.56 343 LEU A CA 1
ATOM 2637 C C . LEU A 1 343 ? -7.239 6.383 7.428 1.00 79.56 343 LEU A C 1
ATOM 2639 O O . LEU A 1 343 ? -6.951 6.717 6.282 1.00 79.56 343 LEU A O 1
ATOM 2643 N N . VAL A 1 344 ? -7.651 7.241 8.353 1.00 79.38 344 VAL A N 1
ATOM 2644 C CA . VAL A 1 344 ? -7.776 8.673 8.103 1.00 79.38 344 VAL A CA 1
ATOM 2645 C C . VAL A 1 344 ? -6.411 9.344 8.249 1.00 79.38 344 VAL A C 1
ATOM 2647 O O . VAL A 1 344 ? -5.706 9.052 9.220 1.00 79.38 344 VAL A O 1
ATOM 2650 N N . PRO A 1 345 ? -6.048 10.288 7.360 1.00 73.81 345 PRO A N 1
ATOM 2651 C CA . PRO A 1 345 ? -4.866 11.117 7.548 1.00 73.81 345 PRO A CA 1
ATOM 2652 C C . PRO A 1 345 ? -4.880 11.833 8.911 1.00 73.81 345 PRO A C 1
ATOM 2654 O O . PRO A 1 345 ? -5.944 12.269 9.364 1.00 73.81 345 PRO A O 1
ATOM 2657 N N . PRO A 1 346 ? -3.716 12.046 9.551 1.00 69.12 346 PRO A N 1
ATOM 2658 C CA . PRO A 1 346 ? -3.636 12.624 10.898 1.00 69.12 346 PRO A CA 1
ATOM 2659 C C . PRO A 1 346 ? -4.274 14.019 11.004 1.00 69.12 346 PRO A C 1
ATOM 2661 O O . PRO A 1 346 ? -4.803 14.392 12.049 1.00 69.12 346 PRO A O 1
ATOM 2664 N N . GLU A 1 347 ? -4.276 14.786 9.911 1.00 71.81 347 GLU A N 1
ATOM 2665 C CA . GLU A 1 347 ? -4.895 16.115 9.834 1.00 71.81 347 GLU A CA 1
ATOM 2666 C C . GLU A 1 347 ? -6.422 16.067 9.992 1.00 71.81 347 GLU A C 1
ATOM 2668 O O . GLU A 1 347 ? -7.027 16.954 10.596 1.00 71.81 347 GLU A O 1
ATOM 2673 N N . VAL A 1 348 ? -7.045 15.005 9.479 1.00 77.31 348 VAL A N 1
ATOM 2674 C CA . VAL A 1 348 ? -8.499 14.804 9.496 1.00 77.31 348 VAL A CA 1
ATOM 2675 C C . VAL A 1 348 ? -8.919 13.963 10.706 1.00 77.31 348 VAL A C 1
ATOM 2677 O O . VAL A 1 348 ? -10.056 14.052 11.167 1.00 77.31 348 VAL A O 1
ATOM 2680 N N . GLU A 1 349 ? -7.991 13.211 11.299 1.00 76.88 349 GLU A N 1
ATOM 2681 C CA . GLU A 1 349 ? -8.235 12.336 12.444 1.00 76.88 349 GLU A CA 1
ATOM 2682 C C . GLU A 1 349 ? -8.821 13.082 13.653 1.00 76.88 349 GLU A C 1
ATOM 2684 O O . GLU A 1 349 ? -9.775 12.609 14.273 1.00 76.88 349 GLU A O 1
ATOM 2689 N N . ALA A 1 350 ? -8.299 14.266 13.991 1.00 73.00 350 ALA A N 1
ATOM 2690 C CA . ALA A 1 350 ? -8.805 15.054 15.119 1.00 73.00 350 ALA A CA 1
ATOM 2691 C C . ALA A 1 350 ? -10.259 15.506 14.904 1.00 73.00 350 ALA A C 1
ATOM 2693 O O . ALA A 1 350 ? -11.073 15.437 15.828 1.00 73.00 350 ALA A O 1
ATOM 2694 N N . ALA A 1 351 ? -10.597 15.918 13.679 1.00 74.75 351 ALA A N 1
ATOM 2695 C CA . ALA A 1 351 ? -11.950 16.314 13.306 1.00 74.75 351 ALA A CA 1
ATOM 2696 C C . ALA A 1 351 ? -12.901 15.108 13.282 1.00 74.75 351 ALA A C 1
ATOM 2698 O O . ALA A 1 351 ? -13.983 15.171 13.864 1.00 74.75 351 ALA A O 1
ATOM 2699 N N . ALA A 1 352 ? -12.474 13.987 12.691 1.00 79.56 352 ALA A N 1
ATOM 2700 C CA . ALA A 1 352 ? -13.234 12.740 12.659 1.00 79.56 352 ALA A CA 1
ATOM 2701 C C . ALA A 1 352 ? -13.502 12.203 14.074 1.00 79.56 352 ALA A C 1
ATOM 2703 O O . ALA A 1 352 ? -14.619 11.788 14.387 1.00 79.56 352 ALA A O 1
ATOM 2704 N N . ARG A 1 353 ? -12.503 12.275 14.962 1.00 78.88 353 ARG A N 1
ATOM 2705 C CA . ARG A 1 353 ? -12.639 11.920 16.379 1.00 78.88 353 ARG A CA 1
ATOM 2706 C C . ARG A 1 353 ? -13.629 12.839 17.092 1.00 78.88 353 ARG A C 1
ATOM 2708 O O . ARG A 1 353 ? -14.524 12.343 17.768 1.00 78.88 353 ARG A O 1
ATOM 2715 N N . ALA A 1 354 ? -13.503 14.157 16.925 1.00 72.81 354 ALA A N 1
ATOM 2716 C CA . ALA A 1 354 ? -14.412 15.128 17.538 1.00 72.81 354 ALA A CA 1
ATOM 2717 C C . ALA A 1 354 ? -15.864 14.964 17.052 1.00 72.81 354 ALA A C 1
ATOM 2719 O O . ALA A 1 354 ? -16.797 15.167 17.826 1.00 72.81 354 ALA A O 1
ATOM 2720 N N . ALA A 1 355 ? -16.050 14.556 15.796 1.00 79.81 355 ALA A N 1
ATOM 2721 C CA . ALA A 1 355 ? -17.353 14.269 15.206 1.00 79.81 355 ALA A CA 1
ATOM 2722 C C . ALA A 1 355 ? -17.920 12.885 15.583 1.00 79.81 355 ALA A C 1
ATOM 2724 O O . ALA A 1 355 ? -19.055 12.583 15.224 1.00 79.81 355 ALA A O 1
ATOM 2725 N N . GLY A 1 356 ? -17.153 12.026 16.269 1.00 78.50 356 GLY A N 1
ATOM 2726 C CA . GLY A 1 356 ? -17.550 10.636 16.527 1.00 78.50 356 GLY A CA 1
ATOM 2727 C C . GLY A 1 356 ? -17.675 9.790 15.251 1.00 78.50 356 GLY A C 1
ATOM 2728 O O . GLY A 1 356 ? -18.392 8.790 15.238 1.00 78.50 356 GLY A O 1
ATOM 2729 N N . ALA A 1 357 ? -17.001 10.200 14.173 1.00 83.25 357 ALA A N 1
ATOM 2730 C CA . ALA A 1 357 ? -17.044 9.538 12.873 1.00 83.25 357 ALA A CA 1
ATOM 2731 C C . ALA A 1 357 ? -16.189 8.260 12.832 1.00 83.25 357 ALA A C 1
ATOM 2733 O O . ALA A 1 357 ? -16.451 7.384 12.014 1.00 83.25 357 ALA A O 1
ATOM 2734 N N . LEU A 1 358 ? -15.203 8.129 13.731 1.00 85.94 358 LEU A N 1
ATOM 2735 C CA . LEU A 1 358 ? -14.408 6.907 13.878 1.00 85.94 358 LEU A CA 1
ATOM 2736 C C . LEU A 1 358 ? -15.305 5.755 14.337 1.00 85.94 358 LEU A C 1
ATOM 2738 O O . LEU A 1 358 ? -15.865 5.785 15.435 1.00 85.94 358 LEU A O 1
ATOM 2742 N N . ASN A 1 359 ? -15.437 4.743 13.491 1.00 89.38 359 ASN A N 1
ATOM 2743 C CA . ASN A 1 359 ? -16.416 3.674 13.659 1.00 89.38 359 ASN A CA 1
ATOM 2744 C C . ASN A 1 359 ? -15.798 2.267 13.557 1.00 89.38 359 ASN A C 1
ATOM 2746 O O . ASN A 1 359 ? -16.497 1.262 13.714 1.00 89.38 359 ASN A O 1
ATOM 2750 N N . ALA A 1 360 ? -14.477 2.202 13.382 1.00 89.62 360 ALA A N 1
ATOM 2751 C CA . ALA A 1 360 ? -13.706 0.975 13.340 1.00 89.62 360 ALA A CA 1
ATOM 2752 C C . ALA A 1 360 ? -12.406 1.067 14.153 1.00 89.62 360 ALA A C 1
ATOM 2754 O O . ALA A 1 360 ? -11.882 2.149 14.420 1.00 89.62 360 ALA A O 1
ATOM 2755 N N . GLN A 1 361 ? -11.893 -0.096 14.552 1.00 87.06 361 GLN A N 1
ATOM 2756 C CA . GLN A 1 361 ? -10.632 -0.258 15.261 1.00 87.06 361 GLN A CA 1
ATOM 2757 C C . GLN A 1 361 ? -9.775 -1.318 14.573 1.00 87.06 361 GLN A C 1
ATOM 2759 O O . GLN A 1 361 ? -10.170 -2.479 14.444 1.00 87.06 361 GLN A O 1
ATOM 2764 N N . MET A 1 362 ? -8.566 -0.919 14.190 1.00 85.88 362 MET A N 1
ATOM 2765 C CA . MET A 1 362 ? -7.547 -1.800 13.626 1.00 85.88 362 MET A CA 1
ATOM 2766 C C . MET A 1 362 ? -6.671 -2.403 14.725 1.00 85.88 362 MET A C 1
ATOM 2768 O O . MET A 1 362 ? -6.232 -1.708 15.641 1.00 85.88 362 MET A O 1
ATOM 2772 N N . GLY A 1 363 ? -6.376 -3.697 14.628 1.00 80.12 363 GLY A N 1
ATOM 2773 C CA . GLY A 1 363 ? -5.492 -4.374 15.572 1.00 80.12 363 GLY A CA 1
ATOM 2774 C C . GLY A 1 363 ? -5.031 -5.744 15.088 1.00 80.12 363 GLY A C 1
ATOM 2775 O O . GLY A 1 363 ? -5.447 -6.222 14.034 1.00 80.12 363 GLY A O 1
ATOM 2776 N N . ARG A 1 364 ? -4.174 -6.411 15.868 1.00 75.06 364 ARG A N 1
ATOM 2777 C CA . ARG A 1 364 ? -3.847 -7.826 15.624 1.00 75.06 364 ARG A CA 1
ATOM 2778 C C . ARG A 1 364 ? -4.852 -8.766 16.286 1.00 75.06 364 ARG A C 1
ATOM 2780 O O . ARG A 1 364 ? -5.224 -8.533 17.446 1.00 75.06 364 ARG A O 1
ATOM 2787 N N . PRO A 1 365 ? -5.219 -9.882 15.631 1.00 59.06 365 PRO A N 1
ATOM 2788 C CA . PRO A 1 365 ? -5.955 -10.947 16.294 1.00 59.06 365 PRO A CA 1
ATOM 2789 C C . PRO A 1 365 ? -5.107 -11.572 17.416 1.00 59.06 365 PRO A C 1
ATOM 2791 O O . PRO A 1 365 ? -3.894 -11.781 17.291 1.00 59.06 365 PRO A O 1
ATOM 2794 N N . ARG A 1 366 ? -5.742 -11.879 18.554 1.00 59.28 366 ARG A N 1
ATOM 2795 C CA . ARG A 1 366 ? -5.108 -12.673 19.618 1.00 59.28 366 ARG A CA 1
ATOM 2796 C C . ARG A 1 366 ? -4.943 -14.119 19.127 1.00 59.28 366 ARG A C 1
ATOM 2798 O O . ARG A 1 366 ? -5.808 -14.651 18.441 1.00 59.28 366 ARG A O 1
ATOM 2805 N N . SER A 1 367 ? -3.798 -14.721 19.447 1.00 46.19 367 SER A N 1
ATOM 2806 C CA . SER A 1 367 ? -3.381 -16.067 19.007 1.00 46.19 367 SER A CA 1
ATOM 2807 C C . SER A 1 367 ? -4.475 -17.131 19.122 1.00 46.19 367 SER A C 1
ATOM 2809 O O . SER A 1 367 ? -5.148 -17.203 20.147 1.00 46.19 367 SER A O 1
ATOM 2811 N N . GLY A 1 368 ? -4.539 -18.013 18.118 1.00 46.38 368 GLY A N 1
ATOM 2812 C CA . GLY A 1 368 ? -5.150 -19.343 18.218 1.00 46.38 368 GLY A CA 1
ATOM 2813 C C . GLY A 1 368 ? -6.385 -19.595 17.353 1.00 46.38 368 GLY A C 1
ATOM 2814 O O . GLY A 1 368 ? -6.747 -20.753 17.187 1.00 46.38 368 GLY A O 1
ATOM 2815 N N . VAL A 1 369 ? -7.024 -18.561 16.793 1.00 45.12 369 VAL A N 1
ATOM 2816 C CA . VAL A 1 369 ? -8.291 -18.737 16.044 1.00 45.12 369 VAL A CA 1
ATOM 2817 C C . VAL A 1 369 ? -8.295 -18.046 14.670 1.00 45.12 369 VAL A C 1
ATOM 2819 O O . VAL A 1 369 ? -9.180 -18.307 13.866 1.00 45.12 369 VAL A O 1
ATOM 2822 N N . GLY A 1 370 ? -7.295 -17.217 14.353 1.00 51.31 370 GLY A N 1
ATOM 2823 C CA . GLY A 1 370 ? -7.187 -16.535 13.058 1.00 51.31 370 GLY A CA 1
ATOM 2824 C C . GLY A 1 370 ? -5.759 -16.558 12.521 1.00 51.31 370 GLY A C 1
ATOM 2825 O O . GLY A 1 370 ? -4.818 -16.320 13.280 1.00 51.31 370 GLY A O 1
ATOM 2826 N N . ASN A 1 371 ? -5.619 -16.857 11.227 1.00 60.22 371 ASN A N 1
ATOM 2827 C CA . ASN A 1 371 ? -4.363 -16.767 10.468 1.00 60.22 371 ASN A CA 1
ATOM 2828 C C . ASN A 1 371 ? -4.137 -15.349 9.894 1.00 60.22 371 ASN A C 1
ATOM 2830 O O . ASN A 1 371 ? -3.283 -15.157 9.030 1.00 60.22 371 ASN A O 1
ATOM 2834 N N . GLY A 1 372 ? -4.932 -14.361 10.315 1.00 67.00 372 GLY A N 1
ATOM 2835 C CA . GLY A 1 372 ? -4.812 -12.980 9.876 1.00 67.00 372 GLY A CA 1
ATOM 2836 C C . GLY A 1 372 ? -3.680 -12.219 10.554 1.00 67.00 372 GLY A C 1
ATOM 2837 O O . GLY A 1 372 ? -3.487 -12.284 11.767 1.00 67.00 372 GLY A O 1
ATOM 2838 N N . ALA A 1 373 ? -2.986 -11.411 9.768 1.00 76.69 373 ALA A N 1
ATOM 2839 C CA . ALA A 1 373 ? -2.049 -10.408 10.234 1.00 76.69 373 ALA A CA 1
ATOM 2840 C C . ALA A 1 373 ? -2.758 -9.224 10.899 1.00 76.69 373 ALA A C 1
ATOM 2842 O O . ALA A 1 373 ? -2.284 -8.684 11.899 1.00 76.69 373 ALA A O 1
ATOM 2843 N N . ILE A 1 374 ? -3.899 -8.816 10.335 1.00 83.81 374 ILE A N 1
ATOM 2844 C CA . ILE A 1 374 ? -4.657 -7.627 10.738 1.00 83.81 374 ILE A CA 1
ATOM 2845 C C . ILE A 1 374 ? -6.127 -7.978 10.835 1.00 83.81 374 ILE A C 1
ATOM 2847 O O . ILE A 1 374 ? -6.671 -8.629 9.946 1.00 83.81 374 ILE A O 1
ATOM 2851 N N . ARG A 1 375 ? -6.773 -7.492 11.890 1.00 87.12 375 ARG A N 1
ATOM 2852 C CA . ARG A 1 375 ? -8.214 -7.560 12.082 1.00 87.12 375 ARG A CA 1
ATOM 2853 C C . ARG A 1 375 ? -8.770 -6.158 12.301 1.00 87.12 375 ARG A C 1
ATOM 2855 O O . ARG A 1 375 ? -8.220 -5.385 13.086 1.00 87.12 375 ARG A O 1
ATOM 2862 N N . CYS A 1 376 ? -9.880 -5.867 11.636 1.00 89.62 376 CYS A N 1
ATOM 2863 C CA . CYS A 1 376 ? -10.657 -4.654 11.840 1.00 89.62 376 CYS A CA 1
ATOM 2864 C C . CYS A 1 376 ? -11.969 -4.997 12.549 1.00 89.62 376 CYS A C 1
ATOM 2866 O O . CYS A 1 376 ? -12.687 -5.899 12.110 1.00 89.62 376 CYS A O 1
ATOM 2868 N N . LEU A 1 377 ? -12.270 -4.308 13.647 1.00 90.94 377 LEU A N 1
ATOM 2869 C CA . LEU A 1 377 ? -13.511 -4.468 14.404 1.00 90.94 377 LEU A CA 1
ATOM 2870 C C . LEU A 1 377 ? -14.365 -3.207 14.306 1.00 90.94 377 LEU A C 1
ATOM 2872 O O . LEU A 1 377 ? -13.828 -2.103 14.363 1.00 90.94 377 LEU A O 1
ATOM 2876 N N . ALA A 1 378 ? -15.685 -3.360 14.237 1.00 91.44 378 ALA A N 1
ATOM 2877 C CA . ALA A 1 378 ? -16.604 -2.236 14.383 1.00 91.44 378 ALA A CA 1
ATOM 2878 C C . ALA A 1 378 ? -16.616 -1.750 15.844 1.00 91.44 378 ALA A C 1
ATOM 2880 O O . ALA A 1 378 ? -16.742 -2.554 16.770 1.00 91.44 378 ALA A O 1
ATOM 2881 N N . THR A 1 379 ? -16.499 -0.443 16.084 1.00 89.69 379 THR A N 1
ATOM 2882 C CA . THR A 1 379 ? -16.541 0.130 17.449 1.00 89.69 379 THR A CA 1
ATOM 2883 C C . THR A 1 379 ? -17.958 0.477 17.904 1.00 89.69 379 THR A C 1
ATOM 2885 O O . THR A 1 379 ? -18.199 0.658 19.098 1.00 89.69 379 THR A O 1
ATOM 2888 N N . ARG A 1 380 ? -18.903 0.539 16.964 1.00 91.31 380 ARG A N 1
ATOM 2889 C CA . ARG A 1 380 ? -20.337 0.756 17.180 1.00 91.31 380 ARG A CA 1
ATOM 2890 C C . ARG A 1 380 ? -21.150 -0.012 16.139 1.00 91.31 380 ARG A C 1
ATOM 2892 O O . ARG A 1 380 ? -20.576 -0.584 15.219 1.00 91.31 380 ARG A O 1
ATOM 2899 N N . ASP A 1 381 ? -22.470 -0.008 16.281 1.00 93.12 381 ASP A N 1
ATOM 2900 C CA . ASP A 1 381 ? -23.362 -0.555 15.259 1.00 93.12 381 ASP A CA 1
ATOM 2901 C C . ASP A 1 381 ? -23.292 0.303 13.982 1.00 93.12 381 ASP A C 1
ATOM 2903 O O . ASP A 1 381 ? -23.337 1.538 14.056 1.00 93.12 381 ASP A O 1
ATOM 2907 N N . LEU A 1 382 ? -23.187 -0.360 12.827 1.00 94.94 382 LEU A N 1
ATOM 2908 C CA . LEU A 1 382 ? -23.059 0.250 11.502 1.00 94.94 382 LEU A CA 1
ATOM 2909 C C . LEU A 1 382 ? -24.197 -0.238 10.591 1.00 94.94 382 LEU A C 1
ATOM 2911 O O . LEU A 1 382 ? -24.309 -1.448 10.376 1.00 94.94 382 LEU A O 1
ATOM 2915 N N . PRO A 1 383 ? -25.061 0.634 10.038 1.00 95.94 383 PRO A N 1
ATOM 2916 C CA . PRO A 1 383 ? -25.915 0.291 8.902 1.00 95.94 383 PRO A CA 1
ATOM 2917 C C . PRO A 1 383 ? -25.119 -0.172 7.674 1.00 95.94 383 PRO A C 1
ATOM 2919 O O . PRO A 1 383 ? -23.922 0.070 7.566 1.00 95.94 383 PRO A O 1
ATOM 2922 N N . SER A 1 384 ? -25.815 -0.806 6.727 1.00 95.88 384 SER A N 1
ATOM 2923 C CA . SER A 1 384 ? -25.288 -1.102 5.386 1.00 95.88 384 SER A CA 1
ATOM 2924 C C . SER A 1 384 ? -25.020 0.195 4.609 1.00 95.88 384 SER A C 1
ATOM 2926 O O . SER A 1 384 ? -25.804 1.144 4.691 1.00 95.88 384 SER A O 1
ATOM 2928 N N . GLY A 1 385 ? -23.921 0.223 3.858 1.00 93.31 385 GLY A N 1
ATOM 2929 C CA . GLY A 1 385 ? -23.459 1.358 3.062 1.00 93.31 385 GLY A CA 1
ATOM 2930 C C . GLY A 1 385 ? -22.690 2.422 3.849 1.00 93.31 385 GLY A C 1
ATOM 2931 O O . GLY A 1 385 ? -22.328 3.445 3.272 1.00 93.31 385 GLY A O 1
ATOM 2932 N N . GLU A 1 386 ? -22.436 2.222 5.146 1.00 92.94 386 GLU A N 1
ATOM 2933 C CA . GLU A 1 386 ? -21.674 3.175 5.954 1.00 92.94 386 GLU A CA 1
ATOM 2934 C C . GLU A 1 386 ? -20.173 3.065 5.659 1.00 92.94 386 GLU A C 1
ATOM 2936 O O . GLU A 1 386 ? -19.618 1.966 5.656 1.00 92.94 386 GLU A O 1
ATOM 2941 N N . LEU A 1 387 ? -19.513 4.208 5.438 1.00 92.12 387 LEU A N 1
ATOM 2942 C CA . LEU A 1 387 ? -18.064 4.271 5.249 1.00 92.12 387 LEU A CA 1
ATOM 2943 C C . LEU A 1 387 ? -17.331 3.854 6.524 1.00 92.12 387 LEU A C 1
ATOM 2945 O O . LEU A 1 387 ? -17.656 4.307 7.621 1.00 92.12 387 LEU A O 1
ATOM 2949 N N . ILE A 1 388 ? -16.320 3.009 6.369 1.00 91.00 388 ILE A N 1
ATOM 2950 C CA . ILE A 1 388 ? -15.521 2.471 7.464 1.00 91.00 388 ILE A CA 1
ATOM 2951 C C . ILE A 1 388 ? -14.319 3.384 7.675 1.00 91.00 388 ILE A C 1
ATOM 2953 O O . ILE A 1 388 ? -13.524 3.600 6.763 1.00 91.00 388 ILE A O 1
ATOM 2957 N N . ILE A 1 389 ? -14.186 3.905 8.892 1.00 89.56 389 ILE A N 1
ATOM 2958 C CA . ILE A 1 389 ? -13.215 4.935 9.250 1.00 89.56 389 ILE A CA 1
ATOM 2959 C C . ILE A 1 389 ? -12.541 4.552 10.576 1.00 89.56 389 ILE A C 1
ATOM 2961 O O . ILE A 1 389 ? -13.206 4.404 11.606 1.00 89.56 389 ILE A O 1
ATOM 2965 N N . SER A 1 390 ? -11.212 4.421 10.570 1.00 84.88 390 SER A N 1
ATOM 2966 C CA . SER A 1 390 ? -10.390 4.098 11.749 1.00 84.88 390 SER A CA 1
ATOM 2967 C C . SER A 1 390 ? -9.298 5.141 11.942 1.00 84.88 390 SER A C 1
ATOM 2969 O O . SER A 1 390 ? -8.742 5.679 10.985 1.00 84.88 390 SER A O 1
ATOM 2971 N N . SER A 1 391 ? -8.938 5.381 13.202 1.00 77.50 391 SER A N 1
ATOM 2972 C CA . SER A 1 391 ? -7.679 6.048 13.537 1.00 77.50 391 SER A CA 1
ATOM 2973 C C . SER A 1 391 ? -6.500 5.099 13.336 1.00 77.50 391 SER A C 1
ATOM 2975 O O . SER A 1 391 ? -6.671 3.873 13.387 1.00 77.50 391 SER A O 1
ATOM 2977 N N . ASP A 1 392 ? -5.304 5.669 13.185 1.00 68.00 392 ASP A N 1
ATOM 2978 C CA . ASP A 1 392 ? -4.057 4.909 13.206 1.00 68.00 392 ASP A CA 1
ATOM 2979 C C . ASP A 1 392 ? -3.965 4.092 14.517 1.00 68.00 392 ASP A C 1
ATOM 2981 O O . ASP A 1 392 ? -4.120 4.654 15.611 1.00 68.00 392 ASP A O 1
ATOM 2985 N N . PRO A 1 393 ? -3.736 2.765 14.456 1.00 60.88 393 PRO A N 1
ATOM 2986 C CA . PRO A 1 393 ? -3.499 1.947 15.645 1.00 60.88 393 PRO A CA 1
ATOM 2987 C C . PRO A 1 393 ? -2.358 2.473 16.534 1.00 60.88 393 PRO A C 1
ATOM 2989 O O . PRO A 1 393 ? -2.375 2.237 17.745 1.00 60.88 393 PRO A O 1
ATOM 2992 N N . SER A 1 394 ? -1.388 3.204 15.973 1.00 54.84 394 SER A N 1
ATOM 2993 C CA . SER A 1 394 ? -0.301 3.839 16.724 1.00 54.84 394 SER A CA 1
ATOM 2994 C C . SER A 1 394 ? -0.790 5.000 17.608 1.00 54.84 394 SER A C 1
ATOM 2996 O O . SER A 1 394 ? -0.271 5.196 18.713 1.00 54.84 394 SER A O 1
ATOM 2998 N N . ALA A 1 395 ? -1.840 5.715 17.181 1.00 48.69 395 ALA A N 1
ATOM 2999 C CA . ALA A 1 395 ? -2.456 6.808 17.931 1.00 48.69 395 ALA A CA 1
ATOM 3000 C C . ALA A 1 395 ? -3.234 6.293 19.152 1.00 48.69 395 ALA A C 1
ATOM 3002 O O . ALA A 1 395 ? -3.186 6.901 20.220 1.00 48.69 395 ALA A O 1
ATOM 3003 N N . ALA A 1 396 ? -3.858 5.114 19.050 1.00 48.19 396 ALA A N 1
ATOM 3004 C CA . ALA A 1 396 ? -4.560 4.486 20.173 1.00 48.19 396 ALA A CA 1
ATOM 3005 C C . ALA A 1 396 ? -3.622 4.109 21.341 1.00 48.19 396 ALA A C 1
ATOM 3007 O O . ALA A 1 396 ? -4.051 4.070 22.494 1.00 48.19 396 ALA A O 1
ATOM 3008 N N . ALA A 1 397 ? -2.330 3.871 21.073 1.00 49.28 397 ALA A N 1
ATOM 3009 C CA . ALA A 1 397 ? -1.333 3.643 22.120 1.00 49.28 397 ALA A CA 1
ATOM 3010 C C . ALA A 1 397 ? -0.955 4.931 22.877 1.00 49.28 397 ALA A C 1
ATOM 3012 O O . ALA A 1 397 ? -0.500 4.850 24.017 1.00 49.28 397 ALA A O 1
ATOM 3013 N N . ALA A 1 398 ? -1.137 6.119 22.286 1.00 47.66 398 ALA A N 1
ATOM 3014 C CA . ALA A 1 398 ? -0.874 7.391 22.965 1.00 47.66 398 ALA A CA 1
ATOM 3015 C C . ALA A 1 398 ? -1.883 7.650 24.098 1.00 47.66 398 ALA A C 1
ATOM 3017 O O . ALA A 1 398 ? -1.488 8.085 25.179 1.00 47.66 398 ALA A O 1
ATOM 3018 N N . ASP A 1 399 ? -3.146 7.262 23.896 1.00 50.72 399 ASP A N 1
ATOM 3019 C CA . ASP A 1 399 ? -4.212 7.369 24.904 1.00 50.72 399 ASP A CA 1
ATOM 3020 C C . ASP A 1 399 ? -4.052 6.376 26.073 1.00 50.72 399 ASP A C 1
ATOM 3022 O O . ASP A 1 399 ? -4.744 6.481 27.090 1.00 50.72 399 ASP A O 1
ATOM 3026 N N . GLN A 1 400 ? -3.130 5.412 25.967 1.00 64.56 400 GLN A N 1
ATOM 3027 C CA . GLN A 1 400 ? -2.916 4.403 27.004 1.00 64.56 400 GLN A CA 1
ATOM 3028 C C . GLN A 1 400 ? -2.117 4.929 28.207 1.00 64.56 400 GLN A C 1
ATOM 3030 O O . GLN A 1 400 ? -2.216 4.355 29.292 1.00 64.56 400 GLN A O 1
ATOM 3035 N N . PHE A 1 401 ? -1.342 6.005 28.043 1.00 73.62 401 PHE A N 1
ATOM 3036 C CA . PHE A 1 401 ? -0.398 6.471 29.059 1.00 73.62 401 PHE A CA 1
ATOM 3037 C C . PHE A 1 401 ? -0.861 7.765 29.727 1.00 73.62 401 PHE A C 1
ATOM 3039 O O . PHE A 1 401 ? -1.085 8.783 29.077 1.00 73.62 401 PHE A O 1
ATOM 3046 N N . LYS A 1 402 ? -0.933 7.761 31.057 1.00 84.31 402 LYS A N 1
ATOM 3047 C CA . LYS A 1 402 ? -1.232 8.938 31.876 1.00 84.31 402 LYS A CA 1
ATOM 3048 C C . LYS A 1 402 ? 0.032 9.480 32.532 1.00 84.31 402 LYS A C 1
ATOM 3050 O O . LYS A 1 402 ? 1.004 8.767 32.779 1.00 84.31 402 LYS A O 1
ATOM 3055 N N . ALA A 1 403 ? 0.017 10.774 32.847 1.00 87.00 403 ALA A N 1
ATOM 3056 C CA . ALA A 1 403 ? 1.047 11.370 33.690 1.00 87.00 403 ALA A CA 1
ATOM 3057 C C . ALA A 1 403 ? 1.116 10.623 35.034 1.00 87.00 403 ALA A C 1
ATOM 3059 O O . ALA A 1 403 ? 0.111 10.492 35.728 1.00 87.00 403 ALA A O 1
ATOM 3060 N N . GLY A 1 404 ? 2.305 10.147 35.395 1.00 87.50 404 GLY A N 1
ATOM 3061 C CA . GLY A 1 404 ? 2.557 9.329 36.579 1.00 87.50 404 GLY A CA 1
ATOM 3062 C C . GLY A 1 404 ? 2.756 7.842 36.289 1.00 87.50 404 GLY A C 1
ATOM 3063 O O . GLY A 1 404 ? 3.349 7.162 37.127 1.00 87.50 404 GLY A O 1
ATOM 3064 N N . ASP A 1 405 ? 2.352 7.345 35.116 1.00 88.56 405 ASP A N 1
ATOM 3065 C CA . ASP A 1 405 ? 2.509 5.930 34.780 1.00 88.56 405 ASP A CA 1
ATOM 3066 C C . ASP A 1 405 ? 3.988 5.548 34.722 1.00 88.56 405 ASP A C 1
ATOM 3068 O O . ASP A 1 405 ? 4.815 6.230 34.100 1.00 88.56 405 ASP A O 1
ATOM 3072 N N . ARG A 1 406 ? 4.331 4.427 35.363 1.00 89.94 406 ARG A N 1
ATOM 3073 C CA . ARG A 1 406 ? 5.638 3.808 35.167 1.00 89.94 406 ARG A CA 1
ATOM 3074 C C . ARG A 1 406 ? 5.639 3.074 33.845 1.00 89.94 406 ARG A C 1
ATOM 3076 O O . ARG A 1 406 ? 4.729 2.312 33.549 1.00 89.94 406 ARG A O 1
ATOM 3083 N N . VAL A 1 407 ? 6.691 3.280 33.070 1.00 88.69 407 VAL A N 1
ATOM 3084 C CA . VAL A 1 407 ? 6.839 2.692 31.743 1.00 88.69 407 VAL A CA 1
ATOM 3085 C C . VAL A 1 407 ? 8.218 2.076 31.581 1.00 88.69 407 VAL A C 1
ATOM 3087 O O . VAL A 1 407 ? 9.198 2.542 32.166 1.00 88.69 407 VAL A O 1
ATOM 3090 N N . ARG A 1 408 ? 8.309 1.029 30.767 1.00 87.50 408 ARG A N 1
ATOM 3091 C CA . ARG A 1 408 ? 9.567 0.474 30.270 1.00 87.50 408 ARG A CA 1
ATOM 3092 C C . ARG A 1 408 ? 9.647 0.699 28.770 1.00 87.50 408 ARG A C 1
ATOM 3094 O O . ARG A 1 408 ? 8.678 0.445 28.061 1.00 87.50 408 ARG A O 1
ATOM 3101 N N . VAL A 1 409 ? 10.802 1.150 28.297 1.00 82.75 409 VAL A N 1
ATOM 3102 C CA . VAL A 1 409 ? 11.084 1.233 26.865 1.00 82.75 409 VAL A CA 1
ATOM 3103 C C . VAL A 1 409 ? 11.350 -0.174 26.347 1.00 82.75 409 VAL A C 1
ATOM 3105 O O . VAL A 1 409 ? 12.236 -0.857 26.857 1.00 82.75 409 VAL A O 1
ATOM 3108 N N . VAL A 1 410 ? 10.587 -0.613 25.355 1.00 73.19 410 VAL A N 1
ATOM 3109 C CA . VAL A 1 410 ? 10.669 -1.975 24.803 1.00 73.19 410 VAL A CA 1
ATOM 3110 C C . VAL A 1 410 ? 11.288 -2.037 23.414 1.00 73.19 410 VAL A C 1
ATOM 3112 O O . VAL A 1 410 ? 11.551 -3.127 22.935 1.00 73.19 410 VAL A O 1
ATOM 3115 N N . LEU A 1 411 ? 11.532 -0.890 22.772 1.00 56.81 411 LEU A N 1
ATOM 3116 C CA . LEU A 1 411 ? 12.098 -0.834 21.424 1.00 56.81 411 LEU A CA 1
ATOM 3117 C C . LEU A 1 411 ? 13.080 0.334 21.264 1.00 56.81 411 LEU A C 1
ATOM 3119 O O . LEU A 1 411 ? 12.812 1.464 21.687 1.00 56.81 411 LEU A O 1
ATOM 3123 N N . GLY A 1 412 ? 14.185 0.080 20.561 1.00 76.19 412 GLY A N 1
ATOM 3124 C CA . GLY A 1 412 ? 15.145 1.091 20.110 1.00 76.19 412 GLY A CA 1
ATOM 3125 C C . GLY A 1 412 ? 16.342 1.317 21.048 1.00 76.19 412 GLY A C 1
ATOM 3126 O O . GLY A 1 412 ? 16.585 0.536 21.959 1.00 76.19 412 GLY A O 1
ATOM 3127 N N . PRO A 1 413 ? 17.107 2.413 20.871 1.00 74.19 413 PRO A N 1
ATOM 3128 C CA . PRO A 1 413 ? 18.387 2.630 21.568 1.00 74.19 413 PRO A CA 1
ATOM 3129 C C . PRO A 1 413 ? 18.294 2.728 23.099 1.00 74.19 413 PRO A C 1
ATOM 3131 O O . PRO A 1 413 ? 19.307 2.718 23.794 1.00 74.19 413 PRO A O 1
ATOM 3134 N N . LEU A 1 414 ? 17.079 2.907 23.617 1.00 80.62 414 LEU A N 1
ATOM 3135 C CA . LEU A 1 414 ? 16.777 3.064 25.037 1.00 80.62 414 LEU A CA 1
ATOM 3136 C C . LEU A 1 414 ? 16.053 1.839 25.610 1.00 80.62 414 LEU A C 1
ATOM 3138 O O . LEU A 1 414 ? 15.572 1.912 26.739 1.00 80.62 414 LEU A O 1
ATOM 3142 N N . GLU A 1 415 ? 15.959 0.747 24.849 1.00 85.94 415 GLU A N 1
ATOM 3143 C CA . GLU A 1 415 ? 15.312 -0.499 25.255 1.00 85.94 415 GLU A CA 1
ATOM 3144 C C . GLU A 1 415 ? 15.817 -1.001 26.619 1.00 85.94 415 GLU A C 1
ATOM 3146 O O . GLU A 1 415 ? 16.987 -0.864 26.983 1.00 85.94 415 GLU A O 1
ATOM 3151 N N . GLY A 1 416 ? 14.890 -1.527 27.418 1.00 81.62 416 GLY A N 1
ATOM 3152 C CA . GLY A 1 416 ? 15.128 -2.013 28.773 1.00 81.62 416 GLY A CA 1
ATOM 3153 C C . GLY A 1 416 ? 15.119 -0.922 29.847 1.00 81.62 416 GLY A C 1
ATOM 3154 O O . GLY A 1 416 ? 14.964 -1.243 31.027 1.00 81.62 416 GLY A O 1
ATOM 3155 N N . ARG A 1 417 ? 15.226 0.365 29.483 1.00 89.25 417 ARG A N 1
ATOM 3156 C CA . ARG A 1 417 ? 15.192 1.457 30.467 1.00 89.25 417 ARG A CA 1
ATOM 3157 C C . ARG A 1 417 ? 13.784 1.675 31.006 1.00 89.25 417 ARG A C 1
ATOM 3159 O O . ARG A 1 417 ? 12.813 1.746 30.254 1.00 89.25 417 ARG A O 1
ATOM 3166 N N . CYS A 1 418 ? 13.687 1.830 32.321 1.00 91.06 418 CYS A N 1
ATOM 3167 C CA . CYS A 1 418 ? 12.455 2.212 32.999 1.00 91.06 418 CYS A CA 1
ATOM 3168 C C . CYS A 1 418 ? 12.376 3.735 33.144 1.00 91.06 418 CYS A C 1
ATOM 3170 O O . CYS A 1 418 ? 13.393 4.429 33.191 1.00 91.06 418 CYS A O 1
ATOM 3172 N N . GLY A 1 419 ? 11.163 4.258 33.236 1.00 92.62 419 GLY A N 1
ATOM 3173 C CA . GLY A 1 419 ? 10.907 5.669 33.459 1.00 92.62 419 GLY A CA 1
ATOM 3174 C C . GLY A 1 419 ? 9.502 5.922 33.977 1.00 92.62 419 GLY A C 1
ATOM 3175 O O . GLY A 1 419 ? 8.711 5.000 34.168 1.00 92.62 419 GLY A O 1
ATOM 3176 N N . ALA A 1 420 ? 9.195 7.196 34.188 1.00 92.88 420 ALA A N 1
ATOM 3177 C CA . ALA A 1 420 ? 7.847 7.653 34.489 1.00 92.88 420 ALA A CA 1
ATOM 3178 C C . ALA A 1 420 ? 7.395 8.653 33.427 1.00 92.88 420 ALA A C 1
ATOM 3180 O O . ALA A 1 420 ? 8.154 9.560 33.063 1.00 92.88 420 ALA A O 1
ATOM 3181 N N . VAL A 1 421 ? 6.163 8.502 32.950 1.00 91.19 421 VAL A N 1
ATOM 3182 C CA . VAL A 1 421 ? 5.520 9.480 32.072 1.00 91.19 421 VAL A CA 1
ATOM 3183 C C . VAL A 1 421 ? 5.278 10.741 32.895 1.00 91.19 421 VAL A C 1
ATOM 3185 O O . VAL A 1 421 ? 4.567 10.711 33.892 1.00 91.19 421 VAL A O 1
ATOM 3188 N N . LEU A 1 422 ? 5.896 11.861 32.527 1.00 91.75 422 LEU A N 1
ATOM 3189 C CA . LEU A 1 422 ? 5.682 13.129 33.230 1.00 91.75 422 LEU A CA 1
ATOM 3190 C C . LEU A 1 422 ? 4.419 13.829 32.753 1.00 91.75 422 LEU A C 1
ATOM 3192 O O . LEU A 1 422 ? 3.659 14.357 33.557 1.00 91.75 422 LEU A O 1
ATOM 3196 N N . ARG A 1 423 ? 4.246 13.881 31.436 1.00 89.56 423 ARG A N 1
ATOM 3197 C CA . ARG A 1 423 ? 3.115 14.503 30.753 1.00 89.56 423 ARG A CA 1
ATOM 3198 C C . ARG A 1 423 ? 3.076 14.023 29.309 1.00 89.56 423 ARG A C 1
ATOM 3200 O O . ARG A 1 423 ? 4.090 13.547 28.794 1.00 89.56 423 ARG A O 1
ATOM 3207 N N . LEU A 1 424 ? 1.935 14.197 28.664 1.00 83.69 424 LEU A N 1
ATOM 3208 C CA . LEU A 1 424 ? 1.816 14.053 27.219 1.00 83.69 424 LEU A CA 1
ATOM 3209 C C . LEU A 1 424 ? 2.203 15.376 26.555 1.00 83.69 424 LEU A C 1
ATOM 3211 O O . LEU A 1 424 ? 1.977 16.455 27.110 1.00 83.69 424 LEU A O 1
ATOM 3215 N N . ARG A 1 425 ? 2.862 15.303 25.402 1.00 83.25 425 ARG A N 1
ATOM 3216 C CA . ARG A 1 425 ? 3.205 16.484 24.614 1.00 83.25 425 ARG A CA 1
ATOM 3217 C C . ARG A 1 425 ? 1.932 17.019 23.959 1.00 83.25 425 ARG A C 1
ATOM 3219 O O . ARG A 1 425 ? 1.238 16.282 23.275 1.00 83.25 425 ARG A O 1
ATOM 3226 N N . GLU A 1 426 ? 1.646 18.302 24.156 1.00 75.00 426 GLU A N 1
ATOM 3227 C CA . GLU A 1 426 ? 0.371 18.916 23.748 1.00 75.00 426 GLU A CA 1
ATOM 3228 C C . GLU A 1 426 ? 0.093 18.821 22.239 1.00 75.00 426 GLU A C 1
ATOM 3230 O O . GLU A 1 426 ? -1.064 18.733 21.844 1.00 75.00 426 GLU A O 1
ATOM 3235 N N . SER A 1 427 ? 1.135 18.802 21.400 1.00 64.00 427 SER A N 1
ATOM 3236 C CA . SER A 1 427 ? 0.989 18.815 19.940 1.00 64.00 427 SER A CA 1
ATOM 3237 C C . SER A 1 427 ? 0.641 17.468 19.306 1.00 64.00 427 SER A C 1
ATOM 3239 O O . SER A 1 427 ? 0.026 17.458 18.249 1.00 64.00 427 SER A O 1
ATOM 3241 N N . ASP A 1 428 ? 1.043 16.343 19.901 1.00 66.75 428 ASP A N 1
ATOM 3242 C CA . ASP A 1 428 ? 0.891 15.007 19.295 1.00 66.75 428 ASP A CA 1
ATOM 3243 C C . ASP A 1 428 ? 0.555 13.900 20.305 1.00 66.75 428 ASP A C 1
ATOM 3245 O O . ASP A 1 428 ? 0.672 12.718 19.989 1.00 66.75 428 ASP A O 1
ATOM 3249 N N . GLN A 1 429 ? 0.201 14.275 21.537 1.00 75.56 429 GLN A N 1
ATOM 3250 C CA . GLN A 1 429 ? -0.121 13.375 22.649 1.00 75.56 429 GLN A CA 1
ATOM 3251 C C . GLN A 1 429 ? 0.970 12.339 22.978 1.00 75.56 429 GLN A C 1
ATOM 3253 O O . GLN A 1 429 ? 0.723 11.379 23.703 1.00 75.56 429 GLN A O 1
ATOM 3258 N N . ARG A 1 430 ? 2.216 12.521 22.514 1.00 80.12 430 ARG A N 1
ATOM 3259 C CA . ARG A 1 430 ? 3.285 11.553 22.798 1.00 80.12 430 ARG A CA 1
ATOM 3260 C C . ARG A 1 430 ? 3.789 11.675 24.239 1.00 80.12 430 ARG A C 1
ATOM 3262 O O . ARG A 1 430 ? 4.018 12.793 24.716 1.00 80.12 430 ARG A O 1
ATOM 3269 N N . PRO A 1 431 ? 4.030 10.554 24.939 1.00 83.12 431 PRO A N 1
ATOM 3270 C CA . PRO A 1 431 ? 4.500 10.583 26.316 1.00 83.12 431 PRO A CA 1
ATOM 3271 C C . PRO A 1 431 ? 5.929 11.129 26.433 1.00 83.12 431 PRO A C 1
ATOM 3273 O O . PRO A 1 431 ? 6.876 10.668 25.789 1.00 83.12 431 PRO A O 1
ATOM 3276 N N . ILE A 1 432 ? 6.089 12.120 27.312 1.00 90.19 432 ILE A N 1
ATOM 3277 C CA . ILE A 1 432 ? 7.386 12.637 27.749 1.00 90.19 432 ILE A CA 1
ATOM 3278 C C . ILE A 1 432 ? 7.815 11.823 28.964 1.00 90.19 432 ILE A C 1
ATOM 3280 O O . ILE A 1 432 ? 7.272 11.984 30.060 1.00 90.19 432 ILE A O 1
ATOM 3284 N N . VAL A 1 433 ? 8.800 10.952 28.773 1.00 91.31 433 VAL A N 1
ATOM 3285 C CA . VAL A 1 433 ? 9.260 10.007 29.788 1.00 91.31 433 VAL A CA 1
ATOM 3286 C C . VAL A 1 433 ? 10.529 10.525 30.451 1.00 91.31 433 VAL A C 1
ATOM 3288 O O . VAL A 1 433 ? 11.506 10.882 29.791 1.00 91.31 433 VAL A O 1
ATOM 3291 N N . ARG A 1 434 ? 10.532 10.532 31.783 1.00 93.69 434 ARG A N 1
ATOM 3292 C CA . ARG A 1 434 ? 11.735 10.722 32.594 1.00 93.69 434 ARG A CA 1
ATOM 3293 C C . ARG A 1 434 ? 12.336 9.358 32.899 1.00 93.69 434 ARG A C 1
ATOM 3295 O O . ARG A 1 434 ? 11.764 8.613 33.693 1.00 93.69 434 ARG A O 1
ATOM 3302 N N . LEU A 1 435 ? 13.471 9.046 32.278 1.00 91.88 435 LEU A N 1
ATOM 3303 C CA . LEU A 1 435 ? 14.158 7.767 32.471 1.00 91.88 435 LEU A CA 1
ATOM 3304 C C . LEU A 1 435 ? 14.850 7.695 33.841 1.00 91.88 435 LEU A C 1
ATOM 3306 O O . LEU A 1 435 ? 15.367 8.693 34.349 1.00 91.88 435 LEU A O 1
ATOM 3310 N N . GLU A 1 436 ? 14.865 6.502 34.428 1.00 89.12 436 GLU A N 1
ATOM 3311 C CA . GLU A 1 436 ? 15.536 6.175 35.688 1.00 89.12 436 GLU A CA 1
ATOM 3312 C C . GLU A 1 436 ? 16.956 5.632 35.415 1.00 89.12 436 GLU A C 1
ATOM 3314 O O . GLU A 1 436 ? 17.176 4.925 34.432 1.00 89.12 436 GLU A O 1
ATOM 3319 N N . GLY A 1 437 ? 17.932 5.945 36.281 1.00 73.06 437 GLY A N 1
ATOM 3320 C CA . GLY A 1 437 ? 19.237 5.256 36.297 1.00 73.06 437 GLY A CA 1
ATOM 3321 C C . GLY A 1 437 ? 20.384 5.838 35.452 1.00 73.06 437 GLY A C 1
ATOM 3322 O O . GLY A 1 437 ? 21.319 5.107 35.143 1.00 73.06 437 GLY A O 1
ATOM 3323 N N . GLY A 1 438 ? 20.363 7.124 35.091 1.00 63.25 438 GLY A N 1
ATOM 3324 C CA . GLY A 1 438 ? 21.530 7.827 34.529 1.00 63.25 438 GLY A CA 1
ATOM 3325 C C . GLY A 1 438 ? 21.977 8.988 35.420 1.00 63.25 438 GLY A C 1
ATOM 3326 O O . GLY A 1 438 ? 21.141 9.578 36.104 1.00 63.25 438 GLY A O 1
ATOM 3327 N N . GLU A 1 439 ? 23.269 9.344 35.389 1.00 56.41 439 GLU A N 1
ATOM 3328 C CA . GLU A 1 439 ? 23.809 10.530 36.090 1.00 56.41 439 GLU A CA 1
ATOM 3329 C C . GLU A 1 439 ? 23.121 11.841 35.652 1.00 56.41 439 GLU A C 1
ATOM 3331 O O . GLU A 1 439 ? 23.087 12.815 36.398 1.00 56.41 439 GLU A O 1
ATOM 3336 N N . GLU A 1 440 ? 22.451 11.828 34.495 1.00 57.28 440 GLU A N 1
ATOM 3337 C CA . GLU A 1 440 ? 21.532 12.870 34.044 1.00 57.28 440 GLU A CA 1
ATOM 3338 C C . GLU A 1 440 ? 20.108 12.312 33.911 1.00 57.28 440 GLU A C 1
ATOM 3340 O O . GLU A 1 440 ? 19.846 11.396 33.124 1.00 57.28 440 GLU A O 1
ATOM 3345 N N . LYS A 1 441 ? 19.152 12.906 34.636 1.00 65.31 441 LYS A N 1
ATOM 3346 C CA . LYS A 1 441 ? 17.710 12.675 34.444 1.00 65.31 441 LYS A CA 1
ATOM 3347 C C . LYS A 1 441 ? 17.284 13.224 33.078 1.00 65.31 441 LYS A C 1
ATOM 3349 O O . LYS A 1 441 ? 16.803 14.351 32.984 1.00 65.31 441 LYS A O 1
ATOM 3354 N N . ARG A 1 442 ? 17.472 12.447 32.010 1.00 79.00 442 ARG A N 1
ATOM 3355 C CA . ARG A 1 442 ? 17.069 12.845 30.654 1.00 79.00 442 ARG A CA 1
ATOM 3356 C C . ARG A 1 442 ? 15.565 12.674 30.462 1.00 79.00 442 ARG A C 1
ATOM 3358 O O . ARG A 1 442 ? 15.002 11.614 30.741 1.00 79.00 442 ARG A O 1
ATOM 3365 N N . LEU A 1 443 ? 14.935 13.743 29.981 1.00 84.00 443 LEU A N 1
ATOM 3366 C CA . LEU A 1 443 ? 13.571 13.725 29.466 1.00 84.00 443 LEU A CA 1
ATOM 3367 C C . LEU A 1 443 ? 13.627 13.339 27.997 1.00 84.00 443 LEU A C 1
ATOM 3369 O O . LEU A 1 443 ? 14.354 13.962 27.226 1.00 84.00 443 LEU A O 1
ATOM 3373 N N . VAL A 1 444 ? 12.870 12.320 27.617 1.00 85.75 444 VAL A N 1
ATOM 3374 C CA . VAL A 1 444 ? 12.826 11.839 26.238 1.00 85.75 444 VAL A CA 1
ATOM 3375 C C . VAL A 1 444 ? 11.370 11.751 25.808 1.00 85.75 444 VAL A C 1
ATOM 3377 O O . VAL A 1 444 ? 10.531 11.236 26.544 1.00 85.75 444 VAL A O 1
ATOM 3380 N N . VAL A 1 445 ? 11.064 12.269 24.621 1.00 84.12 445 VAL A N 1
ATOM 3381 C CA . VAL A 1 445 ? 9.775 12.022 23.969 1.00 84.12 445 VAL A CA 1
ATOM 3382 C C . VAL A 1 445 ? 9.871 10.645 23.330 1.00 84.12 445 VAL A C 1
ATOM 3384 O O . VAL A 1 445 ? 10.687 10.444 22.431 1.00 84.12 445 VAL A O 1
ATOM 3387 N N . ILE A 1 446 ? 9.084 9.692 23.818 1.00 78.00 446 ILE A N 1
ATOM 3388 C CA . ILE A 1 446 ? 9.119 8.313 23.331 1.00 78.00 446 ILE A CA 1
ATOM 3389 C C . ILE A 1 446 ? 7.756 8.011 22.697 1.00 78.00 446 ILE A C 1
ATOM 3391 O O . ILE A 1 446 ? 6.740 8.270 23.336 1.00 78.00 446 ILE A O 1
ATOM 3395 N N . PRO A 1 447 ? 7.692 7.506 21.451 1.00 74.00 447 PRO A N 1
ATOM 3396 C CA . PRO A 1 447 ? 6.428 7.067 20.865 1.00 74.00 447 PRO A CA 1
ATOM 3397 C C . PRO A 1 447 ? 5.746 6.022 21.756 1.00 74.00 447 PRO A C 1
ATOM 3399 O O . PRO A 1 447 ? 6.424 5.133 22.272 1.00 74.00 447 PRO A O 1
ATOM 3402 N N . GLY A 1 448 ? 4.421 6.111 21.923 1.00 70.31 448 GLY A N 1
ATOM 3403 C CA . GLY A 1 448 ? 3.664 5.230 22.825 1.00 70.31 448 GLY A CA 1
ATOM 3404 C C . GLY A 1 448 ? 3.886 3.741 22.542 1.00 70.31 448 GLY A C 1
ATOM 3405 O O . GLY A 1 448 ? 4.059 2.962 23.471 1.00 70.31 448 GLY A O 1
ATOM 3406 N N . HIS A 1 449 ? 4.027 3.358 21.269 1.00 65.88 449 HIS A N 1
ATOM 3407 C CA . HIS A 1 449 ? 4.307 1.978 20.858 1.00 65.88 449 HIS A CA 1
ATOM 3408 C C . HIS A 1 449 ? 5.666 1.429 21.345 1.00 65.88 449 HIS A C 1
ATOM 3410 O O . HIS A 1 449 ? 5.869 0.219 21.361 1.00 65.88 449 HIS A O 1
ATOM 3416 N N . LYS A 1 450 ? 6.618 2.289 21.745 1.00 75.56 450 LYS A N 1
ATOM 3417 C CA . LYS A 1 450 ? 7.912 1.866 22.320 1.00 75.56 450 LYS A CA 1
ATOM 3418 C C . LYS A 1 450 ? 7.870 1.763 23.837 1.00 75.56 450 LYS A C 1
ATOM 3420 O O . LYS A 1 450 ? 8.907 1.496 24.442 1.00 75.56 450 LYS A O 1
ATOM 3425 N N . LEU A 1 451 ? 6.720 2.011 24.455 1.00 75.69 451 LEU A N 1
ATOM 3426 C CA . LEU A 1 451 ? 6.532 1.976 25.894 1.00 75.69 451 LEU A CA 1
ATOM 3427 C C . LEU A 1 451 ? 5.587 0.844 26.275 1.00 75.69 451 LEU A C 1
ATOM 3429 O O . LEU A 1 451 ? 4.617 0.551 25.588 1.00 75.69 451 LEU A O 1
ATOM 3433 N N . VAL A 1 452 ? 5.855 0.236 27.421 1.00 79.69 452 VAL A N 1
ATOM 3434 C CA . VAL A 1 452 ? 4.928 -0.672 28.095 1.00 79.69 452 VAL A CA 1
ATOM 3435 C C . VAL A 1 452 ? 4.705 -0.148 29.500 1.00 79.69 452 VAL A C 1
ATOM 3437 O O . VAL A 1 452 ? 5.676 0.105 30.217 1.00 79.69 452 VAL A O 1
ATOM 3440 N N . ALA A 1 453 ? 3.442 0.026 29.891 1.00 81.81 453 ALA A N 1
ATOM 3441 C CA . ALA A 1 453 ? 3.087 0.392 31.255 1.00 81.81 453 ALA A CA 1
ATOM 3442 C C . ALA A 1 453 ? 3.482 -0.747 32.206 1.00 81.81 453 ALA A C 1
ATOM 3444 O O . ALA A 1 453 ? 3.166 -1.914 31.971 1.00 81.81 453 ALA A O 1
ATOM 3445 N N . LEU A 1 454 ? 4.205 -0.407 33.266 1.00 82.12 454 LEU A N 1
ATOM 3446 C CA . LEU A 1 454 ? 4.503 -1.311 34.364 1.00 82.12 454 LEU A CA 1
ATOM 3447 C C . LEU A 1 454 ? 3.347 -1.208 35.353 1.00 82.12 454 LEU A C 1
ATOM 3449 O O . LEU A 1 454 ? 3.010 -0.104 35.784 1.00 82.12 454 LEU A O 1
ATOM 3453 N N . GLU A 1 455 ? 2.746 -2.342 35.710 1.00 72.56 455 GLU A N 1
ATOM 3454 C CA . GLU A 1 455 ? 1.706 -2.351 36.735 1.00 72.56 455 GLU A CA 1
ATOM 3455 C C . GLU A 1 455 ? 2.257 -1.731 38.029 1.00 72.56 455 GLU A C 1
ATOM 3457 O O . GLU A 1 455 ? 3.412 -1.991 38.399 1.00 72.56 455 GLU A O 1
ATOM 3462 N N . PRO A 1 456 ? 1.479 -0.875 38.717 1.00 62.38 456 PRO A N 1
ATOM 3463 C CA . PRO A 1 456 ? 1.879 -0.377 40.019 1.00 62.38 456 PRO A CA 1
ATOM 3464 C C . PRO A 1 456 ? 2.023 -1.597 40.923 1.00 62.38 456 PRO A C 1
ATOM 3466 O O . PRO A 1 456 ? 1.036 -2.284 41.168 1.00 62.38 456 PRO A O 1
ATOM 3469 N N . ASN A 1 457 ? 3.251 -1.894 41.362 1.00 47.97 457 ASN A N 1
ATOM 3470 C CA . ASN A 1 457 ? 3.529 -2.997 42.278 1.00 47.97 457 ASN A CA 1
ATOM 3471 C C . ASN A 1 457 ? 2.497 -2.960 43.409 1.00 47.97 457 ASN A C 1
ATOM 3473 O O . ASN A 1 457 ? 2.542 -2.064 44.255 1.00 47.97 457 ASN A O 1
ATOM 3477 N N . GLY A 1 458 ? 1.554 -3.904 43.384 1.00 42.66 458 GLY A N 1
ATOM 3478 C CA . GLY A 1 458 ? 0.564 -4.057 44.432 1.00 42.66 458 GLY A CA 1
ATOM 3479 C C . GLY A 1 458 ? 1.306 -4.197 45.750 1.00 42.66 458 GLY A C 1
ATOM 3480 O O . GLY A 1 458 ? 2.148 -5.080 45.912 1.00 42.66 458 GLY A O 1
ATOM 3481 N N . SER A 1 459 ? 1.034 -3.278 46.667 1.00 40.19 459 SER A N 1
ATOM 3482 C CA . SER A 1 459 ? 1.495 -3.310 48.045 1.00 40.19 459 SER A CA 1
ATOM 3483 C C . SER A 1 459 ? 1.065 -4.628 48.694 1.00 40.19 459 SER A C 1
ATOM 3485 O O . SER A 1 459 ? -0.068 -4.772 49.147 1.00 40.19 459 SER A O 1
ATOM 3487 N N . SER A 1 460 ? 1.970 -5.603 48.706 1.00 42.16 460 SER A N 1
ATOM 3488 C CA . SER A 1 460 ? 1.879 -6.800 49.533 1.00 42.16 460 SER A CA 1
ATOM 3489 C C . SER A 1 460 ? 2.248 -6.414 50.964 1.00 42.16 460 SER A C 1
ATOM 3491 O O . SER A 1 460 ? 3.427 -6.433 51.311 1.00 42.16 460 SER A O 1
ATOM 3493 N N . GLU A 1 461 ? 1.254 -6.098 51.796 1.00 41.47 461 GLU A N 1
ATOM 3494 C CA . GLU A 1 461 ? 1.391 -6.151 53.254 1.00 41.47 461 GLU A CA 1
ATOM 3495 C C . GLU A 1 461 ? 0.073 -6.566 53.948 1.00 41.47 461 GLU A C 1
ATOM 3497 O O . GLU A 1 461 ? -0.969 -5.942 53.769 1.00 41.47 461 GLU A O 1
ATOM 3502 N N . ALA A 1 462 ? 0.211 -7.603 54.789 1.00 41.50 462 ALA A N 1
ATOM 3503 C CA . ALA A 1 462 ? -0.539 -7.944 56.008 1.00 41.50 462 ALA A CA 1
ATOM 3504 C C . ALA A 1 462 ? -1.862 -8.757 55.966 1.00 41.50 462 ALA A C 1
ATOM 3506 O O . ALA A 1 462 ? -2.956 -8.209 55.885 1.00 41.50 462 ALA A O 1
ATOM 3507 N N . ALA A 1 463 ? -1.732 -10.066 56.245 1.00 39.53 463 ALA A N 1
ATOM 3508 C CA . ALA A 1 463 ? -2.416 -10.839 57.313 1.00 39.53 463 ALA A CA 1
ATOM 3509 C C . ALA A 1 463 ? -1.781 -12.258 57.357 1.00 39.53 463 ALA A C 1
ATOM 3511 O O . ALA A 1 463 ? -1.608 -12.849 56.302 1.00 39.53 463 ALA A O 1
ATOM 3512 N N . GLY A 1 464 ? -1.373 -12.922 58.446 1.00 35.59 464 GLY A N 1
ATOM 3513 C CA . GLY A 1 464 ? -1.427 -12.708 59.893 1.00 35.59 464 GLY A CA 1
ATOM 3514 C C . GLY A 1 464 ? -1.550 -14.075 60.616 1.00 35.59 464 GLY A C 1
ATOM 3515 O O . GLY A 1 464 ? -2.513 -14.786 60.362 1.00 35.59 464 GLY A O 1
ATOM 3516 N N . GLY A 1 465 ? -0.615 -14.400 61.533 1.00 33.00 465 GLY A N 1
ATOM 3517 C CA . GLY A 1 465 ? -0.718 -15.419 62.617 1.00 33.00 465 GLY A CA 1
ATOM 3518 C C . GLY A 1 465 ? -0.184 -16.844 62.324 1.00 33.00 465 GLY A C 1
ATOM 3519 O O . GLY A 1 465 ? -0.376 -17.351 61.232 1.00 33.00 465 GLY A O 1
ATOM 3520 N N . SER A 1 466 ? 0.461 -17.601 63.228 1.00 35.50 466 SER A N 1
ATOM 3521 C CA . SER A 1 466 ? 0.921 -17.394 64.615 1.00 35.50 466 SER A CA 1
ATOM 3522 C C . SER A 1 466 ? 1.796 -18.578 65.098 1.00 35.50 466 SER A C 1
ATOM 3524 O O . SER A 1 466 ? 1.529 -19.718 64.731 1.00 35.50 466 SER A O 1
ATOM 3526 N N . SER A 1 467 ? 2.674 -18.298 66.072 1.00 38.03 467 SER A N 1
ATOM 3527 C CA . SER A 1 467 ? 3.204 -19.174 67.146 1.00 38.03 467 SER A CA 1
ATOM 3528 C C . SER A 1 467 ? 4.367 -20.146 66.866 1.00 38.03 467 SER A C 1
ATOM 3530 O O . SER A 1 467 ? 4.318 -20.982 65.972 1.00 38.03 467 SER A O 1
ATOM 3532 N N . GLY A 1 468 ? 5.388 -20.055 67.727 1.00 31.92 468 GLY A N 1
ATOM 3533 C CA . GLY A 1 468 ? 6.507 -20.993 67.842 1.00 31.92 468 GLY A CA 1
ATOM 3534 C C . GLY A 1 468 ? 7.670 -20.381 68.626 1.00 31.92 468 GLY A C 1
ATOM 3535 O O . GLY A 1 468 ? 8.596 -19.850 68.030 1.00 31.92 468 GLY A O 1
ATOM 3536 N N . ALA A 1 469 ? 7.574 -20.387 69.957 1.00 39.81 469 ALA A N 1
ATOM 3537 C CA . ALA A 1 469 ? 8.602 -19.914 70.887 1.00 39.81 469 ALA A CA 1
ATOM 3538 C C . ALA A 1 469 ? 9.687 -20.978 71.143 1.00 39.81 469 ALA A C 1
ATOM 3540 O O . ALA A 1 469 ? 9.335 -22.147 71.255 1.00 39.81 469 ALA A O 1
ATOM 3541 N N . GLN A 1 470 ? 10.946 -20.536 71.289 1.00 34.72 470 GLN A N 1
ATOM 3542 C CA . GLN A 1 470 ? 12.150 -21.156 71.906 1.00 34.72 470 GLN A CA 1
ATOM 3543 C C . GLN A 1 470 ? 13.371 -20.554 71.178 1.00 34.72 470 GLN A C 1
ATOM 3545 O O . GLN A 1 470 ? 13.324 -20.420 69.964 1.00 34.72 470 GLN A O 1
ATOM 3550 N N . GLY A 1 471 ? 14.486 -20.141 71.768 1.00 31.83 471 GLY A N 1
ATOM 3551 C CA . GLY A 1 471 ? 15.029 -20.153 73.120 1.00 31.83 471 GLY A CA 1
ATOM 3552 C C . GLY A 1 471 ? 16.434 -19.518 73.043 1.00 31.83 471 GLY A C 1
ATOM 3553 O O . GLY A 1 471 ? 17.006 -19.436 71.959 1.00 31.83 471 GLY A O 1
ATOM 3554 N N . ASP A 1 472 ? 16.887 -18.999 74.180 1.00 33.81 472 ASP A N 1
ATOM 3555 C CA . ASP A 1 472 ? 18.249 -18.689 74.655 1.00 33.81 472 ASP A CA 1
ATOM 3556 C C . ASP A 1 472 ? 19.478 -18.782 73.718 1.00 33.81 472 ASP A C 1
ATOM 3558 O O . ASP A 1 472 ? 19.723 -19.810 73.102 1.00 33.81 472 ASP A O 1
ATOM 3562 N N . GLU A 1 473 ? 20.297 -17.717 73.728 1.00 38.72 473 GLU A N 1
ATOM 3563 C CA . GLU A 1 473 ? 21.770 -17.670 73.960 1.00 38.72 473 GLU A CA 1
ATOM 3564 C C . GLU A 1 473 ? 22.309 -16.319 73.425 1.00 38.72 473 GLU A C 1
ATOM 3566 O O . GLU A 1 473 ? 22.141 -15.975 72.261 1.00 38.72 473 GLU A O 1
ATOM 3571 N N . GLU A 1 474 ? 22.681 -15.352 74.264 1.00 36.19 474 GLU A N 1
ATOM 3572 C CA . GLU A 1 474 ? 23.965 -15.180 74.967 1.00 36.19 474 GLU A CA 1
ATOM 3573 C C . GLU A 1 474 ? 25.129 -14.625 74.096 1.00 36.19 474 GLU A C 1
ATOM 3575 O O . GLU A 1 474 ? 25.484 -15.143 73.046 1.00 36.19 474 GLU A O 1
ATOM 3580 N N . VAL A 1 475 ? 25.778 -13.586 74.648 1.00 36.31 475 VAL A N 1
ATOM 3581 C CA . VAL A 1 475 ? 27.187 -13.165 74.468 1.00 36.31 475 VAL A CA 1
ATOM 3582 C C . VAL A 1 475 ? 27.594 -12.140 73.380 1.00 36.31 475 VAL A C 1
ATOM 3584 O O . VAL A 1 475 ? 27.485 -12.320 72.172 1.00 36.31 475 VAL A O 1
ATOM 3587 N N . SER A 1 476 ? 28.305 -11.127 73.903 1.00 37.34 476 SER A N 1
ATOM 3588 C CA . SER A 1 476 ? 29.272 -10.177 73.311 1.00 37.34 476 SER A CA 1
ATOM 3589 C C . SER A 1 476 ? 28.701 -8.855 72.781 1.00 37.34 476 SER A C 1
ATOM 3591 O O . SER A 1 476 ? 28.128 -8.755 71.709 1.00 37.34 476 SER A O 1
ATOM 3593 N N . GLU A 1 477 ? 28.726 -7.757 73.538 1.00 34.12 477 GLU A N 1
ATOM 3594 C CA . GLU A 1 477 ? 29.897 -7.038 74.067 1.00 34.12 477 GLU A CA 1
ATOM 3595 C C . GLU A 1 477 ? 30.891 -6.602 72.974 1.00 34.12 477 GLU A C 1
ATOM 3597 O O . GLU A 1 477 ? 31.837 -7.317 72.664 1.00 34.12 477 GLU A O 1
ATOM 3602 N N . ARG A 1 478 ? 30.742 -5.367 72.460 1.00 39.19 478 ARG A N 1
ATOM 3603 C CA . ARG A 1 478 ? 31.869 -4.424 72.271 1.00 39.19 478 ARG A CA 1
ATOM 3604 C C . ARG A 1 478 ? 31.422 -3.004 71.893 1.00 39.19 478 ARG A C 1
ATOM 3606 O O . ARG A 1 478 ? 31.197 -2.655 70.746 1.00 39.19 478 ARG A O 1
ATOM 3613 N N . ARG A 1 479 ? 31.387 -2.175 72.939 1.00 37.94 479 ARG A N 1
AT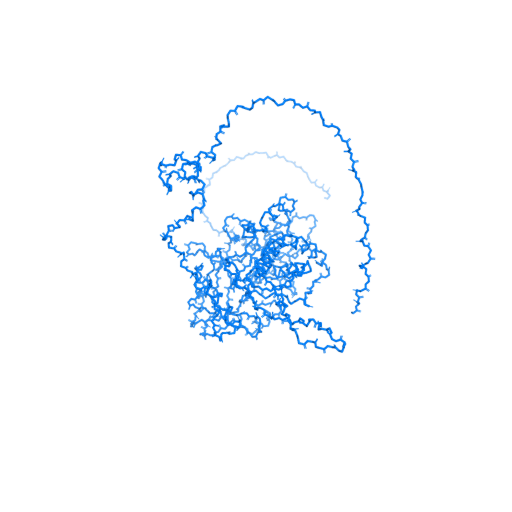OM 3614 C CA . ARG A 1 479 ? 32.075 -0.877 73.078 1.00 37.94 479 ARG A CA 1
ATOM 3615 C C . ARG A 1 479 ? 32.161 0.075 71.867 1.00 37.94 479 ARG A C 1
ATOM 3617 O O . ARG A 1 479 ? 32.973 -0.138 70.980 1.00 37.94 479 ARG A O 1
ATOM 3624 N N . ARG A 1 480 ? 31.666 1.294 72.164 1.00 37.03 480 ARG A N 1
ATOM 3625 C CA . ARG A 1 480 ? 32.304 2.622 71.946 1.00 37.03 480 ARG A CA 1
ATOM 3626 C C . ARG A 1 480 ? 32.373 3.070 70.471 1.00 37.03 480 ARG A C 1
ATOM 3628 O O . ARG A 1 480 ? 32.873 2.357 69.632 1.00 37.03 480 ARG A O 1
ATOM 3635 N N . ARG A 1 481 ? 32.019 4.297 70.085 1.00 36.78 481 ARG A N 1
ATOM 3636 C CA . ARG A 1 481 ? 32.173 5.591 70.7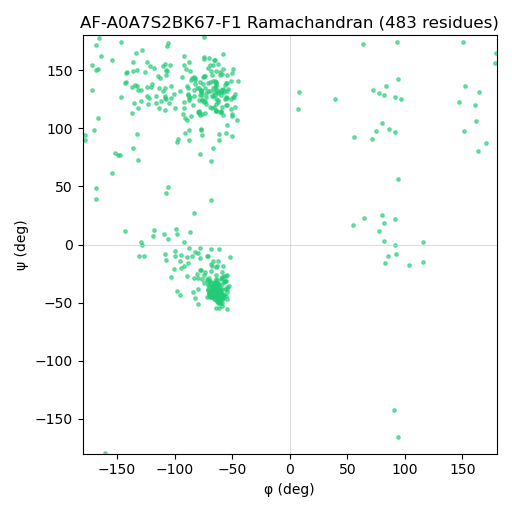66 1.00 36.78 481 ARG A CA 1
ATOM 3637 C C . ARG A 1 481 ? 31.343 6.659 70.035 1.00 36.78 481 ARG A C 1
ATOM 3639 O O . ARG A 1 481 ? 31.176 6.628 68.826 1.00 36.78 481 ARG A O 1
ATOM 3646 N N . ARG A 1 482 ? 30.905 7.631 70.829 1.00 37.97 482 ARG A N 1
ATOM 3647 C CA . ARG A 1 482 ? 30.401 8.958 70.472 1.00 37.97 482 ARG A CA 1
ATOM 3648 C C . ARG A 1 482 ? 31.307 9.741 69.496 1.00 37.97 482 ARG A C 1
ATOM 3650 O O . ARG A 1 482 ? 32.517 9.752 69.698 1.00 37.97 482 ARG A O 1
ATOM 3657 N N . ARG A 1 483 ? 30.616 10.595 68.723 1.00 34.22 483 ARG A N 1
ATOM 3658 C CA . ARG A 1 483 ? 30.820 12.049 68.491 1.00 34.22 483 ARG A CA 1
ATOM 3659 C C . ARG A 1 483 ? 31.599 12.546 67.252 1.00 34.22 483 ARG A C 1
ATOM 3661 O O . ARG A 1 483 ? 32.794 12.325 67.147 1.00 34.22 483 ARG A O 1
ATOM 3668 N N . VAL A 1 484 ? 30.878 13.423 66.532 1.00 38.09 484 VAL A N 1
ATOM 3669 C CA . VAL A 1 484 ? 31.283 14.641 65.789 1.00 38.09 484 VAL A CA 1
ATOM 3670 C C . VAL A 1 484 ? 32.008 14.425 64.456 1.00 38.09 484 VAL A C 1
ATOM 3672 O O . VAL A 1 484 ? 33.222 14.270 64.430 1.00 38.09 484 VAL A O 1
ATOM 3675 N N . LEU A 1 485 ? 31.264 14.492 63.348 1.00 37.66 485 LEU A N 1
ATOM 3676 C CA . LEU A 1 485 ? 31.006 15.711 62.563 1.00 37.66 485 LEU A CA 1
ATOM 3677 C C . LEU A 1 485 ? 29.665 15.564 61.837 1.00 37.66 485 LEU A C 1
ATOM 3679 O O . LEU A 1 485 ? 29.318 14.403 61.520 1.00 37.66 485 LEU A O 1
#

Nearest PDB structures (foldseek):
  1ozv-assembly2_B  TM=5.128E-01  e=4.563E-08  Pisum sativum
  3p8b-assembly1_B  TM=5.007E-01  e=1.457E-04  Pyrococcus furiosus
  9bcu-assembly1_G  TM=5.144E-01  e=1.723E-03  Thermococcus kodakarensis
  1m1g-assembly3_C  TM=6.046E-01  e=9.447E-03  Aquifex aeolicus
  4zn3-assembly1_A  TM=4.626E-01  e=5.764E-03  Methanocaldococcus jannaschii DSM 2661